Protein AF-0000000075076870 (afdb_homodimer)

Foldseek 3Di:
DPPQPQDQDFAEAEAQDFDDPVDDCVQVQVLLLVCLVVVQWAFDCVPRVRATDKKKKFAPDLVFLKIKMFAGRCSHPNGDDRQRIKIWHDDDLPRRYIYIYHNGHHTSQVSVVSLLCVLDSLWTMKIKTFAQLLQVCCVVLVFAEFDLCQAGSDSSSSVRSNVCSVVCRCVVQQKHYYNVYHRIIMGIGNDSVVRSVSVVVSNVVSVVVVVVVVVD/DPPQPQDQDFAEAEAQDFDDPVDDCVQVQVLLLVCLVVVQWAFDCVPRVRATDKKKKFAPDLVFLKIKMFAGRCSHPNGDDRQRIKIWHDDDLPRRYIYIYHNGHHTSQVSVVSLLCVLDSLWTMKIKTAAQLLQVCCVVLVFAEFDLCQAGSDSSSSVSSNVCSVVCRCVVQQKHYYN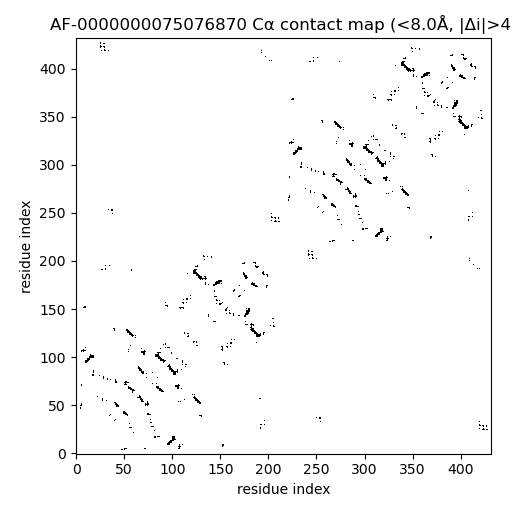VYHRIIMGIGNDSVVRSVSVVVSNVVSVVVVVVVVVD

pLDDT: mean 94.39, std 8.78, range [36.69, 98.94]

Nearest PDB structures (foldseek):
  2fua-assembly1_A  TM=7.159E-01  e=2.139E-08  Escherichia coli
  1dzz-assembly1_P  TM=7.349E-01  e=1.120E-07  Escherichia coli
  8iqa-assembly1_A  TM=6.540E-01  e=6.732E-08  Alcaligenes faecalis subsp. faecalis NBRC 13111
  8iqa-assembly1_B  TM=6.480E-01  e=2.733E-07  Alcaligenes faecalis subsp. faecalis NBRC 13111
  8il8-assembly1_C  TM=6.455E-01  e=5.167E-07  Alcaligenes faecalis subsp. faecalis NBRC 13111

Organism: Methylotuvimicrobium buryatense (NCBI:txid95641)

InterPro domains:
  IPR001303 Class II aldolase/adducin N-terminal [PF00596] (52-200)
  IPR036409 Class II aldolase/adducin N-terminal domain superfamily [G3DSA:3.40.225.10] (28-209)
  IPR036409 Class II aldolase/adducin N-terminal domain superfamily [SSF53639] (52-200)

Structure (mmCIF, N/CA/C/O backbone):
data_AF-0000000075076870-model_v1
#
loop_
_entity.id
_entity.type
_entity.pdbx_description
1 polymer 'Class II aldolase/adducin family protein'
#
loop_
_atom_site.group_PDB
_atom_site.id
_atom_site.type_symbol
_atom_site.label_atom_id
_atom_site.label_alt_id
_atom_site.label_comp_id
_atom_site.label_asym_id
_atom_site.label_entity_id
_atom_site.label_seq_id
_atom_site.pdbx_PDB_ins_code
_atom_site.Cartn_x
_atom_site.Cartn_y
_atom_site.Cartn_z
_atom_site.occupancy
_atom_site.B_iso_or_equiv
_atom_site.auth_seq_id
_atom_site.auth_comp_id
_atom_site.auth_asym_id
_atom_site.auth_atom_id
_atom_site.pdbx_PDB_model_num
ATOM 1 N N . MET A 1 1 ? 16.266 -15.812 -26.328 1 36.69 1 MET A N 1
ATOM 2 C CA . MET A 1 1 ? 14.883 -15.617 -26.766 1 36.69 1 MET A CA 1
ATOM 3 C C . MET A 1 1 ? 14.023 -15.062 -25.641 1 36.69 1 MET A C 1
ATOM 5 O O . MET A 1 1 ? 14.047 -15.57 -24.516 1 36.69 1 MET A O 1
ATOM 9 N N . GLN A 1 2 ? 13.531 -13.836 -25.734 1 47.47 2 GLN A N 1
ATOM 10 C CA . GLN A 1 2 ? 12.75 -13.172 -24.703 1 47.47 2 GLN A CA 1
ATOM 11 C C . GLN A 1 2 ? 11.57 -14.031 -24.266 1 47.47 2 GLN A C 1
ATOM 13 O O . GLN A 1 2 ? 10.789 -14.5 -25.094 1 47.47 2 GLN A O 1
ATOM 18 N N . GLU A 1 3 ? 11.688 -14.711 -23.172 1 57.94 3 GLU A N 1
ATOM 19 C CA . GLU A 1 3 ? 10.641 -15.609 -22.688 1 57.94 3 GLU A CA 1
ATOM 20 C C . GLU A 1 3 ? 9.258 -14.984 -22.844 1 57.94 3 GLU A C 1
ATOM 22 O O . GLU A 1 3 ? 9.078 -13.797 -22.594 1 57.94 3 GLU A O 1
ATOM 27 N N . GLN A 1 4 ? 8.375 -15.633 -23.656 1 66.75 4 GLN A N 1
ATOM 28 C CA . GLN A 1 4 ? 7 -15.172 -23.844 1 66.75 4 GLN A CA 1
ATOM 29 C C . GLN A 1 4 ? 6.234 -15.188 -22.516 1 66.75 4 GLN A C 1
ATOM 31 O O . GLN A 1 4 ? 6.121 -16.234 -21.875 1 66.75 4 GLN A O 1
ATOM 36 N N . GLU A 1 5 ? 5.836 -14.117 -22.078 1 75.06 5 GLU A N 1
ATOM 37 C CA . GLU A 1 5 ? 5.055 -13.977 -20.859 1 75.06 5 GLU A CA 1
ATOM 38 C C . GLU A 1 5 ? 3.684 -14.633 -21 1 75.06 5 GLU A C 1
ATOM 40 O O . GLU A 1 5 ? 3.1 -14.625 -22.094 1 75.06 5 GLU A O 1
ATOM 45 N N . GLY A 1 6 ? 3.205 -15.305 -19.922 1 78.88 6 GLY A N 1
ATOM 46 C CA . GLY A 1 6 ? 1.815 -15.734 -19.859 1 78.88 6 GLY A CA 1
ATOM 47 C C . GLY A 1 6 ? 1.597 -17.141 -20.391 1 78.88 6 GLY A C 1
ATOM 48 O O . GLY A 1 6 ? 0.456 -17.562 -20.578 1 78.88 6 GLY A O 1
ATOM 49 N N . VAL A 1 7 ? 2.658 -17.812 -20.703 1 85.19 7 VAL A N 1
ATOM 50 C CA . VAL A 1 7 ? 2.537 -19.172 -21.219 1 85.19 7 VAL A CA 1
ATOM 51 C C . VAL A 1 7 ? 2.584 -20.172 -20.062 1 85.19 7 VAL A C 1
ATOM 53 O O . VAL A 1 7 ? 3.49 -20.125 -19.234 1 85.19 7 VAL A O 1
ATOM 56 N N . ILE A 1 8 ? 1.557 -21 -20.047 1 90 8 ILE A N 1
ATOM 57 C CA . ILE A 1 8 ? 1.544 -22.062 -19.047 1 90 8 ILE A CA 1
ATOM 58 C C . ILE A 1 8 ? 2.537 -23.156 -19.438 1 90 8 ILE A C 1
ATOM 60 O O . ILE A 1 8 ? 2.469 -23.688 -20.547 1 90 8 ILE A O 1
ATOM 64 N N . LYS A 1 9 ? 3.428 -23.531 -18.531 1 91.06 9 LYS A N 1
ATOM 65 C CA . LYS A 1 9 ? 4.527 -24.438 -18.859 1 91.06 9 LYS A CA 1
ATOM 66 C C . LYS A 1 9 ? 4.41 -25.75 -18.094 1 91.06 9 LYS A C 1
ATOM 68 O O . LYS A 1 9 ? 5.234 -26.641 -18.266 1 91.06 9 LYS A O 1
ATOM 73 N N . PHE A 1 10 ? 3.434 -25.891 -17.281 1 92.81 10 PHE A N 1
ATOM 74 C CA . PHE A 1 10 ? 3.176 -27.125 -16.547 1 92.81 10 PHE A CA 1
ATOM 75 C C . PHE A 1 10 ? 1.988 -27.875 -17.141 1 92.81 10 PHE A C 1
ATOM 77 O O . PHE A 1 10 ? 1.208 -27.297 -17.906 1 92.81 10 PHE A O 1
ATOM 84 N N . ARG A 1 11 ? 1.902 -29.125 -16.797 1 94.5 11 ARG A N 1
ATOM 85 C CA . ARG A 1 11 ? 0.725 -29.891 -17.188 1 94.5 11 ARG A CA 1
ATOM 86 C C . ARG A 1 11 ? -0.417 -29.688 -16.188 1 94.5 11 ARG A C 1
ATOM 88 O O . ARG A 1 11 ? -0.188 -29.578 -14.984 1 94.5 11 ARG A O 1
ATOM 95 N N . PHE A 1 12 ? -1.655 -29.562 -16.812 1 94.25 12 PHE A N 1
ATOM 96 C CA . PHE A 1 12 ? -2.773 -29.406 -15.883 1 94.25 12 PHE A CA 1
ATOM 97 C C . PHE A 1 12 ? -4.031 -30.062 -16.438 1 94.25 12 PHE A C 1
ATOM 99 O O . PHE A 1 12 ? -4.16 -30.25 -17.656 1 94.25 12 PHE A O 1
ATOM 106 N N . ASP A 1 13 ? -4.797 -30.578 -15.562 1 97.56 13 ASP A N 1
ATOM 107 C CA . ASP A 1 13 ? -6.168 -31.016 -15.828 1 97.56 13 ASP A CA 1
ATOM 108 C C . ASP A 1 13 ? -7.176 -30 -15.289 1 97.56 13 ASP A C 1
ATOM 110 O O . ASP A 1 13 ? -7.328 -29.844 -14.078 1 97.56 13 ASP A O 1
ATOM 114 N N . HIS A 1 14 ? -7.875 -29.328 -16.203 1 98 14 HIS A N 1
ATOM 115 C CA . HIS A 1 14 ? -8.734 -28.219 -15.82 1 98 14 HIS A CA 1
ATOM 116 C C . HIS A 1 14 ? -10.211 -28.562 -16 1 98 14 HIS A C 1
ATOM 118 O O . HIS A 1 14 ? -10.602 -29.094 -17.047 1 98 14 HIS A O 1
ATOM 124 N N . GLN A 1 15 ? -10.914 -28.359 -14.984 1 98.19 15 GLN A N 1
ATOM 125 C CA . GLN A 1 15 ? -12.367 -28.484 -15.055 1 98.19 15 GLN A CA 1
ATOM 126 C C . GLN A 1 15 ? -13.023 -27.109 -15.156 1 98.19 15 GLN A C 1
ATOM 128 O O . GLN A 1 15 ? -12.93 -26.297 -14.227 1 98.19 15 GLN A O 1
ATOM 133 N N . ASN A 1 16 ? -13.797 -26.906 -16.234 1 97.81 16 ASN A N 1
ATOM 134 C CA . ASN A 1 16 ? -14.477 -25.641 -16.453 1 97.81 16 ASN A CA 1
ATOM 135 C C . ASN A 1 16 ? -15.812 -25.578 -15.719 1 97.81 16 ASN A C 1
ATOM 137 O O . ASN A 1 16 ? -16.859 -25.875 -16.297 1 97.81 16 ASN A O 1
ATOM 141 N N . ARG A 1 17 ? -15.781 -25.25 -14.484 1 97.19 17 ARG A N 1
ATOM 142 C CA . ARG A 1 17 ? -16.953 -25.078 -13.633 1 97.19 17 ARG A CA 1
ATOM 143 C C . ARG A 1 17 ? -16.672 -24.094 -12.508 1 97.19 17 ARG A C 1
ATOM 145 O O . ARG A 1 17 ? -15.516 -23.891 -12.117 1 97.19 17 ARG A O 1
ATOM 152 N N . PRO A 1 18 ? -17.688 -23.484 -11.969 1 96 18 PRO A N 1
ATOM 153 C CA . PRO A 1 18 ? -17.469 -22.469 -10.93 1 96 18 PRO A CA 1
ATOM 154 C C . PRO A 1 18 ? -16.781 -23.031 -9.688 1 96 18 PRO A C 1
ATOM 156 O O . PRO A 1 18 ? -17.031 -24.188 -9.312 1 96 18 PRO A O 1
ATOM 159 N N . ILE A 1 19 ? -15.922 -22.188 -9.125 1 96.38 19 ILE A N 1
ATOM 160 C CA . ILE A 1 19 ? -15.344 -22.578 -7.852 1 96.38 19 ILE A CA 1
ATOM 161 C C . ILE A 1 19 ? -16.406 -22.516 -6.754 1 96.38 19 ILE A C 1
ATOM 163 O O . ILE A 1 19 ? -17.469 -21.922 -6.949 1 96.38 19 ILE A O 1
ATOM 167 N N . ASP A 1 20 ? -16.109 -23.094 -5.625 1 92.94 20 ASP A N 1
ATOM 168 C CA . ASP A 1 20 ? -17.062 -23.188 -4.523 1 92.94 20 ASP A CA 1
ATOM 169 C C . ASP A 1 20 ? -17.531 -21.797 -4.098 1 92.94 20 ASP A C 1
ATOM 171 O O . ASP A 1 20 ? -16.719 -20.922 -3.781 1 92.94 20 ASP A O 1
ATOM 175 N N . GLN A 1 21 ? -18.812 -21.625 -3.934 1 91.88 21 GLN A N 1
ATOM 176 C CA . GLN A 1 21 ? -19.438 -20.359 -3.604 1 91.88 21 GLN A CA 1
ATOM 177 C C . GLN A 1 21 ? -19.188 -19.969 -2.148 1 91.88 21 GLN A C 1
ATOM 179 O O . GLN A 1 21 ? -19.312 -18.812 -1.771 1 91.88 21 GLN A O 1
ATOM 184 N N . ALA A 1 22 ? -18.875 -20.953 -1.392 1 91.69 22 ALA A N 1
ATOM 185 C CA . ALA A 1 22 ? -18.703 -20.719 0.038 1 91.69 22 ALA A CA 1
ATOM 186 C C . ALA A 1 22 ? -17.359 -20.031 0.312 1 91.69 22 ALA A C 1
ATOM 188 O O . ALA A 1 22 ? -17.156 -19.484 1.402 1 91.69 22 ALA A O 1
ATOM 189 N N . ILE A 1 23 ? -16.531 -20.031 -0.689 1 91.31 23 ILE A N 1
ATOM 190 C CA . ILE A 1 23 ? -15.219 -19.406 -0.518 1 91.31 23 ILE A CA 1
ATOM 191 C C . ILE A 1 23 ? -15.336 -17.891 -0.652 1 91.31 23 ILE A C 1
ATOM 193 O O . ILE A 1 23 ? -15.766 -17.391 -1.69 1 91.31 23 ILE A O 1
ATOM 197 N N . SER A 1 24 ? -14.961 -17.172 0.458 1 93.88 24 SER A N 1
ATOM 198 C CA . SER A 1 24 ? -14.961 -15.719 0.371 1 93.88 24 SER A CA 1
ATOM 199 C C . SER A 1 24 ? -13.742 -15.211 -0.391 1 93.88 24 SER A C 1
ATOM 201 O O . SER A 1 24 ? -12.609 -15.617 -0.108 1 93.88 24 SER A O 1
ATOM 203 N N . LEU A 1 25 ? -13.969 -14.32 -1.32 1 96.31 25 LEU A N 1
ATOM 204 C CA . LEU A 1 25 ? -12.898 -13.742 -2.127 1 96.31 25 LEU A CA 1
ATOM 205 C C . LEU A 1 25 ? -12.656 -12.281 -1.748 1 96.31 25 LEU A C 1
ATOM 207 O O . LEU A 1 25 ? -11.906 -11.578 -2.424 1 96.31 25 LEU A O 1
ATOM 211 N N . SER A 1 26 ? -13.281 -11.859 -0.62 1 96.38 26 SER A N 1
ATOM 212 C CA . SER A 1 26 ? -13.297 -10.445 -0.276 1 96.38 26 SER A CA 1
ATOM 213 C C . SER A 1 26 ? -11.883 -9.93 0.01 1 96.38 26 SER A C 1
ATOM 215 O O . SER A 1 26 ? -11.492 -8.867 -0.476 1 96.38 26 SER A O 1
ATOM 217 N N . SER A 1 27 ? -11.125 -10.695 0.756 1 96.69 27 SER A N 1
ATOM 218 C CA . SER A 1 27 ? -9.766 -10.273 1.079 1 96.69 27 SER A CA 1
ATOM 219 C C . SER A 1 27 ? -8.867 -10.312 -0.152 1 96.69 27 SER A C 1
ATOM 221 O O . SER A 1 27 ? -8.039 -9.414 -0.353 1 96.69 27 SER A O 1
ATOM 223 N N . LEU A 1 28 ? -9.016 -11.336 -0.983 1 97.44 28 LEU A N 1
ATOM 224 C CA . LEU A 1 28 ? -8.273 -11.445 -2.234 1 97.44 28 LEU A CA 1
ATOM 225 C C . LEU A 1 28 ? -8.531 -10.227 -3.123 1 97.44 28 LEU A C 1
ATOM 227 O O . LEU A 1 28 ? -7.586 -9.602 -3.605 1 97.44 28 LEU A O 1
ATOM 231 N N . ASN A 1 29 ? -9.773 -9.945 -3.227 1 97.88 29 ASN A N 1
ATOM 232 C CA . ASN A 1 29 ? -10.156 -8.844 -4.105 1 97.88 29 ASN A CA 1
ATOM 233 C C . ASN A 1 29 ? -9.672 -7.504 -3.562 1 97.88 29 ASN A C 1
ATOM 235 O O . ASN A 1 29 ? -9.219 -6.648 -4.324 1 97.88 29 ASN A O 1
ATOM 239 N N . ALA A 1 30 ? -9.781 -7.328 -2.289 1 98.19 30 ALA A N 1
ATOM 240 C CA . ALA A 1 30 ? -9.359 -6.07 -1.67 1 98.19 30 ALA A CA 1
ATOM 241 C C . ALA A 1 30 ? -7.879 -5.809 -1.916 1 98.19 30 ALA A C 1
ATOM 243 O O . ALA A 1 30 ? -7.508 -4.75 -2.424 1 98.19 30 ALA A O 1
ATOM 244 N N . TRP A 1 31 ? -7.055 -6.742 -1.636 1 98.62 31 TRP A N 1
ATOM 245 C CA . TRP A 1 31 ? -5.613 -6.531 -1.729 1 98.62 31 TRP A CA 1
ATOM 246 C C . TRP A 1 31 ? -5.148 -6.59 -3.18 1 98.62 31 TRP A C 1
ATOM 248 O O . TRP A 1 31 ? -4.203 -5.895 -3.562 1 98.62 31 TRP A O 1
ATOM 258 N N . ARG A 1 32 ? -5.812 -7.367 -3.994 1 98.62 32 ARG A N 1
ATOM 259 C CA . ARG A 1 32 ? -5.523 -7.324 -5.422 1 98.62 32 ARG A CA 1
ATOM 260 C C . ARG A 1 32 ? -5.789 -5.934 -5.996 1 98.62 32 ARG A C 1
ATOM 262 O O . ARG A 1 32 ? -5.012 -5.434 -6.809 1 98.62 32 ARG A O 1
ATOM 269 N N . SER A 1 33 ? -6.887 -5.336 -5.559 1 97.94 33 SER A N 1
ATOM 270 C CA . SER A 1 33 ? -7.227 -3.988 -6.004 1 97.94 33 SER A CA 1
ATOM 271 C C . SER A 1 33 ? -6.148 -2.986 -5.602 1 97.94 33 SER A C 1
ATOM 273 O O . SER A 1 33 ? -5.781 -2.109 -6.387 1 97.94 33 SER A O 1
ATOM 275 N N . ILE A 1 34 ? -5.637 -3.094 -4.449 1 98.75 34 ILE A N 1
ATOM 276 C CA . ILE A 1 34 ? -4.594 -2.205 -3.955 1 98.75 34 ILE A CA 1
ATOM 277 C C . ILE A 1 34 ? -3.318 -2.404 -4.773 1 98.75 34 ILE A C 1
ATOM 279 O O . ILE A 1 34 ? -2.705 -1.433 -5.223 1 98.75 34 ILE A O 1
ATOM 283 N N . LEU A 1 35 ? -2.963 -3.654 -5.016 1 98.88 35 LEU A N 1
ATOM 284 C CA . LEU A 1 35 ? -1.755 -3.949 -5.777 1 98.88 35 LEU A CA 1
ATOM 285 C C . LEU A 1 35 ? -1.913 -3.525 -7.234 1 98.88 35 LEU A C 1
ATOM 287 O O . LEU A 1 35 ? -0.944 -3.104 -7.871 1 98.88 35 LEU A O 1
ATOM 291 N N . PHE A 1 36 ? -3.145 -3.611 -7.742 1 98.81 36 PHE A N 1
ATOM 292 C CA . PHE A 1 36 ? -3.445 -3.145 -9.094 1 98.81 36 PHE A CA 1
ATOM 293 C C . PHE A 1 36 ? -3.273 -1.633 -9.195 1 98.81 36 PHE A C 1
ATOM 295 O O . PHE A 1 36 ? -2.635 -1.137 -10.125 1 98.81 36 PHE A O 1
ATOM 302 N N . LYS A 1 37 ? -3.771 -0.902 -8.242 1 98.25 37 LYS A N 1
ATOM 303 C CA . LYS A 1 37 ? -3.658 0.554 -8.219 1 98.25 37 LYS A CA 1
ATOM 304 C C . LYS A 1 37 ? -2.197 0.992 -8.164 1 98.25 37 LYS A C 1
ATOM 306 O O . LYS A 1 37 ? -1.832 2.023 -8.734 1 98.25 37 LYS A O 1
ATOM 311 N N . LEU A 1 38 ? -1.395 0.193 -7.516 1 98.69 38 LEU A N 1
ATOM 312 C CA . LEU A 1 38 ? 0.02 0.52 -7.379 1 98.69 38 LEU A CA 1
ATOM 313 C C . LEU A 1 38 ? 0.796 0.12 -8.625 1 98.69 38 LEU A C 1
ATOM 315 O O . LEU A 1 38 ? 2.002 0.361 -8.719 1 98.69 38 LEU A O 1
ATOM 319 N N . GLY A 1 39 ? 0.144 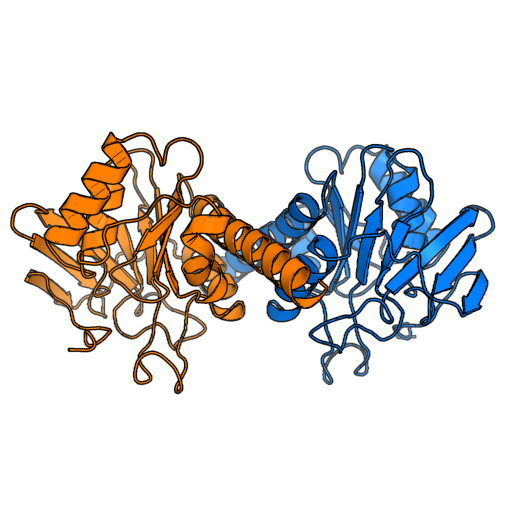-0.551 -9.539 1 98.06 39 GLY A N 1
ATOM 320 C CA . GLY A 1 39 ? 0.785 -0.978 -10.773 1 98.06 39 GLY A CA 1
ATOM 321 C C . GLY A 1 39 ? 1.661 -2.203 -10.602 1 98.06 39 GLY A C 1
ATOM 322 O O . GLY A 1 39 ? 2.508 -2.494 -11.445 1 98.06 39 GLY A O 1
ATOM 323 N N . LEU A 1 40 ? 1.484 -2.879 -9.492 1 98.75 40 LEU A N 1
ATOM 324 C CA . LEU A 1 40 ? 2.283 -4.062 -9.203 1 98.75 40 LEU A CA 1
ATOM 325 C C . LEU A 1 40 ? 1.673 -5.305 -9.844 1 98.75 40 LEU A C 1
ATOM 327 O O . LEU A 1 40 ? 2.367 -6.301 -10.07 1 98.75 40 LEU A O 1
ATOM 331 N N . ILE A 1 41 ? 0.369 -5.316 -10.016 1 98.62 41 ILE A N 1
ATOM 332 C CA . ILE A 1 41 ? -0.402 -6.23 -10.859 1 98.62 41 ILE A CA 1
ATOM 333 C C . ILE A 1 41 ? -1.138 -5.441 -11.938 1 98.62 41 ILE A C 1
ATOM 335 O O . ILE A 1 41 ? -1.661 -4.355 -11.672 1 98.62 41 ILE A O 1
ATOM 339 N N . GLY A 1 42 ? -1.08 -5.953 -13.125 1 97.88 42 GLY A N 1
ATOM 340 C CA . GLY A 1 42 ? -1.78 -5.188 -14.148 1 97.88 42 GLY A CA 1
ATOM 341 C C . GLY A 1 42 ? -1.379 -5.57 -15.562 1 97.88 42 GLY A C 1
ATOM 342 O O . GLY A 1 42 ? -1.072 -6.734 -15.828 1 97.88 42 GLY A O 1
ATOM 343 N N . LYS A 1 43 ? -1.525 -4.613 -16.375 1 96.56 43 LYS A N 1
ATOM 344 C CA . LYS A 1 43 ? -1.118 -4.676 -17.781 1 96.56 43 LYS A CA 1
ATOM 345 C C . LYS A 1 43 ? -0.581 -3.328 -18.25 1 96.56 43 LYS A C 1
ATOM 347 O O . LYS A 1 43 ? -1.15 -2.281 -17.938 1 96.56 43 LYS A O 1
ATOM 352 N N . ASP A 1 44 ? 0.446 -3.352 -18.859 1 93.12 44 ASP A N 1
ATOM 353 C CA . ASP A 1 44 ? 1.109 -2.191 -19.438 1 93.12 44 ASP A CA 1
ATOM 354 C C . ASP A 1 44 ? 1.498 -2.457 -20.891 1 93.12 44 ASP A C 1
ATOM 356 O O . ASP A 1 44 ? 2.318 -3.332 -21.172 1 93.12 44 ASP A O 1
ATOM 360 N N . PRO A 1 45 ? 0.904 -1.72 -21.844 1 92.62 45 PRO A N 1
ATOM 361 C CA . PRO A 1 45 ? 1.189 -1.966 -23.25 1 92.62 45 PRO A CA 1
ATOM 362 C C . PRO A 1 45 ? 2.674 -1.841 -23.594 1 92.62 45 PRO A C 1
ATOM 364 O O . PRO A 1 45 ? 3.146 -2.439 -24.562 1 92.62 45 PRO A O 1
ATOM 367 N N . ALA A 1 46 ? 3.381 -1.078 -22.812 1 92.94 46 ALA A N 1
ATOM 368 C CA . ALA A 1 46 ? 4.793 -0.821 -23.078 1 92.94 46 ALA A CA 1
ATOM 369 C C . ALA A 1 46 ? 5.676 -1.895 -22.453 1 92.94 46 ALA A C 1
ATOM 371 O O . ALA A 1 46 ? 6.883 -1.938 -22.703 1 92.94 46 ALA A O 1
ATOM 372 N N . ARG A 1 47 ? 4.996 -2.725 -21.656 1 91 47 ARG A N 1
ATOM 373 C CA . ARG A 1 47 ? 5.773 -3.709 -20.906 1 91 47 ARG A CA 1
ATOM 374 C C . ARG A 1 47 ? 5.289 -5.125 -21.203 1 91 47 ARG A C 1
ATOM 376 O O . ARG A 1 47 ? 4.086 -5.355 -21.344 1 91 47 ARG A O 1
ATOM 383 N N . TYR A 1 48 ? 6.18 -5.969 -21.297 1 92 48 TYR A N 1
ATOM 384 C CA . TYR A 1 48 ? 5.934 -7.406 -21.344 1 92 48 TYR A CA 1
ATOM 385 C C . TYR A 1 48 ? 5.086 -7.781 -22.547 1 92 48 TYR A C 1
ATOM 387 O O . TYR A 1 48 ? 4.164 -8.594 -22.438 1 92 48 TYR A O 1
ATOM 395 N N . GLY A 1 49 ? 5.273 -7.109 -23.703 1 89.88 49 GLY A N 1
ATOM 396 C CA . GLY A 1 49 ? 4.562 -7.402 -24.938 1 89.88 49 GLY A CA 1
ATOM 397 C C . GLY A 1 49 ? 3.08 -7.082 -24.859 1 89.88 49 GLY A C 1
ATOM 398 O O . GLY A 1 49 ? 2.277 -7.648 -25.609 1 89.88 49 GLY A O 1
ATOM 399 N N . GLY A 1 50 ? 2.721 -6.301 -23.781 1 90.38 50 GLY A N 1
ATOM 400 C CA . GLY A 1 50 ? 1.327 -5.922 -23.609 1 90.38 50 GLY A CA 1
ATOM 401 C C . GLY A 1 50 ? 0.51 -6.961 -22.875 1 90.38 50 GLY A C 1
ATOM 402 O O . GLY A 1 50 ? -0.714 -6.848 -22.781 1 90.38 50 GLY A O 1
ATOM 403 N N . LEU A 1 51 ? 1.173 -7.945 -22.297 1 91.19 51 LEU A N 1
ATOM 404 C CA . LEU A 1 51 ? 0.483 -8.992 -21.547 1 91.19 51 LEU A CA 1
ATOM 405 C C . LEU A 1 51 ? 0.284 -8.578 -20.094 1 91.19 51 LEU A C 1
ATOM 407 O O . LEU A 1 51 ? 1.037 -7.758 -19.562 1 91.19 51 LEU A O 1
ATOM 411 N N . GLY A 1 52 ? -0.76 -9.195 -19.516 1 94.81 52 GLY A N 1
ATOM 412 C CA . GLY A 1 52 ? -0.98 -8.969 -18.094 1 94.81 52 GLY A CA 1
ATOM 413 C C . GLY A 1 52 ? 0.072 -9.617 -17.219 1 94.81 52 GLY A C 1
ATOM 414 O O . GLY A 1 52 ? 0.72 -10.586 -17.625 1 94.81 52 GLY A O 1
ATOM 415 N N . TYR A 1 53 ? 0.26 -9.031 -16.047 1 96.94 53 TYR A N 1
ATOM 416 C CA . TYR A 1 53 ? 1.245 -9.562 -15.117 1 96.94 53 TYR A CA 1
ATOM 417 C C . TYR A 1 53 ? 0.705 -9.555 -13.688 1 96.94 53 TYR A C 1
ATOM 419 O O . TYR A 1 53 ? -0.198 -8.781 -13.359 1 96.94 53 TYR A O 1
ATOM 427 N N . GLY A 1 54 ? 1.315 -10.453 -12.922 1 97.94 54 GLY A N 1
ATOM 428 C CA . GLY A 1 54 ? 0.978 -10.555 -11.508 1 97.94 54 GLY A CA 1
ATOM 429 C C . GLY A 1 54 ? -0.157 -11.516 -11.234 1 97.94 54 GLY A C 1
ATOM 430 O O . GLY A 1 54 ? -1.041 -11.703 -12.07 1 97.94 54 GLY A O 1
ATOM 431 N N . ASN A 1 55 ? -0.074 -12.156 -10.133 1 98.56 55 ASN A N 1
ATOM 432 C CA . ASN A 1 55 ? -1.115 -13.055 -9.648 1 98.56 55 ASN A CA 1
ATOM 433 C C . ASN A 1 55 ? -1.11 -13.148 -8.125 1 98.56 55 ASN A C 1
ATOM 435 O O . ASN A 1 55 ? -0.126 -12.781 -7.48 1 98.56 55 ASN A O 1
ATOM 439 N N . ILE A 1 56 ? -2.219 -13.516 -7.598 1 98.88 56 ILE A N 1
ATOM 440 C CA . ILE A 1 56 ? -2.455 -13.531 -6.16 1 98.88 56 ILE A CA 1
ATOM 441 C C . ILE A 1 56 ? -3.262 -14.766 -5.777 1 98.88 56 ILE A C 1
ATOM 443 O O . ILE A 1 56 ? -4.18 -15.164 -6.496 1 98.88 56 ILE A O 1
ATOM 447 N N . SER A 1 57 ? -2.873 -15.383 -4.641 1 98.81 57 SER A N 1
ATOM 448 C CA . SER A 1 57 ? -3.576 -16.594 -4.246 1 98.81 57 SER A CA 1
ATOM 449 C C . SER A 1 57 ? -3.797 -16.641 -2.738 1 98.81 57 SER A C 1
ATOM 451 O O . SER A 1 57 ? -3.154 -15.906 -1.987 1 98.81 57 SER A O 1
ATOM 453 N N . LEU A 1 58 ? -4.73 -17.422 -2.352 1 98.31 58 LEU A N 1
ATOM 454 C CA . LEU A 1 58 ? -5.152 -17.609 -0.967 1 98.31 58 LEU A CA 1
ATOM 455 C C . LEU A 1 58 ? -5.465 -19.078 -0.691 1 98.31 58 LEU A C 1
ATOM 457 O O . LEU A 1 58 ? -6.109 -19.734 -1.507 1 98.31 58 LEU A O 1
ATOM 461 N N . LYS A 1 59 ? -4.887 -19.547 0.302 1 97.12 59 LYS A N 1
ATOM 462 C CA . LYS A 1 59 ? -5.234 -20.859 0.826 1 97.12 59 LYS A CA 1
ATOM 463 C C . LYS A 1 59 ? -6.297 -20.766 1.918 1 97.12 59 LYS A C 1
ATOM 465 O O . LYS A 1 59 ? -5.992 -20.391 3.055 1 97.12 59 LYS A O 1
ATOM 470 N N . PRO A 1 60 ? -7.555 -21.078 1.606 1 92.75 60 PRO A N 1
ATOM 471 C CA . PRO A 1 60 ? -8.648 -20.859 2.549 1 92.75 60 PRO A CA 1
ATOM 472 C C . PRO A 1 60 ? -8.594 -21.781 3.76 1 92.75 60 PRO A C 1
ATOM 474 O O . PRO A 1 60 ? -9.039 -21.406 4.848 1 92.75 60 PRO A O 1
ATOM 477 N N . ASP A 1 61 ? -8.109 -23 3.568 1 90.81 61 ASP A N 1
ATOM 478 C CA . ASP A 1 61 ? -8.07 -24 4.617 1 90.81 61 ASP A CA 1
ATOM 479 C C . ASP A 1 61 ? -6.652 -24.531 4.82 1 90.81 61 ASP A C 1
ATOM 481 O O . ASP A 1 61 ? -6.086 -25.172 3.928 1 90.81 61 ASP A O 1
ATOM 485 N N . LEU A 1 62 ? -6.164 -24.344 6.012 1 88.69 62 LEU A N 1
ATOM 486 C CA . LEU A 1 62 ? -4.789 -24.734 6.309 1 88.69 62 LEU A CA 1
ATOM 487 C C . LEU A 1 62 ? -4.605 -26.234 6.188 1 88.69 62 LEU A C 1
ATOM 489 O O . LEU A 1 62 ? -3.498 -26.719 5.93 1 88.69 62 LEU A O 1
ATOM 493 N N . ASN A 1 63 ? -5.648 -26.922 6.336 1 88.5 63 ASN A N 1
ATOM 494 C CA . ASN A 1 63 ? -5.566 -28.375 6.336 1 88.5 63 ASN A CA 1
ATOM 495 C C . ASN A 1 63 ? -5.738 -28.938 4.93 1 88.5 63 ASN A C 1
ATOM 497 O O . ASN A 1 63 ? -5.75 -30.156 4.746 1 88.5 63 ASN A O 1
ATOM 501 N N . SER A 1 64 ? -5.855 -28.047 3.996 1 88.19 64 SER A N 1
ATOM 502 C CA . SER A 1 64 ? -6.039 -28.453 2.607 1 88.19 64 SER A CA 1
ATOM 503 C C . SER A 1 64 ? -4.84 -28.062 1.751 1 88.19 64 SER A C 1
ATOM 505 O O . SER A 1 64 ? -4.07 -27.172 2.119 1 88.19 64 SER A O 1
ATOM 507 N N . ASN A 1 65 ? -4.629 -28.875 0.738 1 89.19 65 ASN A N 1
ATOM 508 C CA . ASN A 1 65 ? -3.582 -28.516 -0.215 1 89.19 65 ASN A CA 1
ATOM 509 C C . ASN A 1 65 ? -4.137 -27.672 -1.367 1 89.19 65 ASN A C 1
ATOM 511 O O . ASN A 1 65 ? -3.422 -27.391 -2.328 1 89.19 65 ASN A O 1
ATOM 515 N N . LYS A 1 66 ? -5.367 -27.281 -1.213 1 95.81 66 LYS A N 1
ATOM 516 C CA . LYS A 1 66 ? -6.016 -26.484 -2.254 1 95.81 66 LYS A CA 1
ATOM 517 C C . LYS A 1 66 ? -5.82 -24.984 -2.008 1 95.81 66 LYS A C 1
ATOM 519 O O . LYS A 1 66 ? -5.781 -24.547 -0.858 1 95.81 66 LYS A O 1
ATOM 524 N N . PHE A 1 67 ? -5.664 -24.281 -3.074 1 98.25 67 PHE A N 1
ATOM 525 C CA . PHE A 1 67 ? -5.656 -22.828 -2.947 1 98.25 67 PHE A CA 1
ATOM 526 C C . PHE A 1 67 ? -6.375 -22.172 -4.125 1 98.25 67 PHE A C 1
ATOM 528 O O . PHE A 1 67 ? -6.574 -22.812 -5.164 1 98.25 67 PHE A O 1
ATOM 535 N N . ILE A 1 68 ? -6.855 -20.984 -3.883 1 98.56 68 ILE A N 1
ATOM 536 C CA . ILE A 1 68 ? -7.492 -20.141 -4.895 1 98.56 68 ILE A CA 1
ATOM 537 C C . ILE A 1 68 ? -6.473 -19.172 -5.473 1 98.56 68 ILE A C 1
ATOM 539 O O . ILE A 1 68 ? -5.703 -18.547 -4.734 1 98.56 68 ILE A O 1
ATOM 543 N N . ILE A 1 69 ? -6.434 -19.062 -6.832 1 98.75 69 ILE A N 1
ATOM 544 C CA . ILE A 1 69 ? -5.477 -18.172 -7.473 1 98.75 69 ILE A CA 1
ATOM 545 C C . ILE A 1 69 ? -6.164 -17.391 -8.602 1 98.75 69 ILE A C 1
ATOM 547 O O . ILE A 1 69 ? -7.082 -17.906 -9.242 1 98.75 69 ILE A O 1
ATOM 551 N N . SER A 1 70 ? -5.77 -16.125 -8.742 1 98.69 70 SER A N 1
ATOM 552 C CA . SER A 1 70 ? -6.254 -15.383 -9.898 1 98.69 70 SER A CA 1
ATOM 553 C C . SER A 1 70 ? -5.926 -16.109 -11.195 1 98.69 70 SER A C 1
ATOM 555 O O . SER A 1 70 ? -4.848 -16.703 -11.336 1 98.69 70 SER A O 1
ATOM 557 N N . GLY A 1 71 ? -6.824 -16.125 -12.109 1 97.75 71 GLY A N 1
ATOM 558 C CA . GLY A 1 71 ? -6.703 -16.891 -13.344 1 97.75 71 GLY A CA 1
ATOM 559 C C . GLY A 1 71 ? -5.766 -16.25 -14.352 1 97.75 71 GLY A C 1
ATOM 560 O O . GLY A 1 71 ? -5.273 -15.141 -14.141 1 97.75 71 GLY A O 1
ATOM 561 N N . THR A 1 72 ? -5.492 -17 -15.383 1 95.56 72 THR A N 1
ATOM 562 C CA . THR A 1 72 ? -4.688 -16.516 -16.484 1 95.56 72 THR A CA 1
ATOM 563 C C . THR A 1 72 ? -5.363 -15.32 -17.172 1 95.56 72 THR A C 1
ATOM 565 O O . THR A 1 72 ? -6.594 -15.211 -17.156 1 95.56 72 THR A O 1
ATOM 568 N N . GLN A 1 73 ? -4.613 -14.367 -17.578 1 93.56 73 GLN A N 1
ATOM 569 C CA . GLN A 1 73 ? -5.066 -13.234 -18.375 1 93.56 73 GLN A CA 1
ATOM 570 C C . GLN A 1 73 ? -6.086 -12.391 -17.609 1 93.56 73 GLN A C 1
ATOM 572 O O . GLN A 1 73 ? -7.105 -11.984 -18.172 1 93.56 73 GLN A O 1
ATOM 577 N N . THR A 1 74 ? -5.879 -12.273 -16.344 1 97.12 74 THR A N 1
ATOM 578 C CA . THR A 1 74 ? -6.777 -11.43 -15.562 1 97.12 74 THR A CA 1
ATOM 579 C C . THR A 1 74 ? -6.059 -10.18 -15.086 1 97.12 74 THR A C 1
ATOM 581 O O . THR A 1 74 ? -6.656 -9.328 -14.422 1 97.12 74 THR A O 1
ATOM 584 N N . GLY A 1 75 ? -4.785 -10.055 -15.414 1 97.06 75 GLY A N 1
ATOM 585 C CA . GLY A 1 75 ? -3.977 -8.945 -14.938 1 97.06 75 GLY A CA 1
ATOM 586 C C . GLY A 1 75 ? -4.535 -7.586 -15.32 1 97.06 75 GLY A C 1
ATOM 587 O O . GLY A 1 75 ? -4.367 -6.609 -14.586 1 97.06 75 GLY A O 1
ATOM 588 N N . HIS A 1 76 ? -5.219 -7.543 -16.422 1 96.62 76 HIS A N 1
ATOM 589 C CA . HIS A 1 76 ? -5.688 -6.27 -16.969 1 96.62 76 HIS A CA 1
ATOM 590 C C . HIS A 1 76 ? -7.016 -5.863 -16.344 1 96.62 76 HIS A C 1
ATOM 592 O O . HIS A 1 76 ? -7.465 -4.727 -16.5 1 96.62 76 HIS A O 1
ATOM 598 N N . ILE A 1 77 ? -7.684 -6.816 -15.68 1 97.56 77 ILE A N 1
ATOM 599 C CA . ILE A 1 77 ? -9 -6.551 -15.109 1 97.56 77 ILE A CA 1
ATOM 600 C C . ILE A 1 77 ? -8.852 -5.871 -13.75 1 97.56 77 ILE A C 1
ATOM 602 O O . ILE A 1 77 ? -8.266 -6.445 -12.82 1 97.56 77 ILE A O 1
ATOM 606 N N . GLU A 1 78 ? -9.344 -4.715 -13.594 1 96.25 78 GLU A N 1
ATOM 607 C CA . GLU A 1 78 ? -9.172 -3.926 -12.375 1 96.25 78 GLU A CA 1
ATOM 608 C C . GLU A 1 78 ? -9.836 -4.598 -11.18 1 96.25 78 GLU A C 1
ATOM 610 O O . GLU A 1 78 ? -9.211 -4.785 -10.133 1 96.25 78 GLU A O 1
ATOM 615 N N . GLU A 1 79 ? -11.062 -4.969 -11.391 1 95.56 79 GLU A N 1
ATOM 616 C CA . GLU A 1 79 ? -11.82 -5.645 -10.344 1 95.56 79 GLU A CA 1
ATOM 617 C C . GLU A 1 79 ? -12.172 -7.074 -10.75 1 95.56 79 GLU A C 1
ATOM 619 O O . GLU A 1 79 ? -12.914 -7.285 -11.711 1 95.56 79 GLU A O 1
ATOM 624 N N . LEU A 1 80 ? -11.719 -7.988 -10.008 1 97.12 80 LEU A N 1
ATOM 625 C CA . LEU A 1 80 ? -11.992 -9.383 -10.336 1 97.12 80 LEU A CA 1
ATOM 626 C C . LEU A 1 80 ? -13.297 -9.844 -9.695 1 97.12 80 LEU A C 1
ATOM 628 O O . LEU A 1 80 ? -13.703 -9.328 -8.648 1 97.12 80 LEU A O 1
ATOM 632 N N . SER A 1 81 ? -13.945 -10.75 -10.328 1 95.88 81 SER A N 1
ATOM 633 C CA . SER A 1 81 ? -15.07 -11.508 -9.789 1 95.88 81 SER A CA 1
ATOM 634 C C . SER A 1 81 ? -14.719 -12.977 -9.625 1 95.88 81 SER A C 1
ATOM 636 O O . SER A 1 81 ? -13.602 -13.398 -9.953 1 95.88 81 SER A O 1
ATOM 638 N N . ARG A 1 82 ? -15.633 -13.703 -9.094 1 96.62 82 ARG A N 1
ATOM 639 C CA . ARG A 1 82 ? -15.43 -15.125 -8.812 1 96.62 82 ARG A CA 1
ATOM 640 C C . ARG A 1 82 ? -15.016 -15.883 -10.07 1 96.62 82 ARG A C 1
ATOM 642 O O . ARG A 1 82 ? -14.234 -16.828 -10 1 96.62 82 ARG A O 1
ATOM 649 N N . GLU A 1 83 ? -15.484 -15.43 -11.219 1 97.56 83 GLU A N 1
ATOM 650 C CA . GLU A 1 83 ? -15.211 -16.125 -12.477 1 97.56 83 GLU A CA 1
ATOM 651 C C . GLU A 1 83 ? -13.758 -15.938 -12.898 1 97.56 83 GLU A C 1
ATOM 653 O O . GLU A 1 83 ? -13.273 -16.625 -13.797 1 97.56 83 GLU A O 1
ATOM 658 N N . HIS A 1 84 ? -13.086 -15.016 -12.25 1 98.31 84 HIS A N 1
ATOM 659 C CA . HIS A 1 84 ? -11.703 -14.703 -12.609 1 98.31 84 HIS A CA 1
ATOM 660 C C . HIS A 1 84 ? -10.719 -15.43 -11.703 1 98.31 84 HIS A C 1
ATOM 662 O O . HIS A 1 84 ? -9.523 -15.133 -11.719 1 98.31 84 HIS A O 1
ATOM 668 N N . TYR A 1 85 ? -11.234 -16.312 -10.875 1 98.38 85 TYR A N 1
ATOM 669 C CA . TYR A 1 85 ? -10.391 -17.109 -10 1 98.38 85 TYR A CA 1
ATOM 670 C C . TYR A 1 85 ? -10.516 -18.594 -10.328 1 98.38 85 TYR A C 1
ATOM 672 O O . TYR A 1 85 ? -11.516 -19.031 -10.906 1 98.38 85 TYR A O 1
ATOM 680 N N . CYS A 1 86 ? -9.469 -19.297 -9.953 1 97.56 86 CYS A N 1
ATOM 681 C CA . CYS A 1 86 ? -9.336 -20.734 -10.164 1 97.56 86 CYS A CA 1
ATOM 682 C C . CYS A 1 86 ? -8.898 -21.438 -8.883 1 97.56 86 CYS A C 1
ATOM 684 O O . CYS A 1 86 ? -8.07 -20.906 -8.133 1 97.56 86 CYS A O 1
ATOM 686 N N . GLU A 1 87 ? -9.508 -22.562 -8.656 1 98.25 87 GLU A N 1
ATOM 687 C CA . GLU A 1 87 ? -9.07 -23.406 -7.547 1 98.25 87 GLU A CA 1
ATOM 688 C C . GLU A 1 87 ? -8.055 -24.453 -8.023 1 98.25 87 GLU A C 1
ATOM 690 O O . GLU A 1 87 ? -8.305 -25.156 -8.992 1 98.25 87 GLU A O 1
ATOM 695 N N . VAL A 1 88 ? -6.965 -24.531 -7.395 1 98.31 88 VAL A N 1
ATOM 696 C CA . VAL A 1 88 ? -5.922 -25.5 -7.727 1 98.31 88 VAL A CA 1
ATOM 697 C C . VAL A 1 88 ? -5.898 -26.609 -6.68 1 98.31 88 VAL A C 1
ATOM 699 O O . VAL A 1 88 ? -5.984 -26.344 -5.477 1 98.31 88 VAL A O 1
ATOM 702 N N . SER A 1 89 ? -5.824 -27.781 -7.203 1 96.19 89 SER A N 1
ATOM 703 C CA . SER A 1 89 ? -5.809 -28.969 -6.344 1 96.19 89 SER A CA 1
ATOM 704 C C . SER A 1 89 ? -4.945 -30.078 -6.938 1 96.19 89 SER A C 1
ATOM 706 O O . SER A 1 89 ? -4.422 -29.938 -8.047 1 96.19 89 SER A O 1
ATOM 708 N N . ASN A 1 90 ? -4.758 -31.172 -6.164 1 93.31 90 ASN A N 1
ATOM 709 C CA . ASN A 1 90 ? -4.031 -32.344 -6.598 1 93.31 90 ASN A CA 1
ATOM 710 C C . ASN A 1 90 ? -2.699 -31.984 -7.25 1 93.31 90 ASN A C 1
ATOM 712 O O . ASN A 1 90 ? -2.414 -32.406 -8.367 1 93.31 90 ASN A O 1
ATOM 716 N N . ILE A 1 91 ? -1.854 -31.359 -6.578 1 93.69 91 ILE A N 1
ATOM 717 C CA . ILE A 1 91 ? -0.589 -30.812 -7.051 1 93.69 91 ILE A CA 1
ATOM 718 C C . ILE A 1 91 ? 0.504 -31.875 -6.957 1 93.69 91 ILE A C 1
ATOM 720 O O . ILE A 1 91 ? 0.656 -32.531 -5.922 1 93.69 91 ILE A O 1
ATOM 724 N N . ASP A 1 92 ? 1.145 -32.094 -8 1 94.56 92 ASP A N 1
ATOM 725 C CA . ASP A 1 92 ? 2.344 -32.938 -8.062 1 94.56 92 ASP A CA 1
ATOM 726 C C . ASP A 1 92 ? 3.535 -32.156 -8.586 1 94.56 92 ASP A C 1
ATOM 728 O O . ASP A 1 92 ? 3.736 -32.031 -9.797 1 94.56 92 ASP A O 1
ATOM 732 N N . ILE A 1 93 ? 4.336 -31.641 -7.719 1 91.06 93 ILE A N 1
ATOM 733 C CA . ILE A 1 93 ? 5.438 -30.766 -8.078 1 91.06 93 ILE A CA 1
ATOM 734 C C . ILE A 1 93 ? 6.492 -31.547 -8.859 1 91.06 93 ILE A C 1
ATOM 736 O O . ILE A 1 93 ? 7.078 -31.016 -9.812 1 91.06 93 ILE A O 1
ATOM 740 N N . GLU A 1 94 ? 6.699 -32.781 -8.508 1 90 94 GLU A N 1
ATOM 741 C CA . GLU A 1 94 ? 7.691 -33.625 -9.172 1 90 94 GLU A CA 1
ATOM 742 C C . GLU A 1 94 ? 7.316 -33.875 -10.625 1 90 94 GLU A C 1
ATOM 744 O O . GLU A 1 94 ? 8.188 -33.875 -11.5 1 90 94 GLU A O 1
ATOM 749 N N . ARG A 1 95 ? 6.059 -34.062 -10.852 1 92.44 95 ARG A N 1
ATOM 750 C CA . ARG A 1 95 ? 5.594 -34.344 -12.211 1 92.44 95 ARG A CA 1
ATOM 751 C C . ARG A 1 95 ? 5.203 -33.062 -12.922 1 92.44 95 ARG A C 1
ATOM 753 O O . ARG A 1 95 ? 4.773 -33.094 -14.078 1 92.44 95 ARG A O 1
ATOM 760 N N . TYR A 1 96 ? 5.352 -31.969 -12.141 1 93.12 96 TYR A N 1
ATOM 761 C CA . TYR A 1 96 ? 5.023 -30.672 -12.703 1 93.12 96 TYR A CA 1
ATOM 762 C C . TYR A 1 96 ? 3.6 -30.656 -13.25 1 93.12 96 TYR A C 1
ATOM 764 O O . TYR A 1 96 ? 3.379 -30.312 -14.414 1 93.12 96 TYR A O 1
ATOM 772 N N . PHE A 1 97 ? 2.66 -31.047 -12.328 1 95.06 97 PHE A N 1
ATOM 773 C CA . PHE A 1 97 ? 1.263 -31.266 -12.688 1 95.06 97 PHE A CA 1
ATOM 774 C C . PHE A 1 97 ? 0.338 -30.734 -11.594 1 95.06 97 PHE A C 1
ATOM 776 O O . PHE A 1 97 ? 0.672 -30.797 -10.406 1 95.06 97 PHE A O 1
ATOM 783 N N . LEU A 1 98 ? -0.787 -30.141 -12.008 1 96.94 98 LEU A N 1
ATOM 784 C CA . LEU A 1 98 ? -1.827 -29.797 -11.047 1 96.94 98 LEU A CA 1
ATOM 785 C C . LEU A 1 98 ? -3.211 -29.922 -11.672 1 96.94 98 LEU A C 1
ATOM 787 O O . LEU A 1 98 ? -3.344 -29.953 -12.898 1 96.94 98 LEU A O 1
ATOM 791 N N . GLN A 1 99 ? -4.18 -30.156 -10.859 1 98.06 99 GLN A N 1
ATOM 792 C CA . GLN A 1 99 ? -5.574 -30.031 -11.273 1 98.06 99 GLN A CA 1
ATOM 793 C C . GLN A 1 99 ? -6.148 -28.672 -10.883 1 98.06 99 GLN A C 1
ATOM 795 O O . GLN A 1 99 ? -5.703 -28.062 -9.906 1 98.06 99 GLN A O 1
ATOM 800 N N . SER A 1 100 ? -7.055 -28.219 -11.633 1 98.06 100 SER A N 1
ATOM 801 C CA . SER A 1 100 ? -7.68 -26.938 -11.336 1 98.06 100 SER A CA 1
ATOM 802 C C . SER A 1 100 ? -9.148 -26.938 -11.734 1 98.06 100 SER A C 1
ATOM 804 O O . SER A 1 100 ? -9.586 -27.766 -12.523 1 98.06 100 SER A O 1
ATOM 806 N N . LYS A 1 101 ? -9.875 -26.094 -11.07 1 98.12 101 LYS A N 1
ATOM 807 C CA . LYS A 1 101 ? -11.281 -25.875 -11.375 1 98.12 101 LYS A CA 1
ATOM 808 C C . LYS A 1 101 ? -11.617 -24.375 -11.344 1 98.12 101 LYS A C 1
ATOM 810 O O . LYS A 1 101 ? -11.133 -23.656 -10.477 1 98.12 101 LYS A O 1
ATOM 815 N N . GLY A 1 102 ? -12.367 -23.922 -12.273 1 98 102 GLY A N 1
ATOM 816 C CA . GLY A 1 102 ? -12.797 -22.531 -12.406 1 98 102 GLY A CA 1
ATOM 817 C C . GLY A 1 102 ? -13.273 -22.188 -13.805 1 98 102 GLY A C 1
ATOM 818 O O . GLY A 1 102 ? -13.102 -22.969 -14.734 1 98 102 GLY A O 1
ATOM 819 N N . LEU A 1 103 ? -13.867 -21.062 -14 1 98.12 103 LEU A N 1
ATOM 820 C CA . LEU A 1 103 ? -14.32 -20.594 -15.305 1 98.12 103 LEU A CA 1
ATOM 821 C C . LEU A 1 103 ? -13.172 -19.938 -16.078 1 98.12 103 LEU A C 1
ATOM 823 O O . LEU A 1 103 ? -13.359 -19.453 -17.188 1 98.12 103 LEU A O 1
ATOM 827 N N . THR A 1 104 ? -12.031 -19.906 -15.453 1 97.56 104 THR A N 1
ATOM 828 C CA . THR A 1 104 ? -10.773 -19.5 -16.078 1 97.56 104 THR A CA 1
ATOM 829 C C . THR A 1 104 ? -9.656 -20.484 -15.711 1 97.56 104 THR A C 1
ATOM 831 O O . THR A 1 104 ? -9.711 -21.141 -14.664 1 97.56 104 THR A O 1
ATOM 834 N N . LYS A 1 105 ? -8.719 -20.625 -16.578 1 97.38 105 LYS A N 1
ATOM 835 C CA . LYS A 1 105 ? -7.555 -21.469 -16.297 1 97.38 105 LYS A CA 1
ATOM 836 C C . LYS A 1 105 ? -6.656 -20.812 -15.25 1 97.38 105 LYS A C 1
ATOM 838 O O . LYS A 1 105 ? -6.715 -19.609 -15.031 1 97.38 105 LYS A O 1
ATOM 843 N N . PRO A 1 106 ? -5.891 -21.609 -14.578 1 97.25 106 PRO A N 1
ATOM 844 C CA . PRO A 1 106 ? -5.004 -21.031 -13.562 1 97.25 106 PRO A CA 1
ATOM 845 C C . PRO A 1 106 ? -3.91 -20.156 -14.164 1 97.25 106 PRO A C 1
ATOM 847 O O . PRO A 1 106 ? -3.605 -20.266 -15.352 1 97.25 106 PRO A O 1
ATOM 850 N N . SER A 1 107 ? -3.395 -19.281 -13.375 1 96.69 107 SER A N 1
ATOM 851 C CA . SER A 1 107 ? -2.217 -18.5 -13.742 1 96.69 107 SER A CA 1
ATOM 852 C C . SER A 1 107 ? -1.07 -19.406 -14.18 1 96.69 107 SER A C 1
ATOM 854 O O . SER A 1 107 ? -0.914 -20.516 -13.656 1 96.69 107 SER A O 1
ATOM 856 N N . SER A 1 108 ? -0.225 -18.906 -15.086 1 94.94 108 SER A N 1
ATOM 857 C CA . SER A 1 108 ? 0.981 -19.609 -15.508 1 94.94 108 SER A CA 1
ATOM 858 C C . SER A 1 108 ? 1.949 -19.797 -14.352 1 94.94 108 SER A C 1
ATOM 860 O O . SER A 1 108 ? 2.887 -20.594 -14.438 1 94.94 108 SER A O 1
ATOM 862 N N . GLU A 1 109 ? 1.712 -19.094 -13.242 1 95.94 109 GLU A N 1
ATOM 863 C CA . GLU A 1 109 ? 2.578 -19.188 -12.07 1 95.94 109 GLU A CA 1
ATOM 864 C C . GLU A 1 109 ? 1.94 -20.031 -10.969 1 95.94 109 GLU A C 1
ATOM 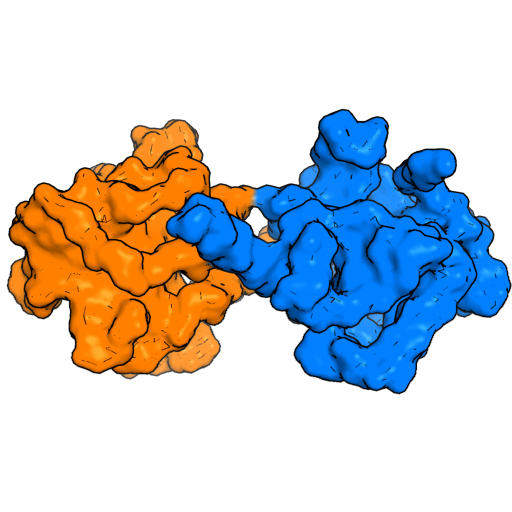866 O O . GLU A 1 109 ? 2.402 -20.031 -9.828 1 95.94 109 GLU A O 1
ATOM 871 N N . ALA A 1 110 ? 0.911 -20.75 -11.281 1 97.56 110 ALA A N 1
ATOM 872 C CA . ALA A 1 110 ? 0.209 -21.547 -10.281 1 97.56 110 ALA A CA 1
ATOM 873 C C . ALA A 1 110 ? 1.147 -22.562 -9.641 1 97.56 110 ALA A C 1
ATOM 875 O O . ALA A 1 110 ? 1.085 -22.797 -8.43 1 97.56 110 ALA A O 1
ATOM 876 N N . ILE A 1 111 ? 2.006 -23.109 -10.414 1 96.12 111 ILE A N 1
ATOM 877 C CA . ILE A 1 111 ? 2.896 -24.125 -9.875 1 96.12 111 ILE A CA 1
ATOM 878 C C . ILE A 1 111 ? 3.916 -23.484 -8.938 1 96.12 111 ILE A C 1
ATOM 880 O O . ILE A 1 111 ? 4.324 -24.078 -7.941 1 96.12 111 ILE A O 1
ATOM 884 N N . THR A 1 112 ? 4.387 -22.281 -9.234 1 96.75 112 THR A N 1
ATOM 885 C CA . THR A 1 112 ? 5.266 -21.547 -8.32 1 96.75 112 THR A CA 1
ATOM 886 C C . THR A 1 112 ? 4.578 -21.328 -6.98 1 96.75 112 THR A C 1
ATOM 888 O O . THR A 1 112 ? 5.176 -21.547 -5.926 1 96.75 112 THR A O 1
ATOM 891 N N . HIS A 1 113 ? 3.307 -20.875 -6.992 1 98.31 113 HIS A N 1
ATOM 892 C CA . HIS A 1 113 ? 2.549 -20.719 -5.754 1 98.31 113 HIS A CA 1
ATOM 893 C C . HIS A 1 113 ? 2.475 -22.031 -4.988 1 98.31 113 HIS A C 1
ATOM 895 O O . HIS A 1 113 ? 2.693 -22.062 -3.775 1 98.31 113 HIS A O 1
ATOM 901 N N . ALA A 1 114 ? 2.189 -23.109 -5.734 1 97.31 114 ALA A N 1
ATOM 902 C CA . ALA A 1 114 ? 2.094 -24.438 -5.121 1 97.31 114 ALA A CA 1
ATOM 903 C C . ALA A 1 114 ? 3.396 -24.797 -4.418 1 97.31 114 ALA A C 1
ATOM 905 O O . ALA A 1 114 ? 3.379 -25.344 -3.309 1 97.31 114 ALA A O 1
ATOM 906 N N . CYS A 1 115 ? 4.465 -24.531 -5.078 1 96.62 115 CYS A N 1
ATOM 907 C CA . CYS A 1 115 ? 5.777 -24.844 -4.512 1 96.62 115 CYS A CA 1
ATOM 908 C C . CYS A 1 115 ? 5.996 -24.078 -3.209 1 96.62 115 CYS A C 1
ATOM 910 O O . CYS A 1 115 ? 6.465 -24.641 -2.223 1 96.62 115 CYS A O 1
ATOM 912 N N . VAL A 1 116 ? 5.637 -22.797 -3.156 1 97.88 116 VAL A N 1
ATOM 913 C CA . VAL A 1 116 ? 5.785 -21.984 -1.954 1 97.88 116 VAL A CA 1
ATOM 914 C C . VAL A 1 116 ? 4.902 -22.531 -0.841 1 97.88 116 VAL A C 1
ATOM 916 O O . VAL A 1 116 ? 5.367 -22.75 0.28 1 97.88 116 VAL A O 1
ATOM 919 N N . TYR A 1 117 ? 3.658 -22.844 -1.163 1 97.44 117 TYR A N 1
ATOM 920 C CA . TYR A 1 117 ? 2.723 -23.375 -0.18 1 97.44 117 TYR A CA 1
ATOM 921 C C . TYR A 1 117 ? 3.246 -24.688 0.415 1 97.44 117 TYR A C 1
ATOM 923 O O . TYR A 1 117 ? 3.021 -24.969 1.594 1 97.44 117 TYR A O 1
ATOM 931 N N . SER A 1 118 ? 3.928 -25.453 -0.372 1 95.62 118 SER A N 1
ATOM 932 C CA . SER A 1 118 ? 4.371 -26.781 0.055 1 95.62 118 SER A CA 1
ATOM 933 C C . SER A 1 118 ? 5.52 -26.688 1.05 1 95.62 118 SER A C 1
ATOM 935 O O . SER A 1 118 ? 5.852 -27.672 1.722 1 95.62 118 SER A O 1
ATOM 937 N N . GLN A 1 119 ? 6.16 -25.531 1.188 1 95.94 119 GLN A N 1
ATOM 938 C CA . GLN A 1 119 ? 7.359 -25.391 2.008 1 95.94 119 GLN A CA 1
ATOM 939 C C . GLN A 1 119 ? 7.004 -25.188 3.477 1 95.94 119 GLN A C 1
ATOM 941 O O . GLN A 1 119 ? 7.801 -25.484 4.367 1 95.94 119 GLN A O 1
ATOM 946 N N . ASP A 1 120 ? 5.867 -24.625 3.75 1 95.31 120 ASP A N 1
ATOM 947 C CA . ASP A 1 120 ? 5.465 -24.297 5.113 1 95.31 120 ASP A CA 1
ATOM 948 C C . ASP A 1 120 ? 3.943 -24.234 5.234 1 95.31 120 ASP A C 1
ATOM 950 O O . ASP A 1 120 ? 3.291 -23.438 4.57 1 95.31 120 ASP A O 1
ATOM 954 N N . VAL A 1 121 ? 3.355 -24.984 6.141 1 95.31 121 VAL A N 1
ATOM 955 C CA . VAL A 1 121 ? 1.914 -25.172 6.273 1 95.31 121 VAL A CA 1
ATOM 956 C C . VAL A 1 121 ? 1.27 -23.875 6.762 1 95.31 121 VAL A C 1
ATOM 958 O O . VAL A 1 121 ? 0.072 -23.656 6.566 1 95.31 121 VAL A O 1
ATOM 961 N N . SER A 1 122 ? 2.062 -23 7.359 1 96 122 SER A N 1
ATOM 962 C CA . SER A 1 122 ? 1.51 -21.781 7.93 1 96 122 SER A CA 1
ATOM 963 C C . SER A 1 122 ? 1.255 -20.734 6.848 1 96 122 SER A C 1
ATOM 965 O O . SER A 1 122 ? 0.58 -19.734 7.09 1 96 122 SER A O 1
ATOM 967 N N . ILE A 1 123 ? 1.794 -20.969 5.625 1 97.69 123 ILE A N 1
ATOM 968 C CA . ILE A 1 123 ? 1.61 -20.016 4.539 1 97.69 123 ILE A CA 1
ATOM 969 C C . ILE A 1 123 ? 0.178 -20.094 4.016 1 97.69 123 ILE A C 1
ATOM 971 O O . ILE A 1 123 ? -0.288 -21.172 3.635 1 97.69 123 ILE A O 1
ATOM 975 N N . ARG A 1 124 ? -0.482 -18.922 3.951 1 98 124 ARG A N 1
ATOM 976 C CA . ARG A 1 124 ? -1.879 -18.891 3.529 1 98 124 ARG A CA 1
ATOM 977 C C . ARG A 1 124 ? -2.068 -18 2.311 1 98 124 ARG A C 1
ATOM 979 O O . ARG A 1 124 ? -3.154 -17.953 1.729 1 98 124 ARG A O 1
ATOM 986 N N . SER A 1 125 ? -1.069 -17.281 2.025 1 98.69 125 SER A N 1
ATOM 987 C CA . SER A 1 125 ? -1.151 -16.438 0.833 1 98.69 125 SER A CA 1
ATOM 988 C C . SER A 1 125 ? 0.206 -16.312 0.147 1 98.69 125 SER A C 1
ATOM 990 O O . SER A 1 125 ? 1.238 -16.219 0.813 1 98.69 125 SER A O 1
ATOM 992 N N . VAL A 1 126 ? 0.203 -16.359 -1.147 1 98.88 126 VAL A N 1
ATOM 993 C CA . VAL A 1 126 ? 1.338 -16.109 -2.029 1 98.88 126 VAL A CA 1
ATOM 994 C C . VAL A 1 126 ? 0.947 -15.086 -3.094 1 98.88 126 VAL A C 1
ATOM 996 O O . VAL A 1 126 ? -0.11 -15.203 -3.717 1 98.88 126 VAL A O 1
ATOM 999 N N . ILE A 1 127 ? 1.76 -14.055 -3.25 1 98.94 127 ILE A N 1
ATOM 1000 C CA . ILE A 1 127 ? 1.516 -13.016 -4.242 1 98.94 127 ILE A CA 1
ATOM 1001 C C . ILE A 1 127 ? 2.746 -12.844 -5.133 1 98.94 127 ILE A C 1
ATOM 1003 O O . ILE A 1 127 ? 3.871 -12.758 -4.633 1 98.94 127 ILE A O 1
ATOM 1007 N N . HIS A 1 128 ? 2.527 -12.898 -6.379 1 98.81 128 HIS A N 1
ATOM 1008 C CA . HIS A 1 128 ? 3.533 -12.586 -7.391 1 98.81 128 HIS A CA 1
ATOM 1009 C C . HIS A 1 128 ? 3.211 -11.281 -8.109 1 98.81 128 HIS A C 1
ATOM 1011 O O . HIS A 1 128 ? 2.121 -11.125 -8.664 1 98.81 128 HIS A O 1
ATOM 1017 N N . ILE A 1 129 ? 4.152 -10.344 -8.062 1 98.81 129 ILE A N 1
ATOM 1018 C CA . ILE A 1 129 ? 3.967 -9.055 -8.727 1 98.81 129 ILE A CA 1
ATOM 1019 C C . ILE A 1 129 ? 5.113 -8.805 -9.703 1 98.81 129 ILE A C 1
ATOM 1021 O O . ILE A 1 129 ? 6.066 -9.586 -9.758 1 98.81 129 ILE A O 1
ATOM 1025 N N . HIS A 1 130 ? 4.93 -7.824 -10.539 1 98.56 130 HIS A N 1
ATOM 1026 C CA . HIS A 1 130 ? 6.02 -7.25 -11.32 1 98.56 130 HIS A CA 1
ATOM 1027 C C . HIS A 1 130 ? 6.348 -5.836 -10.844 1 98.56 130 HIS A C 1
ATOM 1029 O O . HIS A 1 130 ? 5.473 -4.969 -10.805 1 98.56 130 HIS A O 1
ATOM 1035 N N . SER A 1 131 ? 7.531 -5.594 -10.5 1 98.56 131 SER A N 1
ATOM 1036 C CA . SER A 1 131 ? 7.996 -4.273 -10.086 1 98.56 131 SER A CA 1
ATOM 1037 C C . SER A 1 131 ? 9.438 -4.039 -10.516 1 98.56 131 SER A C 1
ATOM 1039 O O . SER A 1 131 ? 10.375 -4.52 -9.867 1 98.56 131 SER A O 1
ATOM 1041 N N . PRO A 1 132 ? 9.625 -3.279 -11.602 1 98.06 132 PRO A N 1
ATOM 1042 C CA . PRO A 1 132 ? 11 -2.936 -11.961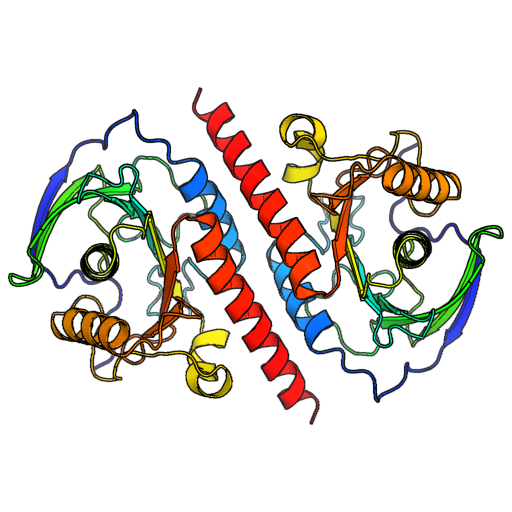 1 98.06 132 PRO A CA 1
ATOM 1043 C C . PRO A 1 132 ? 11.758 -2.248 -10.828 1 98.06 132 PRO A C 1
ATOM 1045 O O . PRO A 1 132 ? 12.953 -2.486 -10.641 1 98.06 132 PRO A O 1
ATOM 1048 N N . GLU A 1 133 ? 11.07 -1.393 -10.031 1 98.06 133 GLU A N 1
ATOM 1049 C CA . GLU A 1 133 ? 11.688 -0.652 -8.938 1 98.06 133 GLU A CA 1
ATOM 1050 C C . GLU A 1 133 ? 12.336 -1.597 -7.93 1 98.06 133 GLU A C 1
ATOM 1052 O O . GLU A 1 133 ? 13.477 -1.376 -7.508 1 98.06 133 GLU A O 1
ATOM 1057 N N . ILE A 1 134 ? 11.625 -2.625 -7.535 1 98.75 134 ILE A N 1
ATOM 1058 C CA . ILE A 1 134 ? 12.125 -3.566 -6.543 1 98.75 134 ILE A CA 1
ATOM 1059 C C . ILE A 1 134 ? 13.172 -4.48 -7.18 1 98.75 134 ILE A C 1
ATOM 1061 O O . ILE A 1 134 ? 14.273 -4.645 -6.648 1 98.75 134 ILE A O 1
ATOM 1065 N N . TRP A 1 135 ? 12.82 -5.023 -8.328 1 98.69 135 TRP A N 1
ATOM 1066 C CA . TRP A 1 135 ? 13.625 -6.047 -9 1 98.69 135 TRP A CA 1
ATOM 1067 C C . TRP A 1 135 ? 15.016 -5.516 -9.328 1 98.69 135 TRP A C 1
ATOM 1069 O O . TRP A 1 135 ? 16.016 -6.188 -9.078 1 98.69 135 TRP A O 1
ATOM 1079 N N . GLN A 1 136 ? 15.078 -4.285 -9.82 1 98.12 136 GLN A N 1
ATOM 1080 C CA . GLN A 1 136 ? 16.359 -3.684 -10.195 1 98.12 136 GLN A CA 1
ATOM 1081 C C . GLN A 1 136 ? 17.219 -3.398 -8.969 1 98.12 136 GLN A C 1
ATOM 1083 O O . GLN A 1 136 ? 18.422 -3.199 -9.086 1 98.12 136 GLN A O 1
ATOM 1088 N N . LYS A 1 137 ? 16.625 -3.355 -7.816 1 98.19 137 LYS A N 1
ATOM 1089 C CA . LYS A 1 137 ? 17.344 -3.051 -6.582 1 98.19 137 LYS A CA 1
ATOM 1090 C C . LYS A 1 137 ? 17.453 -4.285 -5.695 1 98.19 137 LYS A C 1
ATOM 1092 O O . LYS A 1 137 ? 17.578 -4.172 -4.473 1 98.19 137 LYS A O 1
ATOM 1097 N N . THR A 1 138 ? 17.344 -5.465 -6.266 1 98.44 138 THR A N 1
ATOM 1098 C CA . THR A 1 138 ? 17.438 -6.73 -5.543 1 98.44 138 THR A CA 1
ATOM 1099 C C . THR A 1 138 ? 18.672 -6.766 -4.66 1 98.44 138 THR A C 1
ATOM 1101 O O . THR A 1 138 ? 18.594 -7.105 -3.479 1 98.44 138 THR A O 1
ATOM 1104 N N . ALA A 1 139 ? 19.797 -6.379 -5.16 1 97.75 139 ALA A N 1
ATOM 1105 C CA . ALA A 1 139 ? 21.062 -6.41 -4.422 1 97.75 139 ALA A CA 1
ATOM 1106 C C . ALA A 1 139 ? 21.062 -5.363 -3.311 1 97.75 139 ALA A C 1
ATOM 1108 O O . ALA A 1 139 ? 21.422 -5.664 -2.168 1 97.75 139 ALA A O 1
ATOM 1109 N N . GLU A 1 140 ? 20.688 -4.102 -3.635 1 97.38 140 GLU A N 1
ATOM 1110 C CA . GLU A 1 140 ? 20.672 -3.012 -2.664 1 97.38 140 GLU A CA 1
ATOM 1111 C C . GLU A 1 140 ? 19.719 -3.307 -1.508 1 97.38 140 GLU A C 1
ATOM 1113 O O . GLU A 1 140 ? 19.984 -2.904 -0.37 1 97.38 140 GLU A O 1
ATOM 1118 N N . LEU A 1 141 ? 18.688 -4.07 -1.802 1 97.56 141 LEU A N 1
ATOM 1119 C CA . LEU A 1 141 ? 17.688 -4.406 -0.793 1 97.56 141 LEU A CA 1
ATOM 1120 C C . LEU A 1 141 ? 18.047 -5.711 -0.089 1 97.56 141 LEU A C 1
ATOM 1122 O O . LEU A 1 141 ? 17.328 -6.148 0.816 1 97.56 141 LEU A O 1
ATOM 1126 N N . ALA A 1 142 ? 19.062 -6.344 -0.571 1 97.31 142 ALA A N 1
ATOM 1127 C CA . ALA A 1 142 ? 19.5 -7.633 -0.039 1 97.31 142 ALA A CA 1
ATOM 1128 C C . ALA A 1 142 ? 18.359 -8.648 -0.079 1 97.31 142 ALA A C 1
ATOM 1130 O O . ALA A 1 142 ? 18.156 -9.406 0.877 1 97.31 142 ALA A O 1
ATOM 1131 N N . LEU A 1 143 ? 17.625 -8.641 -1.165 1 98.25 143 LEU A N 1
ATOM 1132 C CA . LEU A 1 143 ? 16.531 -9.594 -1.31 1 98.25 143 LEU A CA 1
ATOM 1133 C C . LEU A 1 143 ? 17.062 -10.969 -1.71 1 98.25 143 LEU A C 1
ATOM 1135 O O . LEU A 1 143 ? 17.875 -11.086 -2.631 1 98.25 143 LEU A O 1
ATOM 1139 N N . PRO A 1 144 ? 16.578 -12.039 -0.952 1 98.5 144 PRO A N 1
ATOM 1140 C CA . PRO A 1 144 ? 16.797 -13.359 -1.545 1 98.5 144 PRO A CA 1
ATOM 1141 C C . PRO A 1 144 ? 16.281 -13.453 -2.977 1 98.5 144 PRO A C 1
ATOM 1143 O O . PRO A 1 144 ? 15.359 -12.719 -3.355 1 98.5 144 PRO A O 1
ATOM 1146 N N . HIS A 1 145 ? 16.906 -14.297 -3.783 1 98.38 145 HIS A N 1
ATOM 1147 C CA . HIS A 1 145 ? 16.5 -14.352 -5.184 1 98.38 145 HIS A CA 1
ATOM 1148 C C . HIS A 1 145 ? 16.766 -15.734 -5.781 1 98.38 145 HIS A C 1
ATOM 1150 O O . HIS A 1 145 ? 17.656 -16.453 -5.312 1 98.38 145 HIS A O 1
ATOM 1156 N N . THR A 1 146 ? 15.984 -16.125 -6.711 1 98.19 146 THR A N 1
ATOM 1157 C CA . THR A 1 146 ? 16.234 -17.312 -7.516 1 98.19 146 THR A CA 1
ATOM 1158 C C . THR A 1 146 ? 17.281 -17.016 -8.586 1 98.19 146 THR A C 1
ATOM 1160 O O . THR A 1 146 ? 17.531 -15.859 -8.922 1 98.19 146 THR A O 1
ATOM 1163 N N . PRO A 1 147 ? 17.891 -18.047 -9.102 1 97.69 147 PRO A N 1
ATOM 1164 C CA . PRO A 1 147 ? 18.906 -17.844 -10.125 1 97.69 147 PRO A CA 1
ATOM 1165 C C . PRO A 1 147 ? 18.344 -17.25 -11.414 1 97.69 147 PRO A C 1
ATOM 1167 O O . PRO A 1 147 ? 17.172 -17.453 -11.727 1 97.69 147 PRO A O 1
ATOM 1170 N N . ALA A 1 148 ? 19.203 -16.625 -12.148 1 97.12 148 ALA A N 1
ATOM 1171 C CA . ALA A 1 148 ? 18.812 -15.93 -13.367 1 97.12 148 ALA A CA 1
ATOM 1172 C C . ALA A 1 148 ? 18.391 -16.906 -14.453 1 97.12 148 ALA A C 1
ATOM 1174 O O . ALA A 1 148 ? 17.672 -16.547 -15.391 1 97.12 148 ALA A O 1
ATOM 1175 N N . ASP A 1 149 ? 18.781 -18.078 -14.305 1 95.56 149 ASP A N 1
ATOM 1176 C CA . ASP A 1 149 ? 18.469 -19.062 -15.344 1 95.56 149 ASP A CA 1
ATOM 1177 C C . ASP A 1 149 ? 17.219 -19.859 -14.992 1 95.56 149 ASP A C 1
ATOM 1179 O O . ASP A 1 149 ? 16.781 -20.734 -15.75 1 95.56 149 ASP A O 1
ATOM 1183 N N . ALA A 1 150 ? 16.656 -19.609 -13.844 1 95.62 150 ALA A N 1
ATOM 1184 C CA . ALA A 1 150 ? 15.398 -20.266 -13.461 1 95.62 150 ALA A CA 1
ATOM 1185 C C . ALA A 1 150 ? 14.195 -19.5 -14 1 95.62 150 ALA A C 1
ATOM 1187 O O . ALA A 1 150 ? 13.75 -18.516 -13.406 1 95.62 150 ALA A O 1
ATOM 1188 N N . ALA A 1 151 ? 13.648 -20.016 -15.039 1 93 151 ALA A N 1
ATOM 1189 C CA . ALA A 1 151 ? 12.5 -19.375 -15.664 1 93 151 ALA A CA 1
ATOM 1190 C C . ALA A 1 151 ? 11.219 -19.656 -14.883 1 93 151 ALA A C 1
ATOM 1192 O O . ALA A 1 151 ? 11.102 -20.703 -14.242 1 93 151 ALA A O 1
ATOM 1193 N N . TYR A 1 152 ? 10.281 -18.734 -14.969 1 91.5 152 TYR A N 1
ATOM 1194 C CA . TYR A 1 152 ? 9.031 -18.906 -14.234 1 91.5 152 TYR A CA 1
ATOM 1195 C C . TYR A 1 152 ? 8.297 -20.156 -14.695 1 91.5 152 TYR A C 1
ATOM 1197 O O . TYR A 1 152 ? 8.438 -20.578 -15.844 1 91.5 152 TYR A O 1
ATOM 1205 N N . GLY A 1 153 ? 7.547 -20.719 -13.797 1 90.06 153 GLY A N 1
ATOM 1206 C CA . GLY A 1 153 ? 6.668 -21.828 -14.133 1 90.06 153 GLY A CA 1
ATOM 1207 C C . GLY A 1 153 ? 7.414 -23.078 -14.555 1 90.06 153 GLY A C 1
ATOM 1208 O O . GLY A 1 153 ? 6.867 -23.922 -15.266 1 90.06 153 GLY A O 1
ATOM 1209 N N . THR A 1 154 ? 8.695 -23.25 -14.203 1 91.81 154 THR A N 1
ATOM 1210 C CA . THR A 1 154 ? 9.508 -24.391 -14.609 1 91.81 154 THR A CA 1
ATOM 1211 C C . THR A 1 154 ? 9.922 -25.219 -13.398 1 91.81 154 THR A C 1
ATOM 1213 O O . THR A 1 154 ? 9.844 -24.75 -12.258 1 91.81 154 THR A O 1
ATOM 1216 N N . PRO A 1 155 ? 10.367 -26.422 -13.711 1 93.75 155 PRO A N 1
ATOM 1217 C CA . PRO A 1 155 ? 10.938 -27.234 -12.617 1 93.75 155 PRO A CA 1
ATOM 1218 C C . PRO A 1 155 ? 12.141 -26.562 -11.961 1 93.75 155 PRO A C 1
ATOM 1220 O O . PRO A 1 155 ? 12.344 -26.703 -10.75 1 93.75 155 PRO A O 1
ATOM 1223 N N . GLN A 1 156 ? 12.875 -25.906 -12.797 1 95 156 GLN A N 1
ATOM 1224 C CA . GLN A 1 156 ? 14.039 -25.203 -12.266 1 95 156 GLN A CA 1
ATOM 1225 C C . GLN A 1 156 ? 13.617 -24.141 -11.242 1 95 156 GLN A C 1
ATOM 1227 O O . GLN A 1 156 ? 14.266 -23.969 -10.211 1 95 156 GLN A O 1
ATOM 1232 N N . MET A 1 157 ? 12.594 -23.422 -11.5 1 94.44 157 MET A N 1
ATOM 1233 C CA . MET A 1 157 ? 12.062 -22.438 -10.562 1 94.44 157 MET A CA 1
ATOM 1234 C C . MET A 1 157 ? 11.594 -23.109 -9.273 1 94.44 157 MET A C 1
ATOM 1236 O O . MET A 1 157 ? 11.875 -22.625 -8.18 1 94.44 157 MET A O 1
ATOM 1240 N N . ALA A 1 158 ? 10.914 -24.219 -9.469 1 94.44 158 ALA A N 1
ATOM 1241 C CA . ALA A 1 158 ? 10.445 -24.969 -8.305 1 94.44 158 ALA A CA 1
ATOM 1242 C C . ALA A 1 158 ? 11.602 -25.359 -7.398 1 94.44 158 ALA A C 1
ATOM 1244 O O . ALA A 1 158 ? 11.539 -25.188 -6.18 1 94.44 158 ALA A O 1
ATOM 1245 N N . ARG A 1 159 ? 12.641 -25.859 -7.984 1 95.88 159 ARG A N 1
ATOM 1246 C CA . ARG A 1 159 ? 13.828 -26.25 -7.234 1 95.88 159 ARG A CA 1
ATOM 1247 C C . ARG A 1 159 ? 14.477 -25.031 -6.578 1 95.88 159 ARG A C 1
ATOM 1249 O O . ARG A 1 159 ? 14.898 -25.094 -5.422 1 95.88 159 ARG A O 1
ATOM 1256 N N . ALA A 1 160 ? 14.57 -23.953 -7.301 1 97.19 160 ALA A N 1
ATOM 1257 C CA . ALA A 1 160 ? 15.18 -22.734 -6.789 1 97.19 160 ALA A CA 1
ATOM 1258 C C . ALA A 1 160 ? 14.422 -22.219 -5.574 1 97.19 160 ALA A C 1
ATOM 1260 O O . ALA A 1 160 ? 15.031 -21.766 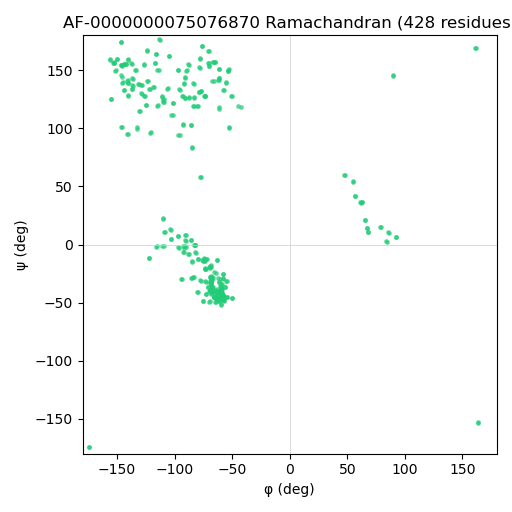-4.598 1 97.19 160 ALA A O 1
ATOM 1261 N N . VAL A 1 161 ? 13.109 -22.25 -5.605 1 96.75 161 VAL A N 1
ATOM 1262 C CA . VAL A 1 161 ? 12.281 -21.812 -4.492 1 96.75 161 VAL A CA 1
ATOM 1263 C C . VAL A 1 161 ? 12.547 -22.703 -3.271 1 96.75 161 VAL A C 1
ATOM 1265 O O . VAL A 1 161 ? 12.766 -22.188 -2.17 1 96.75 161 VAL A O 1
ATOM 1268 N N . ALA A 1 162 ? 12.562 -23.984 -3.512 1 96.94 162 ALA A N 1
ATOM 1269 C CA . ALA A 1 162 ? 12.844 -24.906 -2.42 1 96.94 162 ALA A CA 1
ATOM 1270 C C . ALA A 1 162 ? 14.195 -24.625 -1.787 1 96.94 162 ALA A C 1
ATOM 1272 O O . ALA A 1 162 ? 14.328 -24.609 -0.561 1 96.94 162 ALA A O 1
ATOM 1273 N N . GLU A 1 163 ? 15.164 -24.391 -2.613 1 97.69 163 GLU A N 1
ATOM 1274 C CA . GLU A 1 163 ? 16.516 -24.094 -2.131 1 97.69 163 GLU A CA 1
ATOM 1275 C C . GLU A 1 163 ? 16.531 -22.812 -1.306 1 97.69 163 GLU A C 1
ATOM 1277 O O . GLU A 1 163 ? 17.25 -22.719 -0.301 1 97.69 163 GLU A O 1
ATOM 1282 N N . LEU A 1 164 ? 15.789 -21.75 -1.686 1 97.5 164 LEU A N 1
ATOM 1283 C CA . LEU A 1 164 ? 15.703 -20.5 -0.925 1 97.5 164 LEU A CA 1
ATOM 1284 C C . LEU A 1 164 ? 15.133 -20.766 0.469 1 97.5 164 LEU A C 1
ATOM 1286 O O . LEU A 1 164 ? 15.648 -20.219 1.456 1 97.5 164 LEU A O 1
ATOM 1290 N N . PHE A 1 165 ? 14.133 -21.562 0.534 1 97.5 165 PHE A N 1
ATOM 1291 C CA . PHE A 1 165 ? 13.547 -21.891 1.828 1 97.5 165 PHE A CA 1
ATOM 1292 C C . PHE A 1 165 ? 14.547 -22.625 2.711 1 97.5 165 PHE A C 1
ATOM 1294 O O . PHE A 1 165 ? 14.68 -22.312 3.896 1 97.5 165 PHE A O 1
ATOM 1301 N N . GLN A 1 166 ? 15.281 -23.562 2.105 1 97.19 166 GLN A N 1
ATOM 1302 C CA . GLN A 1 166 ? 16.234 -24.391 2.842 1 97.19 166 GLN A CA 1
ATOM 1303 C C . GLN A 1 166 ? 17.406 -23.547 3.34 1 97.19 166 GLN A C 1
ATOM 1305 O O . GLN A 1 166 ? 18 -23.859 4.379 1 97.19 166 GLN A O 1
ATOM 1310 N N . SER A 1 167 ? 17.719 -22.516 2.674 1 96.88 167 SER A N 1
ATOM 1311 C CA . SER A 1 167 ? 18.875 -21.672 3.002 1 96.88 167 SER A CA 1
ATOM 1312 C C . SER A 1 167 ? 18.609 -20.844 4.25 1 96.88 167 SER A C 1
ATOM 1314 O O . SER A 1 167 ? 19.547 -20.297 4.844 1 96.88 167 SER A O 1
ATOM 1316 N N . GLY A 1 168 ? 17.344 -20.641 4.609 1 96.06 168 GLY A N 1
ATOM 1317 C CA . GLY A 1 168 ? 17 -19.797 5.754 1 96.06 168 GLY A CA 1
ATOM 1318 C C . GLY A 1 168 ? 16.922 -18.328 5.414 1 96.06 168 GLY A C 1
ATOM 1319 O O . GLY A 1 168 ? 16.562 -17.5 6.266 1 96.06 168 GLY A O 1
ATOM 1320 N N . ARG A 1 169 ? 17.109 -17.984 4.184 1 95.38 169 ARG A N 1
ATOM 1321 C CA . ARG A 1 169 ? 17.188 -16.578 3.766 1 95.38 169 ARG A CA 1
ATOM 1322 C C . ARG A 1 169 ? 15.805 -15.93 3.777 1 95.38 169 ARG A C 1
ATOM 1324 O O . ARG A 1 169 ? 15.688 -14.703 3.729 1 95.38 169 ARG A O 1
ATOM 1331 N N . LEU A 1 170 ? 14.797 -16.75 3.904 1 97.38 170 LEU A N 1
ATOM 1332 C CA . LEU A 1 170 ? 13.438 -16.234 3.855 1 97.38 170 LEU A CA 1
ATOM 1333 C C . LEU A 1 170 ? 12.836 -16.156 5.254 1 97.38 170 LEU A C 1
ATOM 1335 O O . LEU A 1 170 ? 11.68 -15.742 5.418 1 97.38 170 LE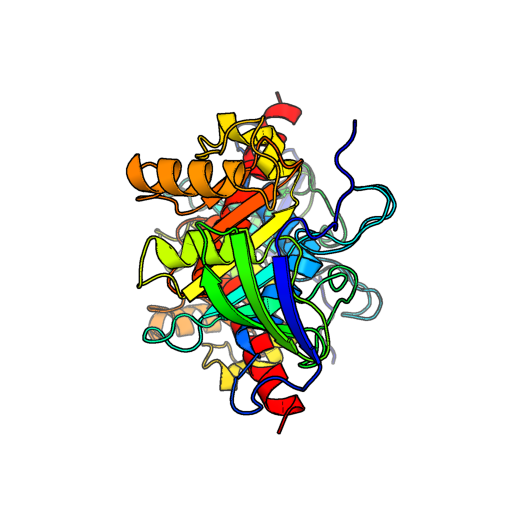U A O 1
ATOM 1339 N N . ASP A 1 171 ? 13.617 -16.453 6.246 1 93.62 171 ASP A N 1
ATOM 1340 C CA . ASP A 1 171 ? 13.094 -16.578 7.605 1 93.62 171 ASP A CA 1
ATOM 1341 C C . ASP A 1 171 ? 12.656 -15.211 8.148 1 93.62 171 ASP A C 1
ATOM 1343 O O . ASP A 1 171 ? 11.625 -15.109 8.812 1 93.62 171 ASP A O 1
ATOM 1347 N N . ASP A 1 172 ? 13.438 -14.188 7.824 1 90.06 172 ASP A N 1
ATOM 1348 C CA . ASP A 1 172 ? 13.148 -12.867 8.383 1 90.06 172 ASP A CA 1
ATOM 1349 C C . ASP A 1 172 ? 12.289 -12.047 7.426 1 90.06 172 ASP A C 1
ATOM 1351 O O . ASP A 1 172 ? 11.523 -11.172 7.859 1 90.06 172 ASP A O 1
ATOM 1355 N N . ARG A 1 173 ? 12.414 -12.281 6.188 1 92.62 173 ARG A N 1
ATOM 1356 C CA . ARG A 1 173 ? 11.719 -11.516 5.156 1 92.62 173 ARG A CA 1
ATOM 1357 C C . ARG A 1 173 ? 11.234 -12.422 4.031 1 92.62 173 ARG A C 1
ATOM 1359 O O . ARG A 1 173 ? 11.992 -12.742 3.115 1 92.62 173 ARG A O 1
ATOM 1366 N N . PRO A 1 174 ? 9.992 -12.844 4.113 1 97.88 174 PRO A N 1
ATOM 1367 C CA . PRO A 1 174 ? 9.43 -13.781 3.137 1 97.88 174 PRO A CA 1
ATOM 1368 C C . PRO A 1 174 ? 9.055 -13.109 1.819 1 97.88 174 PRO A C 1
ATOM 1370 O O . PRO A 1 174 ? 7.887 -13.109 1.432 1 97.88 174 PRO A O 1
ATOM 1373 N N . VAL A 1 175 ? 10 -12.484 1.174 1 98.75 175 VAL A N 1
ATOM 1374 C CA . VAL A 1 175 ? 9.945 -11.828 -0.13 1 98.75 175 VAL A CA 1
ATOM 1375 C C . VAL A 1 175 ? 11.203 -12.18 -0.933 1 98.75 175 VAL A C 1
ATOM 1377 O O . VAL A 1 175 ? 12.312 -12.172 -0.397 1 98.75 175 VAL A O 1
ATOM 1380 N N . PHE A 1 176 ? 11.055 -12.547 -2.213 1 98.88 176 PHE A N 1
ATOM 1381 C CA . PHE A 1 176 ? 12.242 -12.828 -3.01 1 98.88 176 PHE A CA 1
ATOM 1382 C C . PHE A 1 176 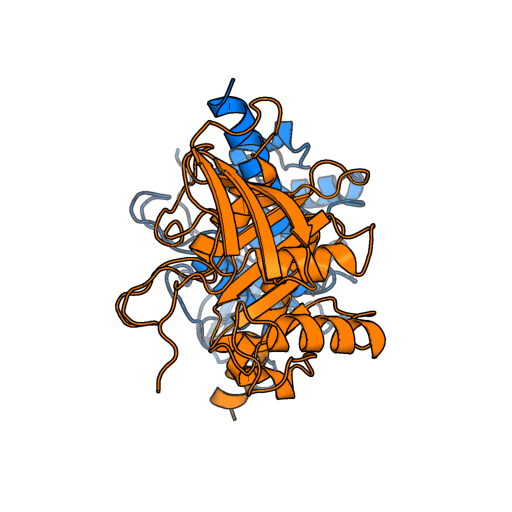? 12.047 -12.375 -4.449 1 98.88 176 PHE A C 1
ATOM 1384 O O . PHE A 1 176 ? 10.914 -12.234 -4.914 1 98.88 176 PHE A O 1
ATOM 1391 N N . SER A 1 177 ? 13.164 -12.109 -5.105 1 98.75 177 SER A N 1
ATOM 1392 C CA . SER A 1 177 ? 13.188 -11.734 -6.516 1 98.75 177 SER A CA 1
ATOM 1393 C C . SER A 1 177 ? 13.359 -12.953 -7.41 1 98.75 177 SER A C 1
ATOM 1395 O O . SER A 1 177 ? 14.125 -13.859 -7.086 1 98.75 177 SER A O 1
ATOM 1397 N N . MET A 1 178 ? 12.625 -12.922 -8.477 1 98.5 178 MET A N 1
ATOM 1398 C CA . MET A 1 178 ? 12.812 -13.938 -9.516 1 98.5 178 MET A CA 1
ATOM 1399 C C . MET A 1 178 ? 13.719 -13.414 -10.625 1 98.5 178 MET A C 1
ATOM 1401 O O . MET A 1 178 ? 13.242 -12.852 -11.609 1 98.5 178 MET A O 1
ATOM 1405 N N . LEU A 1 179 ? 15.031 -13.703 -10.523 1 98 179 LEU A N 1
ATOM 1406 C CA . LEU A 1 179 ? 15.992 -13.078 -11.43 1 98 179 LEU A CA 1
ATOM 1407 C C . LEU A 1 179 ? 15.812 -13.602 -12.852 1 98 179 LEU A C 1
ATOM 1409 O O . LEU A 1 179 ? 16.125 -12.898 -13.82 1 98 179 LEU A O 1
ATOM 1413 N N . GLY A 1 180 ? 15.32 -14.82 -12.969 1 96.38 180 GLY A N 1
ATOM 1414 C CA . GLY A 1 180 ? 15.078 -15.375 -14.289 1 96.38 180 GLY A CA 1
ATOM 1415 C C . GLY A 1 180 ? 13.727 -14.992 -14.859 1 96.38 180 GLY A C 1
ATOM 1416 O O . GLY A 1 180 ? 13.312 -15.516 -15.898 1 96.38 180 GLY A O 1
ATOM 1417 N N . HIS A 1 181 ? 12.984 -14.148 -14.148 1 96.19 181 HIS A N 1
ATOM 1418 C CA . HIS A 1 181 ? 11.68 -13.617 -14.531 1 96.19 181 HIS A CA 1
ATOM 1419 C C . HIS A 1 181 ? 11.609 -12.109 -14.32 1 96.19 181 HIS A C 1
ATOM 1421 O O . HIS A 1 181 ? 11.289 -11.648 -13.219 1 96.19 181 HIS A O 1
ATOM 1427 N N . GLN A 1 182 ? 11.789 -11.375 -15.406 1 95.88 182 GLN A N 1
ATOM 1428 C CA . GLN A 1 182 ? 11.992 -9.93 -15.352 1 95.88 182 GLN A CA 1
ATOM 1429 C C . GLN A 1 182 ? 10.922 -9.258 -14.508 1 95.88 182 GLN A C 1
ATOM 1431 O O . GLN A 1 182 ? 9.727 -9.492 -14.703 1 95.88 182 GLN A O 1
ATOM 1436 N N . ASP A 1 183 ? 11.391 -8.461 -13.547 1 98.12 183 ASP A N 1
ATOM 1437 C CA . ASP A 1 183 ? 10.578 -7.605 -12.672 1 98.12 183 ASP A CA 1
ATOM 1438 C C . ASP A 1 183 ? 9.734 -8.445 -11.719 1 98.12 183 ASP A C 1
ATOM 1440 O O . ASP A 1 183 ? 8.828 -7.922 -11.062 1 98.12 183 ASP A O 1
ATOM 1444 N N . GLY A 1 184 ? 9.984 -9.758 -11.641 1 98.38 184 GLY A N 1
ATOM 1445 C CA . GLY A 1 184 ? 9.172 -10.641 -10.812 1 98.38 184 GLY A CA 1
ATOM 1446 C C . GLY A 1 184 ? 9.594 -10.648 -9.352 1 98.38 184 GLY A C 1
ATOM 1447 O O . GLY A 1 184 ? 10.766 -10.836 -9.039 1 98.38 184 GLY A O 1
ATOM 1448 N N . ILE A 1 185 ? 8.617 -10.398 -8.531 1 98.88 185 ILE A N 1
ATOM 1449 C CA . ILE A 1 185 ? 8.789 -10.438 -7.082 1 98.88 185 ILE A CA 1
ATOM 1450 C C . ILE A 1 185 ? 7.711 -11.312 -6.457 1 98.88 185 ILE A C 1
ATOM 1452 O O . ILE A 1 185 ? 6.539 -11.242 -6.844 1 98.88 185 ILE A O 1
ATOM 1456 N N . VAL A 1 186 ? 8.07 -12.156 -5.48 1 98.94 186 VAL A N 1
ATOM 1457 C CA . VAL A 1 186 ? 7.109 -13 -4.781 1 98.94 186 VAL A CA 1
ATOM 1458 C C . VAL A 1 186 ? 7.164 -12.719 -3.283 1 98.94 186 VAL A C 1
ATOM 1460 O O . VAL A 1 186 ? 8.25 -12.57 -2.713 1 98.94 186 VAL A O 1
ATOM 1463 N N . ALA A 1 187 ? 6.062 -12.57 -2.674 1 98.94 187 ALA A N 1
ATOM 1464 C CA . ALA A 1 187 ? 5.93 -12.539 -1.219 1 98.94 187 ALA A CA 1
ATOM 1465 C C . ALA A 1 187 ? 4.895 -13.547 -0.738 1 98.94 187 ALA A C 1
ATOM 1467 O O . ALA A 1 187 ? 4.012 -13.953 -1.498 1 98.94 187 ALA A O 1
ATOM 1468 N N . PHE A 1 188 ? 5.043 -13.961 0.478 1 98.81 188 PHE A N 1
ATOM 1469 C CA . PHE A 1 188 ? 4.109 -14.922 1.061 1 98.81 188 PHE A CA 1
ATOM 1470 C C . PHE A 1 188 ? 4.004 -14.719 2.568 1 98.81 188 PHE A C 1
ATOM 1472 O O . PHE A 1 188 ? 4.848 -14.055 3.174 1 98.81 188 PHE A O 1
ATOM 1479 N N . GLY A 1 189 ? 2.924 -15.211 3.154 1 98.12 189 GLY A N 1
ATOM 1480 C CA . GLY A 1 189 ? 2.721 -15.07 4.586 1 98.12 189 GLY A CA 1
ATOM 1481 C C . GLY A 1 189 ? 1.494 -15.812 5.09 1 98.12 189 GLY A C 1
ATOM 1482 O O . GLY A 1 189 ? 0.855 -16.547 4.336 1 98.12 189 GLY A O 1
ATOM 1483 N N . ASP A 1 190 ? 1.196 -15.633 6.352 1 97.44 190 ASP A N 1
ATOM 1484 C CA . ASP A 1 190 ? 0.097 -16.328 7.012 1 97.44 190 ASP A CA 1
ATOM 1485 C C . ASP A 1 190 ? -1.236 -15.641 6.738 1 97.44 190 ASP A C 1
ATOM 1487 O O . ASP A 1 190 ? -2.285 -16.109 7.191 1 97.44 190 ASP A O 1
ATOM 1491 N N . SER A 1 191 ? -1.185 -14.578 5.988 1 97.69 191 SER A N 1
ATOM 1492 C CA . SER A 1 191 ? -2.373 -13.867 5.527 1 97.69 191 SER A CA 1
ATOM 1493 C C . SER A 1 191 ? -2.084 -13.07 4.262 1 97.69 191 SER A C 1
ATOM 1495 O O . SER A 1 191 ? -0.927 -12.766 3.961 1 97.69 191 SER A O 1
ATOM 1497 N N . ILE A 1 192 ? -3.131 -12.758 3.574 1 98.12 192 ILE A N 1
ATOM 1498 C CA . ILE A 1 192 ? -2.98 -11.984 2.346 1 98.12 192 ILE A CA 1
ATOM 1499 C C . ILE A 1 192 ? -2.533 -10.562 2.684 1 98.12 192 ILE A C 1
ATOM 1501 O O . ILE A 1 192 ? -1.736 -9.969 1.954 1 98.12 192 ILE A O 1
ATOM 1505 N N . GLU A 1 193 ? -3.006 -10.07 3.832 1 97.75 193 GLU A N 1
ATOM 1506 C CA . GLU A 1 193 ? -2.605 -8.758 4.336 1 97.75 193 GLU A CA 1
ATOM 1507 C C . GLU A 1 193 ? -1.101 -8.695 4.578 1 97.75 193 GLU A C 1
ATOM 1509 O O . GLU A 1 193 ? -0.437 -7.746 4.16 1 97.75 193 GLU A O 1
ATOM 1514 N N . HIS A 1 194 ? -0.63 -9.688 5.203 1 97.56 194 HIS A N 1
ATOM 1515 C CA . HIS A 1 194 ? 0.791 -9.734 5.527 1 97.56 194 HIS A CA 1
ATOM 1516 C C . HIS A 1 194 ? 1.64 -9.828 4.262 1 97.56 194 HIS A C 1
ATOM 1518 O O . HIS A 1 194 ? 2.617 -9.086 4.113 1 97.56 194 HIS A O 1
ATOM 1524 N N . ALA A 1 195 ? 1.282 -10.656 3.352 1 98.69 195 ALA A N 1
ATOM 1525 C CA . ALA A 1 195 ? 2.027 -10.812 2.105 1 98.69 195 ALA A CA 1
ATOM 1526 C C . ALA A 1 195 ? 2.029 -9.523 1.299 1 98.69 195 ALA A C 1
ATOM 1528 O O . ALA A 1 195 ? 3.068 -9.109 0.774 1 98.69 195 ALA A O 1
ATOM 1529 N N . ALA A 1 196 ? 0.878 -8.891 1.229 1 98.75 196 ALA A N 1
ATOM 1530 C CA . ALA A 1 196 ? 0.766 -7.637 0.49 1 98.75 196 ALA A CA 1
ATOM 1531 C C . ALA A 1 196 ? 1.631 -6.551 1.12 1 98.75 196 ALA A C 1
ATOM 1533 O O . ALA A 1 196 ? 2.305 -5.797 0.414 1 98.75 196 ALA A O 1
ATOM 1534 N N . TRP A 1 197 ? 1.613 -6.543 2.422 1 97.94 197 TRP A N 1
ATOM 1535 C CA . TRP A 1 197 ? 2.412 -5.555 3.135 1 97.94 197 TRP A CA 1
ATOM 1536 C C . TRP A 1 197 ? 3.895 -5.715 2.814 1 97.94 197 TRP A C 1
ATOM 1538 O O . TRP A 1 197 ? 4.605 -4.723 2.637 1 97.94 197 TRP A O 1
ATOM 1548 N N . LEU A 1 198 ? 4.348 -6.891 2.775 1 98.44 198 LEU A N 1
ATOM 1549 C CA . LEU A 1 198 ? 5.754 -7.152 2.496 1 98.44 198 LEU A CA 1
ATOM 1550 C C . LEU A 1 198 ? 6.152 -6.586 1.137 1 98.44 198 LEU A C 1
ATOM 1552 O O . LEU A 1 198 ? 7.238 -6.027 0.987 1 98.44 198 LEU A O 1
ATOM 1556 N N . LEU A 1 199 ? 5.285 -6.688 0.185 1 98.88 199 LEU A N 1
ATOM 1557 C CA . LEU A 1 199 ? 5.559 -6.195 -1.16 1 98.88 199 LEU A CA 1
ATOM 1558 C C . LEU A 1 199 ? 5.531 -4.672 -1.195 1 98.88 199 LEU A C 1
ATOM 1560 O O . LEU A 1 199 ? 6.398 -4.047 -1.809 1 98.88 199 LEU A O 1
ATOM 1564 N N . ILE A 1 200 ? 4.57 -4.074 -0.532 1 98.81 200 ILE A N 1
ATOM 1565 C CA . ILE A 1 200 ? 4.438 -2.621 -0.508 1 98.81 200 ILE A CA 1
ATOM 1566 C C . ILE A 1 200 ? 5.613 -2.008 0.254 1 98.81 200 ILE A C 1
ATOM 1568 O O . ILE A 1 200 ? 6.152 -0.977 -0.151 1 98.81 200 ILE A O 1
ATOM 1572 N N . LYS A 1 201 ? 5.98 -2.66 1.351 1 98.5 201 LYS A N 1
ATOM 1573 C CA . LYS A 1 201 ? 7.16 -2.213 2.088 1 98.5 201 LYS A CA 1
ATOM 1574 C C . LYS A 1 201 ? 8.406 -2.273 1.215 1 98.5 201 LYS A C 1
ATOM 1576 O O . LYS A 1 201 ? 9.227 -1.354 1.232 1 98.5 201 LYS A O 1
ATOM 1581 N N . ALA A 1 202 ? 8.57 -3.359 0.474 1 98.56 202 ALA A N 1
ATOM 1582 C CA . ALA A 1 202 ? 9.711 -3.48 -0.434 1 98.56 202 ALA A CA 1
ATOM 1583 C C . ALA A 1 202 ? 9.703 -2.361 -1.472 1 98.56 202 ALA A C 1
ATOM 1585 O O . ALA A 1 202 ? 10.758 -1.829 -1.824 1 98.56 202 ALA A O 1
ATOM 1586 N N . LEU A 1 203 ? 8.555 -2.023 -1.969 1 98.75 203 LEU A N 1
ATOM 1587 C CA . LEU A 1 203 ? 8.43 -0.917 -2.91 1 98.75 203 LEU A CA 1
ATOM 1588 C C . LEU A 1 203 ? 8.875 0.394 -2.27 1 98.75 203 LEU A C 1
ATOM 1590 O O . LEU A 1 203 ? 9.633 1.157 -2.869 1 98.75 203 LEU A O 1
ATOM 1594 N N . GLY A 1 204 ? 8.359 0.657 -1.041 1 98.44 204 GLY A N 1
ATOM 1595 C CA . GLY A 1 204 ? 8.789 1.843 -0.319 1 98.44 204 GLY A CA 1
ATOM 1596 C C . GLY A 1 204 ? 10.297 1.923 -0.154 1 98.44 204 GLY A C 1
ATOM 1597 O O . GLY A 1 204 ? 10.898 2.98 -0.364 1 98.44 204 GLY A O 1
ATOM 1598 N N . ASP A 1 205 ? 10.898 0.792 0.233 1 98.06 205 ASP A N 1
ATOM 1599 C CA . ASP A 1 205 ? 12.344 0.728 0.403 1 98.06 205 ASP A CA 1
ATOM 1600 C C . ASP A 1 205 ? 13.062 1.011 -0.913 1 98.06 205 ASP A C 1
ATOM 1602 O O . ASP A 1 205 ? 14.07 1.721 -0.935 1 98.06 205 ASP A O 1
ATOM 1606 N N . ALA A 1 206 ? 12.57 0.458 -1.971 1 98.38 206 ALA A N 1
ATOM 1607 C CA . ALA A 1 206 ? 13.18 0.646 -3.283 1 98.38 206 ALA A CA 1
ATOM 1608 C C . ALA A 1 206 ? 13.117 2.109 -3.713 1 98.38 206 ALA A C 1
ATOM 1610 O O . ALA A 1 206 ? 14.102 2.66 -4.207 1 98.38 206 ALA A O 1
ATOM 1611 N N . LEU A 1 207 ? 12.008 2.719 -3.51 1 97.5 207 LEU A N 1
ATOM 1612 C CA . LEU A 1 207 ? 11.805 4.109 -3.906 1 97.5 207 LEU A CA 1
ATOM 1613 C C . LEU A 1 207 ? 12.672 5.043 -3.066 1 97.5 207 LEU A C 1
ATOM 1615 O O . LEU A 1 207 ? 13.148 6.066 -3.562 1 97.5 207 LEU A O 1
ATOM 1619 N N . ARG A 1 208 ? 12.82 4.695 -1.802 1 96 208 ARG A N 1
ATOM 1620 C CA . ARG A 1 208 ? 13.672 5.48 -0.907 1 96 208 ARG A CA 1
ATOM 1621 C C . ARG A 1 208 ? 15.109 5.516 -1.41 1 96 208 ARG A C 1
ATOM 1623 O O . ARG A 1 208 ? 15.75 6.57 -1.404 1 96 208 ARG A O 1
ATOM 1630 N N . ILE A 1 209 ? 15.602 4.371 -1.905 1 93.88 209 ILE A N 1
ATOM 1631 C CA . ILE A 1 209 ? 16.969 4.262 -2.412 1 93.88 209 ILE A CA 1
ATOM 1632 C C . ILE A 1 209 ? 17.109 5.082 -3.693 1 93.88 209 ILE A C 1
ATOM 1634 O O . ILE A 1 209 ? 18.109 5.762 -3.896 1 93.88 209 ILE A O 1
ATOM 1638 N N . GLU A 1 210 ? 16.188 5.051 -4.574 1 80.88 210 GLU A N 1
ATOM 1639 C CA . GLU A 1 210 ? 16.203 5.762 -5.848 1 80.88 210 GLU A CA 1
ATOM 1640 C C . GLU A 1 210 ? 16.328 7.27 -5.641 1 80.88 210 GLU A C 1
ATOM 1642 O O . GLU A 1 210 ? 17.078 7.938 -6.352 1 80.88 210 GLU A O 1
ATOM 1647 N N . ASP A 1 211 ? 15.648 7.715 -4.699 1 79.81 211 ASP A N 1
ATOM 1648 C CA . ASP A 1 211 ? 15.664 9.148 -4.402 1 79.81 211 ASP A CA 1
ATOM 1649 C C . ASP A 1 211 ? 17.016 9.586 -3.865 1 79.81 211 ASP A C 1
ATOM 1651 O O . ASP A 1 211 ? 17.453 10.719 -4.094 1 79.81 211 ASP A O 1
ATOM 1655 N N . MET A 1 212 ? 17.656 8.695 -3.201 1 77.56 212 MET A N 1
ATOM 1656 C CA . MET A 1 212 ? 18.969 9 -2.627 1 77.56 212 MET A CA 1
ATOM 1657 C C . MET A 1 212 ? 20.031 9.086 -3.715 1 77.56 212 MET A C 1
ATOM 1659 O O . MET A 1 212 ? 20.938 9.906 -3.629 1 77.56 212 MET A O 1
ATOM 1663 N N . ILE A 1 213 ? 19.797 8.305 -4.699 1 70.56 213 ILE A N 1
ATOM 1664 C CA . ILE A 1 213 ? 20.781 8.234 -5.77 1 70.56 213 ILE A CA 1
ATOM 1665 C C . ILE A 1 213 ? 20.609 9.438 -6.703 1 70.56 213 ILE A C 1
ATOM 1667 O O . ILE A 1 213 ? 21.609 10.016 -7.16 1 70.56 213 ILE A O 1
ATOM 1671 N N . ASP A 1 214 ? 19.391 9.812 -7.008 1 60.09 214 ASP A N 1
ATOM 1672 C CA . ASP A 1 214 ? 19.125 10.93 -7.914 1 60.09 214 ASP A CA 1
ATOM 1673 C C . ASP A 1 214 ? 19.562 12.25 -7.293 1 60.09 214 ASP A C 1
ATOM 1675 O O . ASP A 1 214 ? 19.875 13.211 -8.008 1 60.09 214 ASP A O 1
ATOM 1679 N N . LYS A 1 215 ? 19.516 12.391 -5.938 1 56.59 215 LYS A N 1
ATOM 1680 C CA . LYS A 1 215 ? 19.859 13.648 -5.277 1 56.59 215 LYS A CA 1
ATOM 1681 C C . LYS A 1 215 ? 21.344 13.695 -4.93 1 56.59 215 LYS A C 1
ATOM 1683 O O . LYS A 1 215 ? 21.812 14.688 -4.371 1 56.59 215 LYS A O 1
ATOM 1688 N N . GLN A 1 216 ? 22.25 12.688 -5.148 1 46.78 216 GLN A N 1
ATOM 1689 C CA . GLN A 1 216 ? 23.703 12.789 -5.094 1 46.78 216 GLN A CA 1
ATOM 1690 C C . GLN A 1 216 ? 24.281 13.172 -6.453 1 46.78 216 GLN A C 1
ATOM 1692 O O . GLN A 1 216 ? 23.812 12.711 -7.492 1 46.78 216 GLN A O 1
ATOM 1697 N N . MET B 1 1 ? -22.609 25.328 5.219 1 37.09 1 MET B N 1
ATOM 1698 C CA . MET B 1 1 ? -21.734 25.828 4.168 1 37.09 1 MET B CA 1
ATOM 1699 C C . MET B 1 1 ? -20.562 24.875 3.939 1 37.09 1 MET B C 1
ATOM 1701 O O . MET B 1 1 ? -19.922 24.438 4.895 1 37.09 1 MET B O 1
ATOM 1705 N N . GLN B 1 2 ? -20.469 24.234 2.781 1 47.69 2 GLN B N 1
ATOM 1706 C CA . GLN B 1 2 ? -19.438 23.25 2.455 1 47.69 2 GLN B CA 1
ATOM 1707 C C . GLN B 1 2 ? -18.047 23.812 2.719 1 47.69 2 GLN B C 1
ATOM 1709 O O . GLN B 1 2 ? -17.703 24.906 2.254 1 47.69 2 GLN B O 1
ATOM 1714 N N . GLU B 1 3 ? -17.438 23.453 3.799 1 58.25 3 GLU B N 1
ATOM 1715 C CA . GLU B 1 3 ? -16.125 23.984 4.172 1 58.25 3 GLU B CA 1
ATOM 1716 C C . GLU B 1 3 ? -15.18 24 2.977 1 58.25 3 GLU B C 1
ATOM 1718 O O . GLU B 1 3 ? -15.164 23.078 2.17 1 58.25 3 GLU B O 1
ATOM 1723 N N . GLN B 1 4 ? -14.688 25.219 2.592 1 66.44 4 GLN B N 1
ATOM 1724 C CA . GLN B 1 4 ? -13.727 25.359 1.504 1 66.44 4 GLN B CA 1
ATOM 1725 C C . GLN B 1 4 ? -12.43 24.625 1.817 1 66.44 4 GLN B C 1
ATOM 1727 O O . GLN B 1 4 ? -11.789 24.891 2.836 1 66.44 4 GLN B O 1
ATOM 1732 N N . GLU B 1 5 ? -12.109 23.719 1.073 1 75.12 5 GLU B N 1
ATOM 1733 C CA . GLU B 1 5 ? -10.875 22.938 1.221 1 75.12 5 GLU B CA 1
ATOM 1734 C C . GLU B 1 5 ? -9.648 23.797 0.937 1 75.12 5 GLU B C 1
ATOM 1736 O O . GLU B 1 5 ? -9.695 24.703 0.098 1 75.12 5 GLU B O 1
ATOM 1741 N N . GLY B 1 6 ? -8.562 23.609 1.738 1 78.44 6 GLY B N 1
ATOM 1742 C CA . GLY B 1 6 ? -7.262 24.156 1.388 1 78.44 6 GLY B CA 1
ATOM 1743 C C . GLY B 1 6 ? -7.023 25.531 1.991 1 78.44 6 GLY B C 1
ATOM 1744 O O . GLY B 1 6 ? -6.059 26.219 1.638 1 78.44 6 GLY B O 1
ATOM 1745 N N . VAL B 1 7 ? -7.91 25.969 2.818 1 85.12 7 VAL B N 1
ATOM 1746 C CA . VAL B 1 7 ? -7.75 27.281 3.447 1 85.12 7 VAL B CA 1
ATOM 1747 C C . VAL B 1 7 ? -7.008 27.125 4.773 1 85.12 7 VAL B C 1
ATOM 1749 O O . VAL B 1 7 ? -7.387 26.312 5.613 1 85.12 7 VAL B O 1
ATOM 1752 N N . ILE B 1 8 ? -5.941 27.891 4.867 1 90.06 8 ILE B N 1
ATOM 1753 C CA . ILE B 1 8 ? -5.215 27.922 6.129 1 90.06 8 ILE B CA 1
ATOM 1754 C C . ILE B 1 8 ? -6.004 28.719 7.168 1 90.06 8 ILE B C 1
ATOM 1756 O O . ILE B 1 8 ? -6.363 29.875 6.93 1 90.06 8 ILE B O 1
ATOM 1760 N N . LYS B 1 9 ? -6.227 28.141 8.336 1 91.06 9 LYS B N 1
ATOM 1761 C CA . LYS B 1 9 ? -7.117 28.734 9.328 1 91.06 9 LYS B CA 1
ATOM 1762 C C . LYS B 1 9 ? -6.355 29.109 10.594 1 91.06 9 LYS B C 1
ATOM 1764 O O . LYS B 1 9 ? -6.934 29.656 11.531 1 91.06 9 LYS B O 1
ATOM 1769 N N . PHE B 1 10 ? -5.121 28.844 10.648 1 92.75 10 PHE B N 1
ATOM 1770 C CA . PHE B 1 10 ? -4.273 29.203 11.781 1 92.75 10 PHE B CA 1
ATOM 1771 C C . PHE B 1 10 ? -3.385 30.391 11.422 1 92.75 10 PHE B C 1
ATOM 1773 O O . PHE B 1 10 ? -3.217 30.719 10.25 1 92.75 10 PHE B O 1
ATOM 1780 N N . ARG B 1 11 ? -2.861 31.031 12.453 1 94.38 11 ARG B N 1
ATOM 1781 C CA . ARG B 1 11 ? -1.876 32.062 12.227 1 94.38 11 ARG B CA 1
ATOM 1782 C C . ARG B 1 11 ? -0.48 31.484 12.039 1 94.38 11 ARG B C 1
ATOM 1784 O O . ARG B 1 11 ? -0.12 30.516 12.703 1 94.38 11 ARG B O 1
ATOM 1791 N N . PHE B 1 12 ? 0.233 32.094 11.031 1 94.19 12 PHE B N 1
ATOM 1792 C CA . PHE B 1 12 ? 1.588 31.578 10.859 1 94.19 12 PHE B CA 1
ATOM 1793 C C . PHE B 1 12 ? 2.535 32.688 10.43 1 94.19 12 PHE B C 1
ATOM 1795 O O . PHE B 1 12 ? 2.104 33.688 9.852 1 94.19 12 PHE B O 1
ATOM 1802 N N . ASP B 1 13 ? 3.73 32.625 10.891 1 97.5 13 ASP B N 1
ATOM 1803 C CA . ASP B 1 13 ? 4.859 33.406 10.398 1 97.5 13 ASP B CA 1
ATOM 1804 C C . ASP B 1 13 ? 5.746 32.562 9.477 1 97.5 13 ASP B C 1
ATOM 1806 O O . ASP B 1 13 ? 6.43 31.641 9.938 1 97.5 13 ASP B O 1
ATOM 1810 N N . HIS B 1 14 ? 5.75 32.906 8.195 1 98 14 HIS B N 1
ATOM 1811 C CA . HIS B 1 14 ? 6.41 32.062 7.188 1 98 14 HIS B CA 1
ATOM 1812 C C . HIS B 1 14 ? 7.648 32.75 6.633 1 98 14 HIS B C 1
ATOM 1814 O O . HIS B 1 14 ? 7.598 33.938 6.262 1 98 14 HIS B O 1
ATOM 1820 N N . GLN B 1 15 ? 8.695 32.062 6.691 1 98.19 15 GLN B N 1
ATOM 1821 C CA . GLN B 1 15 ? 9.922 32.531 6.039 1 98.19 15 GLN B CA 1
ATOM 1822 C C . GLN B 1 15 ? 10.133 31.812 4.703 1 98.19 15 GLN B C 1
ATOM 1824 O O . GLN B 1 15 ? 10.312 30.594 4.668 1 98.19 15 GLN B O 1
ATOM 1829 N N . ASN B 1 16 ? 10.219 32.625 3.619 1 97.75 16 ASN B N 1
ATOM 1830 C CA . ASN B 1 16 ? 10.406 32.062 2.285 1 97.75 16 ASN B CA 1
ATOM 1831 C C . ASN B 1 16 ? 11.883 31.797 1.992 1 97.75 16 ASN B C 1
ATOM 1833 O O . ASN B 1 16 ? 12.555 32.625 1.375 1 97.75 16 ASN B O 1
ATOM 1837 N N . ARG B 1 17 ? 12.375 30.703 2.414 1 97.06 17 ARG B N 1
ATOM 1838 C CA . ARG B 1 17 ? 13.742 30.25 2.178 1 97.06 17 ARG B CA 1
ATOM 1839 C C . ARG B 1 17 ? 13.828 28.719 2.217 1 97.06 17 ARG B C 1
ATOM 1841 O O . ARG B 1 17 ? 12.992 28.062 2.842 1 97.06 17 ARG B O 1
ATOM 1848 N N . PRO B 1 18 ? 14.812 28.172 1.578 1 95.94 18 PRO B N 1
ATOM 1849 C CA . PRO B 1 18 ? 14.898 26.703 1.512 1 95.94 18 PRO B CA 1
ATOM 1850 C C . PRO B 1 18 ? 15.047 26.062 2.887 1 95.94 18 PRO B C 1
ATOM 1852 O O . PRO B 1 18 ? 15.68 26.625 3.777 1 95.94 18 PRO B O 1
ATOM 1855 N N . ILE B 1 19 ? 14.391 24.906 2.996 1 96.31 19 ILE B N 1
ATOM 1856 C CA . ILE B 1 19 ? 14.602 24.141 4.223 1 96.31 19 ILE B CA 1
ATOM 1857 C C . ILE B 1 19 ? 16.016 23.562 4.238 1 96.31 19 ILE B C 1
ATOM 1859 O O . ILE B 1 19 ? 16.688 23.547 3.211 1 96.31 19 ILE B O 1
ATOM 1863 N N . ASP B 1 20 ? 16.438 23.094 5.379 1 92.81 20 ASP B N 1
ATOM 1864 C CA . ASP B 1 20 ? 17.781 22.594 5.566 1 92.81 20 ASP B CA 1
ATOM 1865 C C . ASP B 1 20 ? 18.094 21.469 4.582 1 92.81 20 ASP B C 1
ATOM 1867 O O . ASP B 1 20 ? 17.359 20.469 4.523 1 92.81 20 ASP B O 1
ATOM 1871 N N . GLN B 1 21 ? 19.234 21.516 3.938 1 91.75 21 GLN B N 1
ATOM 1872 C CA . GLN B 1 21 ? 19.641 20.562 2.912 1 91.75 21 GLN B CA 1
ATOM 1873 C C . GLN B 1 21 ? 20.031 19.219 3.533 1 91.75 21 GLN B C 1
ATOM 1875 O O . GLN B 1 21 ? 20.062 18.203 2.848 1 91.75 21 GLN B O 1
ATOM 1880 N N . ALA B 1 22 ? 20.344 19.297 4.77 1 91.62 22 ALA B N 1
ATOM 1881 C CA . ALA B 1 22 ? 20.828 18.094 5.441 1 91.62 22 ALA B CA 1
ATOM 1882 C C . ALA B 1 22 ? 19.672 17.125 5.727 1 91.62 22 ALA B C 1
ATOM 1884 O O . ALA B 1 22 ? 19.906 15.953 6.023 1 91.62 22 ALA B O 1
ATOM 1885 N N . ILE B 1 23 ? 18.484 17.641 5.598 1 91.31 23 ILE B N 1
ATOM 1886 C CA . ILE B 1 23 ? 17.328 16.812 5.887 1 91.31 23 ILE B CA 1
ATOM 1887 C C . ILE B 1 23 ? 17.016 15.906 4.691 1 91.31 23 ILE B C 1
ATOM 1889 O O . ILE B 1 23 ? 16.766 16.406 3.586 1 91.31 23 ILE B O 1
ATOM 1893 N N . SER B 1 24 ? 17.078 14.562 4.953 1 93.81 24 SER B N 1
ATOM 1894 C CA . SER B 1 24 ? 16.703 13.641 3.881 1 93.81 24 SER B CA 1
ATOM 1895 C C . SER B 1 24 ? 15.195 13.562 3.709 1 93.81 24 SER B C 1
ATOM 1897 O O . SER B 1 24 ? 14.461 13.398 4.688 1 93.81 24 SER B O 1
ATOM 1899 N N . LEU B 1 25 ? 14.742 13.664 2.477 1 96.31 25 LEU B N 1
ATOM 1900 C CA . LEU B 1 25 ? 13.32 13.602 2.16 1 96.31 25 LEU B CA 1
ATOM 1901 C C . LEU B 1 25 ? 12.977 12.297 1.454 1 96.31 25 LEU B C 1
ATOM 1903 O O . LEU B 1 25 ? 11.852 12.125 0.971 1 96.31 25 LEU B O 1
ATOM 1907 N N . SER B 1 26 ? 13.953 11.367 1.453 1 96.38 26 SER B N 1
ATOM 1908 C CA . SER B 1 26 ? 13.812 10.164 0.638 1 96.38 26 SER B CA 1
ATOM 1909 C C . SER B 1 26 ? 12.641 9.305 1.111 1 96.38 26 SER B C 1
ATOM 1911 O O . SER B 1 26 ? 11.836 8.844 0.301 1 96.38 26 SER B O 1
ATOM 1913 N N . SER B 1 27 ? 12.516 9.133 2.408 1 96.62 27 SER B N 1
ATOM 1914 C CA . SER B 1 27 ? 11.43 8.32 2.938 1 96.62 27 SER B CA 1
ATOM 1915 C C . SER B 1 27 ? 10.078 9.008 2.752 1 96.62 27 SER B C 1
ATOM 1917 O O . SER B 1 27 ? 9.086 8.359 2.422 1 96.62 27 SER B O 1
ATOM 1919 N N . LEU B 1 28 ? 10.031 10.32 2.959 1 97.5 28 LEU B N 1
ATOM 1920 C CA . LEU B 1 28 ? 8.82 11.109 2.727 1 97.5 28 LEU B CA 1
ATOM 1921 C C . LEU B 1 28 ? 8.344 10.953 1.287 1 97.5 28 LEU B C 1
ATOM 1923 O O . LEU B 1 28 ? 7.172 10.648 1.046 1 97.5 28 LEU B O 1
ATOM 1927 N N . ASN B 1 29 ? 9.297 11.117 0.432 1 97.88 29 ASN B N 1
ATOM 1928 C CA . ASN B 1 29 ? 8.945 11.062 -0.984 1 97.88 29 ASN B CA 1
ATOM 1929 C C . ASN B 1 29 ? 8.508 9.672 -1.406 1 97.88 29 ASN B C 1
ATOM 1931 O O . ASN B 1 29 ? 7.562 9.523 -2.186 1 97.88 29 ASN B O 1
ATOM 1935 N N . ALA B 1 30 ? 9.172 8.688 -0.915 1 98.19 30 ALA B N 1
ATOM 1936 C CA . ALA B 1 30 ? 8.836 7.305 -1.265 1 98.19 30 ALA B CA 1
ATOM 1937 C C . ALA B 1 30 ? 7.406 6.969 -0.861 1 98.19 30 ALA B C 1
ATOM 1939 O O . ALA B 1 30 ? 6.609 6.523 -1.69 1 98.19 30 ALA B O 1
ATOM 1940 N N . TRP B 1 31 ? 7.047 7.211 0.339 1 98.62 31 TRP B N 1
ATOM 1941 C CA . TRP B 1 31 ? 5.738 6.812 0.838 1 98.62 31 TRP B CA 1
ATOM 1942 C C . TRP B 1 31 ? 4.652 7.766 0.343 1 98.62 31 TRP B C 1
ATOM 1944 O O . TRP B 1 31 ? 3.514 7.355 0.112 1 98.62 31 TRP B O 1
ATOM 1954 N N . ARG B 1 32 ? 4.992 9.023 0.143 1 98.62 32 ARG B N 1
ATOM 1955 C CA . ARG B 1 32 ? 4.047 9.93 -0.497 1 98.62 32 ARG B CA 1
ATOM 1956 C C . ARG B 1 32 ? 3.688 9.445 -1.899 1 98.62 32 ARG B C 1
ATOM 1958 O O . ARG B 1 32 ? 2.523 9.5 -2.303 1 98.62 32 ARG B O 1
ATOM 1965 N N . SER B 1 33 ? 4.703 8.977 -2.631 1 97.94 33 SER B N 1
ATOM 1966 C CA . SER B 1 33 ? 4.473 8.453 -3.973 1 97.94 33 SER B CA 1
ATOM 1967 C C . SER B 1 33 ? 3.531 7.254 -3.943 1 97.94 33 SER B C 1
ATOM 1969 O O . SER B 1 33 ? 2.648 7.129 -4.797 1 97.94 33 SER B O 1
ATOM 1971 N N . ILE B 1 34 ? 3.68 6.41 -3.021 1 98.75 34 ILE B N 1
ATOM 1972 C CA . ILE B 1 34 ? 2.836 5.227 -2.883 1 98.75 34 ILE B CA 1
ATOM 1973 C C . ILE B 1 34 ? 1.405 5.648 -2.559 1 98.75 34 ILE B C 1
ATOM 1975 O O . ILE B 1 34 ? 0.453 5.172 -3.18 1 98.75 34 ILE B O 1
ATOM 1979 N N . LEU B 1 35 ? 1.263 6.59 -1.629 1 98.88 35 LEU B N 1
ATOM 1980 C CA . LEU B 1 35 ? -0.065 7.055 -1.238 1 98.88 35 LEU B CA 1
ATOM 1981 C C . LEU B 1 35 ? -0.726 7.828 -2.373 1 98.88 35 LEU B C 1
ATOM 1983 O O . LEU B 1 35 ? -1.946 7.777 -2.537 1 98.88 35 LEU B O 1
ATOM 1987 N N . PHE B 1 36 ? 0.093 8.523 -3.178 1 98.81 36 PHE B N 1
ATOM 1988 C CA . PHE B 1 36 ? -0.404 9.219 -4.359 1 98.81 36 PHE B CA 1
ATOM 1989 C C . PHE B 1 36 ? -0.933 8.234 -5.391 1 98.81 36 PHE B C 1
ATOM 1991 O O . PHE B 1 36 ? -2.033 8.406 -5.918 1 98.81 36 PHE B O 1
ATOM 1998 N N . LYS B 1 37 ? -0.211 7.176 -5.641 1 98.25 37 LYS B N 1
ATOM 1999 C CA . LYS B 1 37 ? -0.618 6.152 -6.602 1 98.25 37 LYS B CA 1
ATOM 2000 C C . LYS B 1 37 ? -1.928 5.492 -6.18 1 98.25 37 LYS B C 1
ATOM 2002 O O . LYS B 1 37 ? -2.738 5.113 -7.027 1 98.25 37 LYS B O 1
ATOM 2007 N N . LEU B 1 38 ? -2.121 5.402 -4.895 1 98.69 38 LEU B N 1
ATOM 2008 C CA . LEU B 1 38 ? -3.328 4.77 -4.371 1 98.69 38 LEU B CA 1
ATOM 2009 C C . LEU B 1 38 ? -4.5 5.746 -4.379 1 98.69 38 LEU B C 1
ATOM 2011 O O . LEU B 1 38 ? -5.621 5.383 -4.016 1 98.69 38 LEU B O 1
ATOM 2015 N N . GLY B 1 39 ? -4.23 6.992 -4.691 1 98.06 39 GLY B N 1
ATOM 2016 C CA . GLY B 1 39 ? -5.273 8.008 -4.73 1 98.06 39 GLY B CA 1
ATOM 2017 C C . GLY B 1 39 ? -5.66 8.523 -3.357 1 98.06 39 GLY B C 1
ATOM 2018 O O . GLY B 1 39 ? -6.715 9.133 -3.193 1 98.06 39 GLY B O 1
ATOM 2019 N N . LEU B 1 40 ? -4.828 8.234 -2.391 1 98.75 40 LEU B N 1
ATOM 2020 C CA . LEU B 1 40 ? -5.109 8.648 -1.021 1 98.75 40 LEU B CA 1
ATOM 2021 C C . LEU B 1 40 ? -4.617 10.078 -0.775 1 98.75 40 LEU B C 1
ATOM 2023 O O . LEU B 1 40 ? -5.086 10.75 0.147 1 98.75 40 LEU B O 1
ATOM 2027 N N . ILE B 1 41 ? -3.594 10.5 -1.48 1 98.56 41 ILE B N 1
ATOM 2028 C CA . ILE B 1 41 ? -3.139 11.875 -1.647 1 98.56 41 ILE B CA 1
ATOM 2029 C C . ILE B 1 41 ? -3.221 12.266 -3.121 1 98.56 41 ILE B C 1
ATOM 2031 O O . ILE B 1 41 ? -2.9 11.469 -4.004 1 98.56 41 ILE B O 1
ATOM 2035 N N . GLY B 1 42 ? -3.73 13.438 -3.355 1 97.81 42 GLY B N 1
ATOM 2036 C CA . GLY B 1 42 ? -3.803 13.797 -4.762 1 97.81 42 GLY B CA 1
ATOM 2037 C C . GLY B 1 42 ? -4.734 14.961 -5.031 1 97.81 42 GLY B C 1
ATOM 2038 O O . GLY B 1 42 ? -4.859 15.867 -4.207 1 97.81 42 GLY B O 1
ATOM 2039 N N . LYS B 1 43 ? -5.207 14.922 -6.203 1 96.44 43 LYS B N 1
ATOM 2040 C CA . LYS B 1 43 ? -6.215 15.867 -6.688 1 96.44 43 LYS B CA 1
ATOM 2041 C C . LYS B 1 43 ? -7.203 15.18 -7.629 1 96.44 43 LYS B C 1
ATOM 2043 O O . LYS B 1 43 ? -6.805 14.383 -8.477 1 96.44 43 LYS B O 1
ATOM 2048 N N . ASP B 1 44 ? -8.359 15.391 -7.43 1 92.62 44 ASP B N 1
ATOM 2049 C CA . ASP B 1 44 ? -9.469 14.883 -8.227 1 92.62 44 ASP B CA 1
ATOM 2050 C C . ASP B 1 44 ? -10.43 16 -8.617 1 92.62 44 ASP B C 1
ATOM 2052 O O . ASP B 1 44 ? -11.062 16.609 -7.758 1 92.62 44 ASP B O 1
ATOM 2056 N N . PRO B 1 45 ? -10.547 16.297 -9.922 1 92.19 45 PRO B N 1
ATOM 2057 C CA . PRO B 1 45 ? -11.406 17.406 -10.352 1 92.19 45 PRO B CA 1
ATOM 2058 C C . PRO B 1 45 ? -12.852 17.234 -9.906 1 92.19 45 PRO B C 1
ATOM 2060 O O . PRO B 1 45 ? -13.578 18.219 -9.766 1 92.19 45 PRO B O 1
ATOM 2063 N N . ALA B 1 46 ? -13.242 16.016 -9.695 1 92.56 46 ALA B N 1
ATOM 2064 C CA . ALA B 1 46 ? -14.633 15.734 -9.344 1 92.56 46 ALA B CA 1
ATOM 2065 C C . ALA B 1 46 ? -14.844 15.812 -7.832 1 92.56 46 ALA B C 1
ATOM 2067 O O . ALA B 1 46 ? -15.977 15.758 -7.352 1 92.56 46 ALA B O 1
ATOM 2068 N N . ARG B 1 47 ? -13.703 15.945 -7.152 1 90.44 47 ARG B N 1
ATOM 2069 C CA . ARG B 1 47 ? -13.789 15.906 -5.695 1 90.44 47 ARG B CA 1
ATOM 2070 C C . ARG B 1 47 ? -13.188 17.156 -5.074 1 90.44 47 ARG B C 1
ATOM 2072 O O . ARG B 1 47 ? -12.18 17.688 -5.566 1 90.44 47 ARG B O 1
ATOM 2079 N N . TYR B 1 48 ? -13.805 17.594 -4.098 1 91.38 48 TYR B N 1
ATOM 2080 C CA . TYR B 1 48 ? -13.281 18.625 -3.217 1 91.38 48 TYR B CA 1
ATOM 2081 C C . TYR B 1 48 ? -13.055 19.922 -3.979 1 91.38 48 TYR B C 1
ATOM 2083 O O . TYR B 1 48 ? -12.031 20.594 -3.795 1 91.38 48 TYR B O 1
ATOM 2091 N N . GLY B 1 49 ? -13.914 20.266 -4.949 1 89.12 49 GLY B N 1
ATOM 2092 C CA . GLY B 1 49 ? -13.836 21.5 -5.715 1 89.12 49 GLY B CA 1
ATOM 2093 C C . GLY B 1 49 ? -12.625 21.578 -6.621 1 89.12 49 GLY B C 1
ATOM 2094 O O . GLY B 1 49 ? -12.172 22.656 -6.98 1 89.12 49 GLY B O 1
ATOM 2095 N N . GLY B 1 50 ? -11.977 20.375 -6.809 1 89.75 50 GLY B N 1
ATOM 2096 C CA . GLY B 1 50 ? -10.805 20.312 -7.672 1 89.75 50 GLY B CA 1
ATOM 2097 C C . GLY B 1 50 ? -9.516 20.656 -6.949 1 89.75 50 GLY B C 1
ATOM 2098 O O . GLY B 1 50 ? -8.461 20.781 -7.578 1 89.75 50 GLY B O 1
ATOM 2099 N N . LEU B 1 51 ? -9.562 20.766 -5.633 1 90.56 51 LEU B N 1
ATOM 2100 C CA . LEU B 1 51 ? -8.375 21.094 -4.844 1 90.56 51 LEU B CA 1
ATOM 2101 C C . LEU B 1 51 ? -7.613 19.828 -4.469 1 90.56 51 LEU B C 1
ATOM 2103 O O . LEU B 1 51 ? -8.195 18.734 -4.406 1 90.56 51 LEU B O 1
ATOM 2107 N N . GLY B 1 52 ? -6.316 20.062 -4.242 1 94.56 52 GLY B N 1
ATOM 2108 C CA . GLY B 1 52 ? -5.508 18.953 -3.771 1 94.56 52 GLY B CA 1
ATOM 2109 C C . GLY B 1 52 ? -5.836 18.531 -2.35 1 94.56 52 GLY B C 1
ATOM 2110 O O . GLY B 1 52 ? -6.371 19.328 -1.571 1 94.56 52 GLY B O 1
ATOM 2111 N N . TYR B 1 53 ? -5.57 17.266 -2.059 1 96.88 53 TYR B N 1
ATOM 2112 C CA . TYR B 1 53 ? -5.84 16.734 -0.723 1 96.88 53 TYR B CA 1
ATOM 2113 C C . TYR B 1 53 ? -4.699 15.852 -0.243 1 96.88 53 TYR B C 1
ATOM 2115 O O . TYR B 1 53 ? -3.949 15.297 -1.053 1 96.88 53 TYR B O 1
ATOM 2123 N N . GLY B 1 54 ? -4.645 15.781 1.082 1 97.88 54 GLY B N 1
ATOM 2124 C CA . GLY B 1 54 ? -3.656 14.93 1.724 1 97.88 54 GLY B CA 1
ATOM 2125 C C . GLY B 1 54 ? -2.346 15.641 2.008 1 97.88 54 GLY B C 1
ATOM 2126 O O . GLY B 1 54 ? -1.961 16.562 1.276 1 97.88 54 GLY B O 1
ATOM 2127 N N . ASN B 1 55 ? -1.744 15.289 3.072 1 98.56 55 ASN B N 1
ATOM 2128 C CA . ASN B 1 55 ? -0.432 15.797 3.465 1 98.56 55 ASN B CA 1
ATOM 2129 C C . ASN B 1 55 ? 0.321 14.789 4.328 1 98.56 55 ASN B C 1
ATOM 2131 O O . ASN B 1 55 ? -0.282 13.867 4.887 1 98.56 55 ASN B O 1
ATOM 2135 N N . ILE B 1 56 ? 1.591 14.914 4.32 1 98.88 56 ILE B N 1
ATOM 2136 C CA . ILE B 1 56 ? 2.49 13.961 4.965 1 98.88 56 ILE B CA 1
ATOM 2137 C C . ILE B 1 56 ? 3.635 14.711 5.645 1 98.88 56 ILE B C 1
ATOM 2139 O O . ILE B 1 56 ? 4.152 15.688 5.102 1 98.88 56 ILE B O 1
ATOM 2143 N N . SER B 1 57 ? 3.992 14.242 6.859 1 98.81 57 SER B N 1
ATOM 2144 C CA . SER B 1 57 ? 5.047 14.945 7.582 1 98.81 57 SER B CA 1
ATOM 2145 C C . SER B 1 57 ? 5.973 13.969 8.297 1 98.81 57 SER B C 1
ATOM 2147 O O . SER B 1 57 ? 5.625 12.797 8.492 1 98.81 57 SER B O 1
ATOM 2149 N N . LEU B 1 58 ? 7.113 14.422 8.594 1 98.31 58 LEU B N 1
ATOM 2150 C CA . LEU B 1 58 ? 8.18 13.672 9.25 1 98.31 58 LEU B CA 1
ATOM 2151 C C . LEU B 1 58 ? 8.906 14.539 10.273 1 98.31 58 LEU B C 1
ATOM 2153 O O . LEU B 1 58 ? 9.195 15.703 10.008 1 98.31 58 LEU B O 1
ATOM 2157 N N . LYS B 1 59 ? 9.008 14.039 11.406 1 97.19 59 LYS B N 1
ATOM 2158 C CA . LYS B 1 59 ? 9.844 14.641 12.445 1 97.19 59 LYS B CA 1
ATOM 2159 C C . LYS B 1 59 ? 11.242 14.039 12.43 1 97.19 59 LYS B C 1
ATOM 2161 O O . LYS B 1 59 ? 11.453 12.922 12.914 1 97.19 59 LYS B O 1
ATOM 2166 N N . PRO B 1 60 ? 12.234 14.758 11.898 1 92.88 60 PRO B N 1
ATOM 2167 C CA . PRO B 1 60 ? 13.57 14.188 11.703 1 92.88 60 PRO B CA 1
ATOM 2168 C C . PRO B 1 60 ? 14.312 13.953 13.016 1 92.88 60 PRO B C 1
ATOM 2170 O O . PRO B 1 60 ? 15.125 13.031 13.117 1 92.88 60 PRO B O 1
ATOM 2173 N N . ASP B 1 61 ? 14.062 14.797 14 1 91 61 ASP B N 1
ATOM 2174 C CA . ASP B 1 61 ? 14.766 14.742 15.281 1 91 61 ASP B CA 1
ATOM 2175 C C . ASP B 1 61 ? 13.773 14.641 16.438 1 91 61 ASP B C 1
ATOM 2177 O O . ASP B 1 61 ? 13.008 15.57 16.688 1 91 61 ASP B O 1
ATOM 2181 N N . LEU B 1 62 ? 13.891 13.57 17.188 1 89 62 LEU B N 1
ATOM 2182 C CA . LEU B 1 62 ? 12.953 13.312 18.266 1 89 62 LEU B CA 1
ATOM 2183 C C . LEU B 1 62 ? 13.078 14.383 19.359 1 89 62 LEU B C 1
ATOM 2185 O O . LEU B 1 62 ? 12.125 14.633 20.094 1 89 62 LEU B O 1
ATOM 2189 N N . ASN B 1 63 ? 14.195 14.977 19.406 1 88.75 63 ASN B N 1
ATOM 2190 C CA . ASN B 1 63 ? 14.453 15.945 20.469 1 88.75 63 ASN B CA 1
ATOM 2191 C C . ASN B 1 63 ? 14.047 17.359 20.047 1 88.75 63 ASN B C 1
ATOM 2193 O O . ASN B 1 63 ? 14.258 18.312 20.781 1 88.75 63 ASN B O 1
ATOM 2197 N N . SER B 1 64 ? 13.484 17.422 18.859 1 88.62 64 SER B N 1
ATOM 2198 C CA . SER B 1 64 ? 13.055 18.719 18.328 1 88.62 64 SER B CA 1
ATOM 2199 C C . SER B 1 64 ? 11.539 18.766 18.172 1 88.62 64 SER B C 1
ATOM 2201 O O . SER B 1 64 ? 10.875 17.734 18.109 1 88.62 64 SER B O 1
ATOM 2203 N N . ASN B 1 65 ? 11.031 19.969 18.312 1 89.31 65 ASN B N 1
ATOM 2204 C CA . ASN B 1 65 ? 9.609 20.156 18.047 1 89.31 65 ASN B CA 1
ATOM 2205 C C . ASN B 1 65 ? 9.344 20.516 16.594 1 89.31 65 ASN B C 1
ATOM 2207 O O . ASN B 1 65 ? 8.211 20.797 16.203 1 89.31 65 ASN B O 1
ATOM 2211 N N . LYS B 1 66 ? 10.391 20.422 15.805 1 95.81 66 LYS B N 1
ATOM 2212 C CA . LYS B 1 66 ? 10.266 20.766 14.391 1 95.81 66 LYS B CA 1
ATOM 2213 C C . LYS B 1 66 ? 9.891 19.531 13.562 1 95.81 66 LYS B C 1
ATOM 2215 O O . LYS B 1 66 ? 10.312 18.422 13.867 1 95.81 66 LYS B O 1
ATOM 2220 N N . PHE B 1 67 ? 9.078 19.781 12.57 1 98.25 67 PHE B N 1
ATOM 2221 C CA . PHE B 1 67 ? 8.812 18.703 11.625 1 98.25 67 PHE B CA 1
ATOM 2222 C C . PHE B 1 67 ? 8.703 19.25 10.203 1 98.25 67 PHE B C 1
ATOM 2224 O O . PHE B 1 67 ? 8.516 20.453 10.008 1 98.25 67 PHE B O 1
ATOM 2231 N N . ILE B 1 68 ? 8.969 18.375 9.266 1 98.56 68 ILE B N 1
ATOM 2232 C CA . ILE B 1 68 ? 8.836 18.672 7.84 1 98.56 68 ILE B CA 1
ATOM 2233 C C . ILE B 1 68 ? 7.473 18.188 7.344 1 98.56 68 ILE B C 1
ATOM 2235 O O . ILE B 1 68 ? 7.043 17.078 7.668 1 98.56 68 ILE B O 1
ATOM 2239 N N . ILE B 1 69 ? 6.762 19.062 6.57 1 98.75 69 ILE B N 1
ATOM 2240 C CA . ILE B 1 69 ? 5.441 18.688 6.066 1 98.75 69 ILE B CA 1
ATOM 2241 C C . ILE B 1 69 ? 5.312 19.109 4.605 1 98.75 69 ILE B C 1
ATOM 2243 O O . ILE B 1 69 ? 5.895 20.109 4.191 1 98.75 69 ILE B O 1
ATOM 2247 N N . SER B 1 70 ? 4.629 18.266 3.834 1 98.69 70 SER B N 1
ATOM 2248 C CA . SER B 1 70 ? 4.312 18.688 2.473 1 98.69 70 SER B CA 1
ATOM 2249 C C . SER B 1 70 ? 3.57 20.016 2.465 1 98.69 70 SER B C 1
ATOM 2251 O O . SER B 1 70 ? 2.727 20.266 3.326 1 98.69 70 SER B O 1
ATOM 2253 N N . GLY B 1 71 ? 3.896 20.859 1.553 1 97.69 71 GLY B N 1
ATOM 2254 C CA . GLY B 1 71 ? 3.371 22.219 1.505 1 97.69 71 GLY B CA 1
ATOM 2255 C C . GLY B 1 71 ? 1.947 22.281 0.987 1 97.69 71 GLY B C 1
ATOM 2256 O O . GLY B 1 71 ? 1.383 21.281 0.566 1 97.69 71 GLY B O 1
ATOM 2257 N N . THR B 1 72 ? 1.385 23.453 1.106 1 95.38 72 THR B N 1
ATOM 2258 C CA . THR B 1 72 ? 0.052 23.734 0.576 1 95.38 72 THR B CA 1
ATOM 2259 C C . THR B 1 72 ? 0.026 23.547 -0.939 1 95.38 72 THR B C 1
ATOM 2261 O O . THR B 1 72 ? 1.043 23.734 -1.609 1 95.38 72 THR B O 1
ATOM 2264 N N . GLN B 1 73 ? -1.016 23.016 -1.459 1 93.06 73 GLN B N 1
ATOM 2265 C CA . GLN B 1 73 ? -1.283 22.906 -2.889 1 93.06 73 GLN B CA 1
ATOM 2266 C C . GLN B 1 73 ? -0.233 22.031 -3.58 1 93.06 73 GLN B C 1
ATOM 2268 O O . GLN B 1 73 ? 0.258 22.391 -4.656 1 93.06 73 GLN B O 1
ATOM 2273 N N . THR B 1 74 ? 0.191 21.031 -2.904 1 97.06 74 THR B N 1
ATOM 2274 C CA . THR B 1 74 ? 1.14 20.109 -3.527 1 97.06 74 THR B CA 1
ATOM 2275 C C . THR B 1 74 ? 0.481 18.766 -3.818 1 97.06 74 THR B C 1
ATOM 2277 O O . THR B 1 74 ? 1.119 17.859 -4.355 1 97.06 74 THR B O 1
ATOM 2280 N N . GLY B 1 75 ? -0.773 18.625 -3.459 1 97 75 GLY B N 1
ATOM 2281 C CA . GLY B 1 75 ? -1.473 17.359 -3.6 1 97 75 GLY B CA 1
ATOM 2282 C C . GLY B 1 75 ? -1.49 16.844 -5.023 1 97 75 GLY B C 1
ATOM 2283 O O . GLY B 1 75 ? -1.495 15.633 -5.25 1 97 75 GLY B O 1
ATOM 2284 N N . HIS B 1 76 ? -1.451 17.766 -5.949 1 96.5 76 HIS B N 1
ATOM 2285 C CA . HIS B 1 76 ? -1.599 17.391 -7.352 1 96.5 76 HIS B CA 1
ATOM 2286 C C . HIS B 1 76 ? -0.261 16.969 -7.953 1 96.5 76 HIS B C 1
ATOM 2288 O O . HIS B 1 76 ? -0.217 16.422 -9.055 1 96.5 76 HIS B O 1
ATOM 2294 N N . ILE B 1 77 ? 0.84 17.281 -7.258 1 97.5 77 ILE B N 1
ATOM 2295 C CA . ILE B 1 77 ? 2.17 17 -7.785 1 97.5 77 ILE B CA 1
ATOM 2296 C C . ILE B 1 77 ? 2.547 15.555 -7.473 1 97.5 77 ILE B C 1
ATOM 2298 O O . ILE B 1 77 ? 2.639 15.172 -6.305 1 97.5 77 ILE B O 1
ATOM 2302 N N . GLU B 1 78 ? 2.777 14.758 -8.438 1 96.19 78 GLU B N 1
ATOM 2303 C CA . GLU B 1 78 ? 3.039 13.336 -8.266 1 96.19 78 GLU B CA 1
ATOM 2304 C C . GLU B 1 78 ? 4.336 13.102 -7.496 1 96.19 78 GLU B C 1
ATOM 2306 O O . GLU B 1 78 ? 4.355 12.352 -6.512 1 96.19 78 GLU B O 1
ATOM 2311 N N . GLU B 1 79 ? 5.355 13.773 -7.953 1 95.56 79 GLU B N 1
ATOM 2312 C CA . GLU B 1 79 ? 6.656 13.664 -7.301 1 95.56 79 GLU B CA 1
ATOM 2313 C C . GLU B 1 79 ? 7.074 14.992 -6.68 1 95.56 79 GLU B C 1
ATOM 2315 O O . GLU B 1 79 ? 7.277 15.977 -7.395 1 95.56 79 GLU B O 1
ATOM 2320 N N . LEU B 1 80 ? 7.273 14.992 -5.434 1 97.12 80 LEU B N 1
ATOM 2321 C CA . LEU B 1 80 ? 7.656 16.219 -4.754 1 97.12 80 LEU B CA 1
ATOM 2322 C C . LEU B 1 80 ? 9.172 16.375 -4.723 1 97.12 80 LEU B C 1
ATOM 2324 O O . LEU B 1 80 ? 9.906 15.391 -4.742 1 97.12 80 LEU B O 1
ATOM 2328 N N . SER B 1 81 ? 9.609 17.578 -4.738 1 95.81 81 SER B N 1
ATOM 2329 C CA . SER B 1 81 ? 10.984 17.969 -4.465 1 95.81 81 SER B CA 1
ATOM 2330 C C . SER B 1 81 ? 11.094 18.766 -3.172 1 95.81 81 SER B C 1
ATOM 2332 O O . SER B 1 81 ? 10.086 19.031 -2.514 1 95.81 81 SER B O 1
ATOM 2334 N N . ARG B 1 82 ? 12.281 19.078 -2.818 1 96.62 82 ARG B N 1
ATOM 2335 C CA . ARG B 1 82 ? 12.562 19.797 -1.572 1 96.62 82 ARG B CA 1
ATOM 2336 C C . ARG B 1 82 ? 11.773 21.094 -1.496 1 96.62 82 ARG B C 1
ATOM 2338 O O . ARG B 1 82 ? 11.352 21.516 -0.415 1 96.62 82 ARG B O 1
ATOM 2345 N N . GLU B 1 83 ? 11.523 21.703 -2.641 1 97.5 83 GLU B N 1
ATOM 2346 C CA . GLU B 1 83 ? 10.836 23 -2.678 1 97.5 83 GLU B CA 1
ATOM 2347 C C . GLU B 1 83 ? 9.359 22.844 -2.328 1 97.5 83 GLU B C 1
ATOM 2349 O O . GLU B 1 83 ? 8.664 23.844 -2.086 1 97.5 83 GLU B O 1
ATOM 2354 N N . HIS B 1 84 ? 8.891 21.609 -2.309 1 98.31 84 HIS B N 1
ATOM 2355 C CA . HIS B 1 84 ? 7.48 21.344 -2.055 1 98.31 84 HIS B CA 1
ATOM 2356 C C . HIS B 1 84 ? 7.238 20.984 -0.594 1 98.31 84 HIS B C 1
ATOM 2358 O O . HIS B 1 84 ? 6.148 20.547 -0.232 1 98.31 84 HIS B O 1
ATOM 2364 N N . TYR B 1 85 ? 8.266 21.109 0.209 1 98.38 85 TYR B N 1
ATOM 2365 C CA . TYR B 1 85 ? 8.156 20.844 1.639 1 98.38 85 TYR B CA 1
ATOM 2366 C C . TYR B 1 85 ? 8.43 22.094 2.451 1 98.38 85 TYR B C 1
ATOM 2368 O O . TYR B 1 85 ? 9.086 23.031 1.973 1 98.38 85 TYR B O 1
ATOM 2376 N N . CYS B 1 86 ? 7.883 22.078 3.635 1 97.56 86 CYS B N 1
ATOM 2377 C CA . CYS B 1 86 ? 7.98 23.172 4.598 1 97.56 86 CYS B CA 1
ATOM 2378 C C . CYS B 1 86 ? 8.391 22.656 5.969 1 97.56 86 CYS B C 1
ATOM 2380 O O . CYS B 1 86 ? 7.945 21.594 6.395 1 97.56 86 CYS B O 1
ATOM 2382 N N . GLU B 1 87 ? 9.266 23.375 6.594 1 98.25 87 GLU B N 1
ATOM 2383 C CA . GLU B 1 87 ? 9.617 23.078 7.98 1 98.25 87 GLU B CA 1
ATOM 2384 C C . GLU B 1 87 ? 8.766 23.891 8.953 1 98.25 87 GLU B C 1
ATOM 2386 O O . GLU B 1 87 ? 8.672 25.109 8.828 1 98.25 87 GLU B O 1
ATOM 2391 N N . VAL B 1 88 ? 8.172 23.266 9.867 1 98.25 88 VAL B N 1
ATOM 2392 C CA . VAL B 1 88 ? 7.34 23.906 10.875 1 98.25 88 VAL B CA 1
ATOM 2393 C C . VAL B 1 88 ? 8.07 23.922 12.219 1 98.25 88 VAL B C 1
ATOM 2395 O O . VAL B 1 88 ? 8.672 22.922 12.617 1 98.25 88 VAL B O 1
ATOM 2398 N N . SER B 1 89 ? 8.008 25.078 12.805 1 96.19 89 SER B N 1
ATOM 2399 C CA . SER B 1 89 ? 8.68 25.266 14.086 1 96.19 89 SER B CA 1
ATOM 2400 C C . SER B 1 89 ? 7.906 26.25 14.969 1 96.19 89 SER B C 1
ATOM 2402 O O . SER B 1 89 ? 6.906 26.828 14.547 1 96.19 89 SER B O 1
ATOM 2404 N N . ASN B 1 90 ? 8.367 26.406 16.234 1 93.44 90 ASN B N 1
ATOM 2405 C CA . ASN B 1 90 ? 7.809 27.359 17.203 1 93.44 90 ASN B CA 1
ATOM 2406 C C . ASN B 1 90 ? 6.289 27.266 17.25 1 93.44 90 ASN B C 1
ATOM 2408 O O . ASN B 1 90 ? 5.602 28.281 17.094 1 93.44 90 ASN B O 1
ATOM 2412 N N . ILE B 1 91 ? 5.738 26.188 17.562 1 93.62 91 ILE B N 1
ATOM 2413 C CA . ILE B 1 91 ? 4.316 25.859 17.531 1 93.62 91 ILE B CA 1
ATOM 2414 C C . ILE B 1 91 ? 3.674 26.266 18.859 1 93.62 91 ILE B C 1
ATOM 2416 O O . ILE B 1 91 ? 4.191 25.953 19.938 1 93.62 91 ILE B O 1
ATOM 2420 N N . ASP B 1 92 ? 2.682 27.016 18.781 1 94.56 92 ASP B N 1
ATOM 2421 C CA . ASP B 1 92 ? 1.823 27.359 19.922 1 94.56 92 ASP B CA 1
ATOM 2422 C C . ASP B 1 92 ? 0.38 26.922 19.656 1 94.56 92 ASP B C 1
ATOM 2424 O O . ASP B 1 92 ? -0.394 27.672 19.047 1 94.56 92 ASP B O 1
ATOM 2428 N N . ILE B 1 93 ? -0.002 25.797 20.141 1 91.06 93 ILE B N 1
ATOM 2429 C CA . ILE B 1 93 ? -1.308 25.219 19.859 1 91.06 93 ILE B CA 1
ATOM 2430 C C . ILE B 1 93 ? -2.402 26.062 20.516 1 91.06 93 ILE B C 1
ATOM 2432 O O . ILE B 1 93 ? -3.473 26.25 19.922 1 91.06 93 ILE B O 1
ATOM 2436 N N . GLU B 1 94 ? -2.117 26.609 21.672 1 90.06 94 GLU B N 1
ATOM 2437 C CA . GLU B 1 94 ? -3.09 27.422 22.391 1 90.06 94 GLU B CA 1
ATOM 2438 C C . GLU B 1 94 ? -3.414 28.703 21.625 1 90.06 94 GLU B C 1
ATOM 2440 O O . GLU B 1 94 ? -4.57 29.125 21.578 1 90.06 94 GLU B O 1
ATOM 2445 N N . ARG B 1 95 ? -2.418 29.281 21.047 1 92.69 95 ARG B N 1
ATOM 2446 C CA . ARG B 1 95 ? -2.613 30.516 20.297 1 92.69 95 ARG B CA 1
ATOM 2447 C C . ARG B 1 95 ? -2.916 30.234 18.828 1 92.69 95 ARG B C 1
ATOM 2449 O O . ARG B 1 95 ? -3.105 31.156 18.047 1 92.69 95 ARG B O 1
ATOM 2456 N N . TYR B 1 96 ? -2.912 28.906 18.562 1 93.19 96 TYR B N 1
ATOM 2457 C CA . TYR B 1 96 ? -3.197 28.5 17.188 1 93.19 96 TYR B CA 1
ATOM 2458 C C . TYR B 1 96 ? -2.26 29.188 16.203 1 93.19 96 TYR B C 1
ATOM 2460 O O . TYR B 1 96 ? -2.711 29.828 15.258 1 93.19 96 TYR B O 1
ATOM 2468 N N . PHE B 1 97 ? -0.915 29 16.5 1 95.06 97 PHE B N 1
ATOM 2469 C CA . PHE B 1 97 ? 0.144 29.719 15.797 1 95.06 97 PHE B CA 1
ATOM 2470 C C . PHE B 1 97 ? 1.341 28.797 15.555 1 95.06 97 PHE B C 1
ATOM 2472 O O . PHE B 1 97 ? 1.641 27.938 16.391 1 95.06 97 PHE B O 1
ATOM 2479 N N . LEU B 1 98 ? 1.95 28.938 14.375 1 96.88 98 LEU B N 1
ATOM 2480 C CA . LEU B 1 98 ? 3.221 28.25 14.141 1 96.88 98 LEU B CA 1
ATOM 2481 C C . LEU B 1 98 ? 4.121 29.094 13.234 1 96.88 98 LEU B C 1
ATOM 2483 O O . LEU B 1 98 ? 3.646 30 12.555 1 96.88 98 LEU B O 1
ATOM 2487 N N . GLN B 1 99 ? 5.383 28.891 13.352 1 98 99 GLN B N 1
ATOM 2488 C CA . GLN B 1 99 ? 6.336 29.406 12.375 1 98 99 GLN B CA 1
ATOM 2489 C C . GLN B 1 99 ? 6.715 28.344 11.352 1 98 99 GLN B C 1
ATOM 2491 O O . GLN B 1 99 ? 6.672 27.156 11.648 1 98 99 GLN B O 1
ATOM 2496 N N . SER B 1 100 ? 7.012 28.766 10.203 1 98.06 100 SER B N 1
ATOM 2497 C CA . SER B 1 100 ? 7.395 27.828 9.156 1 98.06 100 SER B CA 1
ATOM 2498 C C . SER B 1 100 ? 8.453 28.422 8.234 1 98.06 100 SER B C 1
ATOM 2500 O O . SER B 1 100 ? 8.625 29.656 8.195 1 98.06 100 SER B O 1
ATOM 2502 N N . LYS B 1 101 ? 9.203 27.562 7.656 1 98.06 101 LYS B N 1
ATOM 2503 C CA . LYS B 1 101 ? 10.203 27.922 6.656 1 98.06 101 LYS B CA 1
ATOM 2504 C C . LYS B 1 101 ? 10.172 26.969 5.465 1 98.06 101 LYS B C 1
ATOM 2506 O O . LYS B 1 101 ? 10.016 25.766 5.637 1 98.06 101 LYS B O 1
ATOM 2511 N N . GLY B 1 102 ? 10.242 27.484 4.285 1 98 102 GLY B N 1
ATOM 2512 C CA . GLY B 1 102 ? 10.234 26.734 3.037 1 98 102 GLY B CA 1
ATOM 2513 C C . GLY B 1 102 ? 9.891 27.578 1.832 1 98 102 GLY B C 1
ATOM 2514 O O . GLY B 1 102 ? 9.477 28.734 1.979 1 98 102 GLY B O 1
ATOM 2515 N N . LEU B 1 103 ? 10.055 27.109 0.649 1 98.12 103 LEU B N 1
ATOM 2516 C CA . LEU B 1 103 ? 9.703 27.812 -0.578 1 98.12 103 LEU B CA 1
ATOM 2517 C C . LEU B 1 103 ? 8.219 27.656 -0.885 1 98.12 103 LEU B C 1
ATOM 2519 O O . LEU B 1 103 ? 7.734 28.156 -1.903 1 98.12 103 LEU B O 1
ATOM 2523 N N . THR B 1 104 ? 7.539 26.938 -0.042 1 97.5 104 THR B N 1
ATOM 2524 C CA . THR B 1 104 ? 6.086 26.828 -0.038 1 97.5 104 THR B CA 1
ATOM 2525 C C . THR B 1 104 ? 5.531 26.984 1.375 1 97.5 104 THR B C 1
ATOM 2527 O O . THR B 1 104 ? 6.223 26.703 2.354 1 97.5 104 THR B O 1
ATOM 2530 N N . LYS B 1 105 ? 4.344 27.484 1.471 1 97.31 105 LYS B N 1
ATOM 2531 C CA . LYS B 1 105 ? 3.674 27.594 2.764 1 97.31 105 LYS B CA 1
ATOM 2532 C C . LYS B 1 105 ? 3.283 26.219 3.297 1 97.31 105 LYS B C 1
ATOM 2534 O O . LYS B 1 105 ? 3.172 25.25 2.531 1 97.31 105 LYS B O 1
ATOM 2539 N N . PRO B 1 106 ? 3.137 26.109 4.574 1 97.19 106 PRO B N 1
ATOM 2540 C CA . PRO B 1 106 ? 2.746 24.812 5.133 1 97.19 106 PRO B CA 1
ATOM 2541 C C . PRO B 1 106 ? 1.333 24.406 4.73 1 97.19 106 PRO B C 1
ATOM 2543 O O . PRO B 1 106 ? 0.527 25.25 4.332 1 97.19 106 PRO B O 1
ATOM 2546 N N . SER B 1 107 ? 1.087 23.141 4.777 1 96.56 107 SER B N 1
ATOM 2547 C CA . SER B 1 107 ? -0.265 22.609 4.605 1 96.56 107 SER B CA 1
ATOM 2548 C C . SER B 1 107 ? -1.242 23.281 5.57 1 96.56 107 SER B C 1
ATOM 2550 O O . SER B 1 107 ? -0.875 23.609 6.695 1 96.56 107 SER B O 1
ATOM 2552 N N . SER B 1 108 ? -2.51 23.391 5.148 1 94.75 108 SER B N 1
ATOM 2553 C CA . SER B 1 108 ? -3.578 23.891 6.004 1 94.75 108 SER B CA 1
ATOM 2554 C C . SER B 1 108 ? -3.795 22.984 7.211 1 94.75 108 SER B C 1
ATOM 2556 O O . SER B 1 108 ? -4.449 23.375 8.18 1 94.75 108 SER B O 1
ATOM 2558 N N . GLU B 1 109 ? -3.213 21.781 7.168 1 95.88 109 GLU B N 1
ATOM 2559 C CA . GLU B 1 109 ? -3.363 20.812 8.258 1 95.88 109 GLU B CA 1
ATOM 2560 C C . GLU B 1 109 ? -2.107 20.766 9.125 1 95.88 109 GLU B C 1
ATOM 2562 O O . GLU B 1 109 ? -1.953 19.844 9.945 1 95.88 109 GLU B O 1
ATOM 2567 N N . ALA B 1 110 ? -1.227 21.703 8.969 1 97.5 110 ALA B N 1
ATOM 2568 C CA . ALA B 1 110 ? 0.028 21.688 9.719 1 97.5 110 ALA B CA 1
ATOM 2569 C C . ALA B 1 110 ? -0.23 21.719 11.227 1 97.5 110 ALA B C 1
ATOM 2571 O O . ALA B 1 110 ? 0.458 21.031 11.984 1 97.5 110 ALA B O 1
ATOM 2572 N N . ILE B 1 111 ? -1.208 22.438 11.617 1 96 111 ILE B N 1
ATOM 2573 C CA . ILE B 1 111 ? -1.477 22.547 13.047 1 96 111 ILE B CA 1
ATOM 2574 C C . ILE B 1 111 ? -2.031 21.219 13.57 1 96 111 ILE B C 1
ATOM 2576 O O . ILE B 1 111 ? -1.762 20.828 14.711 1 96 111 ILE B O 1
ATOM 2580 N N . THR B 1 112 ? -2.846 20.5 12.797 1 96.69 112 THR B N 1
ATOM 2581 C CA . THR B 1 112 ? -3.311 19.172 13.18 1 96.69 112 THR B CA 1
ATOM 2582 C C . THR B 1 112 ? -2.133 18.234 13.398 1 96.69 112 THR B C 1
ATOM 2584 O O . THR B 1 112 ? -2.08 17.516 14.391 1 96.69 112 THR B O 1
ATOM 2587 N N . HIS B 1 113 ? -1.163 18.219 12.461 1 98.31 113 HIS B N 1
ATOM 2588 C CA . HIS B 1 113 ? 0.041 17.422 12.633 1 98.31 113 HIS B CA 1
ATOM 2589 C C . HIS B 1 113 ? 0.767 17.781 13.922 1 98.31 113 HIS B C 1
ATOM 2591 O O . HIS B 1 113 ? 1.174 16.906 14.68 1 98.31 113 HIS B O 1
ATOM 2597 N N . ALA B 1 114 ? 0.892 19.094 14.156 1 97.31 114 ALA B N 1
ATOM 2598 C CA . ALA B 1 114 ? 1.562 19.578 15.359 1 97.31 114 ALA B CA 1
ATOM 2599 C C . ALA B 1 114 ? 0.879 19.062 16.609 1 97.31 114 ALA B C 1
ATOM 2601 O O . ALA B 1 114 ? 1.549 18.641 17.562 1 97.31 114 ALA B O 1
ATOM 2602 N N . CYS B 1 115 ? -0.405 19.094 16.594 1 96.56 115 CYS B N 1
ATOM 2603 C CA . CYS B 1 115 ? -1.177 18.609 17.734 1 96.56 115 CYS B CA 1
ATOM 2604 C C . CYS B 1 115 ? -0.904 17.141 17.984 1 96.56 115 CYS B C 1
ATOM 2606 O O . CYS B 1 115 ? -0.695 16.719 19.125 1 96.56 115 CYS B O 1
ATOM 2608 N N . VAL B 1 116 ? -0.863 16.312 16.953 1 97.88 116 VAL B N 1
ATOM 2609 C CA . VAL B 1 116 ? -0.59 14.883 17.078 1 97.88 116 VAL B CA 1
ATOM 2610 C C . VAL B 1 116 ? 0.82 14.68 17.625 1 97.88 116 VAL B C 1
ATOM 2612 O O . VAL B 1 116 ? 1.014 13.93 18.594 1 97.88 116 VAL B O 1
ATOM 2615 N N . TYR B 1 117 ? 1.787 15.391 17.062 1 97.44 117 TYR B N 1
ATOM 2616 C CA . TYR B 1 117 ? 3.172 15.273 17.5 1 97.44 117 TYR B CA 1
ATOM 2617 C C . TYR B 1 117 ? 3.307 15.617 18.984 1 97.44 117 TYR B C 1
ATOM 2619 O O . TYR B 1 117 ? 4.125 15.031 19.688 1 97.44 117 TYR B O 1
ATOM 2627 N N . SER B 1 118 ? 2.52 16.531 19.453 1 95.69 118 SER B N 1
ATOM 2628 C CA . SER B 1 118 ? 2.645 17.031 20.812 1 95.69 118 SER B CA 1
ATOM 2629 C C . SER B 1 118 ? 2.127 16.016 21.828 1 95.69 118 SER B C 1
ATOM 2631 O O . SER B 1 118 ? 2.387 16.125 23.016 1 95.69 118 SER B O 1
ATOM 2633 N N . GLN B 1 119 ? 1.391 14.984 21.391 1 95.94 119 GLN B N 1
ATOM 2634 C CA . GLN B 1 119 ? 0.739 14.055 22.297 1 95.94 119 GLN B CA 1
ATOM 2635 C C . GLN B 1 119 ? 1.704 12.961 22.75 1 95.94 119 GLN B C 1
ATOM 2637 O O . GLN B 1 119 ? 1.525 12.367 23.812 1 95.94 119 GLN B O 1
ATOM 2642 N N . ASP B 1 120 ? 2.674 12.648 21.953 1 95.38 120 ASP B N 1
ATOM 2643 C CA . ASP B 1 120 ? 3.6 11.555 22.25 1 95.38 120 ASP B CA 1
ATOM 2644 C C . ASP B 1 120 ? 4.934 11.766 21.531 1 95.38 120 ASP B C 1
ATOM 2646 O O . ASP B 1 120 ? 4.988 11.828 20.297 1 95.38 120 ASP B O 1
ATOM 2650 N N . VAL B 1 121 ? 6.035 11.766 22.25 1 95.31 121 VAL B N 1
ATOM 2651 C CA . VAL B 1 121 ? 7.359 12.117 21.75 1 95.31 121 VAL B CA 1
ATOM 2652 C C . VAL B 1 121 ? 7.855 11.039 20.797 1 95.31 121 VAL B C 1
ATOM 2654 O O . VAL B 1 121 ? 8.719 11.297 19.953 1 95.31 121 VAL B O 1
ATOM 2657 N N . SER B 1 122 ? 7.273 9.852 20.875 1 96.06 122 SER B N 1
ATOM 2658 C CA . SER B 1 122 ? 7.742 8.75 20.047 1 96.06 122 SER B CA 1
ATOM 2659 C C . SER B 1 122 ? 7.211 8.859 18.625 1 96.06 122 SER B C 1
ATOM 2661 O O . SER B 1 122 ? 7.676 8.156 17.734 1 96.06 122 SER B O 1
ATOM 2663 N N . ILE B 1 123 ? 6.219 9.758 18.406 1 97.69 123 ILE B N 1
ATOM 2664 C CA . ILE B 1 123 ? 5.637 9.922 17.078 1 97.69 123 ILE B CA 1
ATOM 2665 C C . ILE B 1 123 ? 6.617 10.664 16.172 1 97.69 123 ILE B C 1
ATOM 2667 O O . ILE B 1 123 ? 7.074 11.758 16.516 1 97.69 123 ILE B O 1
ATOM 2671 N N . ARG B 1 124 ? 6.879 10.062 15 1 98 124 ARG B N 1
ATOM 2672 C CA . ARG B 1 124 ? 7.855 10.656 14.086 1 98 124 ARG B CA 1
ATOM 2673 C C . ARG B 1 124 ? 7.23 10.953 12.727 1 98 124 ARG B C 1
ATOM 2675 O O . ARG B 1 124 ? 7.859 11.57 11.867 1 98 124 ARG B O 1
ATOM 2682 N N . SER B 1 125 ? 6.086 10.438 12.547 1 98.69 125 SER B N 1
ATOM 2683 C CA . SER B 1 125 ? 5.395 10.727 11.297 1 98.69 125 SER B CA 1
ATOM 2684 C C . SER B 1 125 ? 3.889 10.828 11.5 1 98.69 125 SER B C 1
ATOM 2686 O O . SER B 1 125 ? 3.312 10.07 12.289 1 98.69 125 SER B O 1
ATOM 2688 N N . VAL B 1 126 ? 3.277 11.766 10.852 1 98.88 126 VAL B 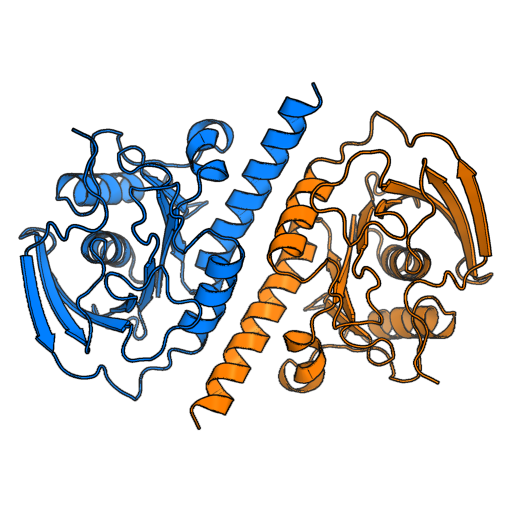N 1
ATOM 2689 C CA . VAL B 1 126 ? 1.833 11.953 10.758 1 98.88 126 VAL B CA 1
ATOM 2690 C C . VAL B 1 126 ? 1.424 12.102 9.289 1 98.88 126 VAL B C 1
ATOM 2692 O O . VAL B 1 126 ? 2.045 12.852 8.539 1 98.88 126 VAL B O 1
ATOM 2695 N N . ILE B 1 127 ? 0.429 11.336 8.883 1 98.94 127 ILE B N 1
ATOM 2696 C CA . ILE B 1 127 ? -0.074 11.383 7.512 1 98.94 127 ILE B CA 1
ATOM 2697 C C . ILE B 1 127 ? -1.583 11.617 7.523 1 98.94 127 ILE B C 1
ATOM 2699 O O . ILE B 1 127 ? -2.314 10.961 8.266 1 98.94 127 ILE B O 1
ATOM 2703 N N . HIS B 1 128 ? -1.989 12.578 6.801 1 98.81 128 HIS B N 1
ATOM 2704 C CA . HIS B 1 128 ? -3.396 12.859 6.535 1 98.81 128 HIS B CA 1
ATOM 2705 C C . HIS B 1 128 ? -3.754 12.547 5.086 1 98.81 128 HIS B C 1
ATOM 2707 O O . HIS B 1 128 ? -3.129 13.078 4.164 1 98.81 128 HIS B O 1
ATOM 2713 N N . ILE B 1 129 ? -4.746 11.672 4.902 1 98.81 129 ILE B N 1
ATOM 2714 C CA . ILE B 1 129 ? -5.191 11.305 3.561 1 98.81 129 ILE B CA 1
ATOM 2715 C C . ILE B 1 129 ? -6.688 11.57 3.426 1 98.81 129 ILE B C 1
ATOM 2717 O O . ILE B 1 129 ? -7.355 11.914 4.402 1 98.81 129 ILE B O 1
ATOM 2721 N N . HIS B 1 130 ? -7.152 11.547 2.205 1 98.5 130 HIS B N 1
ATOM 2722 C CA . HIS B 1 130 ? -8.578 11.461 1.92 1 98.5 130 HIS B CA 1
ATOM 2723 C C . HIS B 1 130 ? -8.945 10.094 1.336 1 98.5 130 HIS B C 1
ATOM 2725 O O . HIS B 1 130 ? -8.367 9.672 0.331 1 98.5 130 HIS B O 1
ATOM 2731 N N . SER B 1 131 ? -9.844 9.43 1.911 1 98.5 131 SER B N 1
ATOM 2732 C CA . SER B 1 131 ? -10.336 8.141 1.427 1 98.5 131 SER B CA 1
ATOM 2733 C C . SER B 1 131 ? -11.812 7.965 1.738 1 98.5 131 SER B C 1
ATOM 2735 O O . SER B 1 131 ? -12.18 7.633 2.867 1 98.5 131 SER B O 1
ATOM 2737 N N . PRO B 1 132 ? -12.656 8.172 0.73 1 98 132 PRO B N 1
ATOM 2738 C CA . PRO B 1 132 ? -14.078 7.891 0.97 1 98 132 PRO B CA 1
ATOM 2739 C C . PRO B 1 132 ? -14.32 6.461 1.445 1 98 132 PRO B C 1
ATOM 2741 O O . PRO B 1 132 ? -15.195 6.227 2.287 1 98 132 PRO B O 1
ATOM 2744 N N . GLU B 1 133 ? -13.555 5.473 0.923 1 98.06 133 GLU B N 1
ATOM 2745 C CA . GLU B 1 133 ? -13.711 4.062 1.276 1 98.06 133 GLU B CA 1
ATOM 2746 C C . GLU B 1 133 ? -13.57 3.852 2.781 1 98.06 133 GLU B C 1
ATOM 2748 O O . GLU B 1 133 ? -14.383 3.156 3.395 1 98.06 133 GLU B O 1
ATOM 2753 N N . ILE B 1 134 ? -12.539 4.426 3.367 1 98.75 134 ILE B N 1
ATOM 2754 C CA . ILE B 1 134 ? -12.281 4.254 4.793 1 98.75 134 ILE B CA 1
ATOM 2755 C C . ILE B 1 134 ? -13.266 5.09 5.602 1 98.75 134 ILE B C 1
ATOM 2757 O O . ILE B 1 134 ? -13.906 4.582 6.527 1 98.75 134 ILE B O 1
ATOM 2761 N N . TRP B 1 135 ? -13.406 6.344 5.219 1 98.69 135 TRP B N 1
ATOM 2762 C CA . TRP B 1 135 ? -14.172 7.328 5.977 1 98.69 135 TRP B CA 1
ATOM 2763 C C . TRP B 1 135 ? -15.633 6.898 6.098 1 98.69 135 TRP B C 1
ATOM 2765 O O . TRP B 1 135 ? -16.203 6.953 7.188 1 98.69 135 TRP B O 1
ATOM 2775 N N . GLN B 1 136 ? -16.203 6.41 5.004 1 98.06 136 GLN B N 1
ATOM 2776 C CA . GLN B 1 136 ? -17.609 5.988 5 1 98.06 136 GLN B CA 1
ATOM 2777 C C . GLN B 1 136 ? -17.797 4.738 5.855 1 98.06 136 GLN B C 1
ATOM 2779 O O . GLN B 1 136 ? -18.922 4.418 6.242 1 98.06 136 GLN B O 1
ATOM 2784 N N . LYS B 1 137 ? -16.75 4.027 6.152 1 98.19 137 LYS B N 1
ATOM 2785 C CA . LYS B 1 137 ? -16.844 2.791 6.926 1 98.19 137 LYS B CA 1
ATOM 2786 C C . LYS B 1 137 ? -16.234 2.967 8.312 1 98.19 137 LYS B C 1
ATOM 2788 O O . LYS B 1 137 ? -15.766 2 8.922 1 98.19 137 LYS B O 1
ATOM 2793 N N . THR B 1 138 ? -16.141 4.188 8.781 1 98.44 138 THR B N 1
ATOM 2794 C CA . THR B 1 138 ? -15.578 4.508 10.094 1 98.44 138 THR B CA 1
ATOM 2795 C C . THR B 1 138 ? -16.203 3.635 11.18 1 98.44 138 THR B C 1
ATOM 2797 O O . THR B 1 138 ? -15.484 3.045 11.992 1 98.44 138 THR B O 1
ATOM 2800 N N . ALA B 1 139 ? -17.484 3.48 11.188 1 97.75 139 ALA B N 1
ATOM 2801 C CA . ALA B 1 139 ? -18.188 2.701 12.203 1 97.75 139 ALA B CA 1
ATOM 2802 C C . ALA B 1 139 ? -17.891 1.211 12.055 1 97.75 139 ALA B C 1
ATOM 2804 O O . ALA B 1 139 ? -17.578 0.531 13.031 1 97.75 139 ALA B O 1
ATOM 2805 N N . GLU B 1 140 ? -18 0.669 10.805 1 97.38 140 GLU B N 1
ATOM 2806 C CA . GLU B 1 140 ? -17.781 -0.749 10.547 1 97.38 140 GLU B CA 1
ATOM 2807 C C . GLU B 1 140 ? -16.344 -1.152 10.898 1 97.38 140 GLU B C 1
ATOM 2809 O O . GLU B 1 140 ? -16.109 -2.281 11.328 1 97.38 140 GLU B O 1
ATOM 2814 N N . LEU B 1 141 ? -15.445 -0.202 10.789 1 97.56 141 LEU B N 1
ATOM 2815 C CA . LEU B 1 141 ? -14.039 -0.467 11.062 1 97.56 141 LEU B CA 1
ATOM 2816 C C . LEU B 1 141 ? -13.703 -0.161 12.523 1 97.56 141 LEU B C 1
ATOM 2818 O O . LEU B 1 141 ? -12.562 -0.347 12.953 1 97.56 141 LEU B O 1
ATOM 2822 N N . ALA B 1 142 ? -14.648 0.386 13.203 1 97.38 142 ALA B N 1
ATOM 2823 C CA . ALA B 1 142 ? -14.469 0.785 14.602 1 97.38 142 ALA B CA 1
ATOM 2824 C C . ALA B 1 142 ? -13.297 1.753 14.742 1 97.38 142 ALA B C 1
ATOM 2826 O O . ALA B 1 142 ? -12.492 1.63 15.672 1 97.38 142 ALA B O 1
ATOM 2827 N N . LEU B 1 143 ? -13.211 2.67 13.828 1 98.25 143 LEU B N 1
ATOM 2828 C CA . LEU B 1 143 ? -12.141 3.658 13.891 1 98.25 143 LEU B CA 1
ATOM 2829 C C . LEU B 1 143 ? -12.477 4.75 14.906 1 98.25 143 LEU B C 1
ATOM 2831 O O . LEU B 1 143 ? -13.578 5.293 14.898 1 98.25 143 LEU B O 1
ATOM 2835 N N . PRO B 1 144 ? -11.461 5.051 15.812 1 98.5 144 PRO B N 1
ATOM 2836 C CA . PRO B 1 144 ? -11.633 6.312 16.547 1 98.5 144 PRO B CA 1
ATOM 2837 C C . PRO B 1 144 ? -11.859 7.504 15.609 1 98.5 144 PRO B C 1
ATOM 2839 O O . PRO B 1 144 ? -11.43 7.48 14.453 1 98.5 144 PRO B O 1
ATOM 2842 N N . HIS B 1 145 ? -12.602 8.5 16.078 1 98.38 145 HIS B N 1
ATOM 2843 C CA . HIS B 1 145 ? -12.914 9.617 15.195 1 98.38 145 HIS B CA 1
ATOM 2844 C C . HIS B 1 145 ? -13.117 10.906 15.984 1 98.38 145 HIS B C 1
ATOM 2846 O O . HIS B 1 145 ? -13.477 10.867 17.156 1 98.38 145 HIS B O 1
ATOM 2852 N N . THR B 1 146 ? -12.812 12 15.391 1 98.19 146 THR B N 1
ATOM 2853 C CA . THR B 1 146 ? -13.156 13.312 15.93 1 98.19 146 THR B CA 1
ATOM 2854 C C . THR B 1 146 ? -14.625 13.633 15.68 1 98.19 146 THR B C 1
ATOM 2856 O O . THR B 1 146 ? -15.258 13.031 14.805 1 98.19 146 THR B O 1
ATOM 2859 N N . PRO B 1 147 ? -15.156 14.555 16.422 1 97.69 147 PRO B N 1
ATOM 2860 C CA . PRO B 1 147 ? -16.562 14.906 16.234 1 97.69 147 PRO B CA 1
ATOM 2861 C C . PRO B 1 147 ? -16.844 15.531 14.867 1 97.69 147 PRO B C 1
ATOM 2863 O O . PRO B 1 147 ? -15.945 16.141 14.273 1 97.69 147 PRO B O 1
ATOM 2866 N N . ALA B 1 148 ? -18.062 15.438 14.453 1 97.12 148 ALA B N 1
ATOM 2867 C CA . ALA B 1 148 ? -18.484 15.914 13.141 1 97.12 148 ALA B CA 1
ATOM 2868 C C . ALA B 1 148 ? -18.422 17.438 13.062 1 97.12 148 ALA B C 1
ATOM 2870 O O . ALA B 1 148 ? -18.344 18 11.969 1 97.12 148 ALA B O 1
ATOM 2871 N N . ASP B 1 149 ? -18.406 18.047 14.148 1 95.56 149 ASP B N 1
ATOM 2872 C CA . ASP B 1 149 ? -18.422 19.5 14.148 1 95.56 149 ASP B CA 1
ATOM 2873 C C . ASP B 1 149 ? -17.016 20.062 14.289 1 95.56 149 ASP B C 1
ATOM 2875 O O . ASP B 1 149 ? -16.828 21.281 14.305 1 95.56 149 ASP B O 1
ATOM 2879 N N . ALA B 1 150 ? -16.031 19.219 14.438 1 95.62 150 ALA B N 1
ATOM 2880 C CA . ALA B 1 150 ? -14.648 19.672 14.484 1 95.62 150 ALA B CA 1
ATOM 2881 C C . ALA B 1 150 ? -14.062 19.797 13.086 1 95.62 150 ALA B C 1
ATOM 2883 O O . ALA B 1 150 ? -13.633 18.812 12.484 1 95.62 150 ALA B O 1
ATOM 2884 N N . ALA B 1 151 ? -13.984 21.016 12.656 1 92.94 151 ALA B N 1
ATOM 2885 C CA . ALA B 1 151 ? -13.453 21.266 11.32 1 92.94 151 ALA B CA 1
ATOM 2886 C C . ALA B 1 151 ? -11.93 21.188 11.312 1 92.94 151 ALA B C 1
ATOM 2888 O O . ALA B 1 151 ? -11.281 21.484 12.32 1 92.94 151 ALA B O 1
ATOM 2889 N N . TYR B 1 152 ? -11.383 20.844 10.164 1 91.31 152 TYR B N 1
ATOM 2890 C CA . TYR B 1 152 ? -9.93 20.719 10.055 1 91.31 152 TYR B CA 1
ATOM 2891 C C . TYR B 1 152 ? -9.258 22.062 10.344 1 91.31 152 TYR B C 1
ATOM 2893 O O . TYR B 1 152 ? -9.836 23.125 10.109 1 91.31 152 TYR B O 1
ATOM 2901 N N . GLY B 1 153 ? -8.055 21.969 10.844 1 90 153 GLY B N 1
ATOM 2902 C CA . GLY B 1 153 ? -7.227 23.156 11.016 1 90 153 GLY B CA 1
ATOM 2903 C C . GLY B 1 153 ? -7.785 24.125 12.039 1 90 153 GLY B C 1
ATOM 2904 O O . GLY B 1 153 ? -7.465 25.328 12.008 1 90 153 GLY B O 1
ATOM 2905 N N . THR B 1 154 ? -8.664 23.703 12.969 1 91.88 154 THR B N 1
ATOM 2906 C CA . THR B 1 154 ? -9.297 24.578 13.953 1 91.88 154 THR B CA 1
ATOM 2907 C C . THR B 1 154 ? -8.875 24.188 15.367 1 91.88 154 THR B C 1
ATOM 2909 O O . THR B 1 154 ? -8.375 23.094 15.586 1 91.88 154 THR B O 1
ATOM 2912 N N . PRO B 1 155 ? -9.141 25.125 16.25 1 93.62 155 PRO B N 1
ATOM 2913 C CA . PRO B 1 155 ? -8.914 24.781 17.656 1 93.62 155 PRO B CA 1
ATOM 2914 C C . PRO B 1 155 ? -9.773 23.594 18.125 1 93.62 155 PRO B C 1
ATOM 2916 O O . PRO B 1 155 ? -9.328 22.797 18.953 1 93.62 155 PRO B O 1
ATOM 2919 N N . GLN B 1 156 ? -10.953 23.578 17.578 1 95 156 GLN B N 1
ATOM 2920 C CA . GLN B 1 156 ? -11.836 22.469 17.906 1 95 156 GLN B CA 1
ATOM 2921 C C . GLN B 1 156 ? -11.219 21.125 17.5 1 95 156 GLN B C 1
ATOM 2923 O O . GLN B 1 156 ? -11.312 20.141 18.234 1 95 156 GLN B O 1
ATOM 2928 N N . MET B 1 157 ? -10.625 21.047 16.375 1 94.44 157 MET B N 1
ATOM 2929 C CA . MET B 1 157 ? -9.945 19.844 15.922 1 94.44 157 MET B CA 1
ATOM 2930 C C . MET B 1 157 ? -8.781 19.5 16.844 1 94.44 157 MET B C 1
ATOM 2932 O O . MET B 1 157 ? -8.594 18.328 17.219 1 94.44 157 MET B O 1
ATOM 2936 N N . ALA B 1 158 ? -8.047 20.547 17.188 1 94.38 158 ALA B N 1
ATOM 2937 C CA . ALA B 1 158 ? -6.922 20.328 18.094 1 94.38 158 ALA B CA 1
ATOM 2938 C C . ALA B 1 158 ? -7.387 19.703 19.406 1 94.38 158 ALA B C 1
ATOM 2940 O O . ALA B 1 158 ? -6.785 18.734 19.891 1 94.38 158 ALA B O 1
ATOM 2941 N N . ARG B 1 159 ? -8.438 20.219 19.938 1 95.88 159 ARG B N 1
ATOM 2942 C CA . ARG B 1 159 ? -9 19.688 21.172 1 95.88 159 ARG B CA 1
ATOM 2943 C C . ARG B 1 159 ? -9.5 18.25 20.984 1 95.88 159 ARG B C 1
ATOM 2945 O O . ARG B 1 159 ? -9.289 17.391 21.844 1 95.88 159 ARG B O 1
ATOM 2952 N N . ALA B 1 160 ? -10.172 18.016 19.891 1 97.19 160 ALA B N 1
ATOM 2953 C CA . ALA B 1 160 ? -10.711 16.703 19.594 1 97.19 160 ALA B CA 1
ATOM 2954 C C . ALA B 1 160 ? -9.602 15.656 19.5 1 97.19 160 ALA B C 1
ATOM 2956 O O . ALA B 1 160 ? -9.742 14.539 20 1 97.19 160 ALA B O 1
ATOM 2957 N N . VAL B 1 161 ? -8.484 16 18.891 1 96.75 161 VAL B N 1
ATOM 2958 C CA . VAL B 1 161 ? -7.34 15.109 18.766 1 96.75 161 VAL B CA 1
ATOM 2959 C C . VAL B 1 161 ? -6.785 14.789 20.156 1 96.75 161 VAL B C 1
ATOM 2961 O O . VAL B 1 161 ? -6.555 13.617 20.469 1 96.75 161 VAL B O 1
ATOM 2964 N N . ALA B 1 162 ? -6.633 15.82 20.938 1 96.94 162 ALA B N 1
ATOM 2965 C CA . ALA B 1 162 ? -6.141 15.617 22.297 1 96.94 162 ALA B CA 1
ATOM 2966 C C . ALA B 1 162 ? -7.051 14.672 23.078 1 96.94 162 ALA B C 1
ATOM 2968 O O . ALA B 1 162 ? -6.574 13.781 23.781 1 96.94 162 ALA B O 1
ATOM 2969 N N . GLU B 1 163 ? -8.32 14.883 22.938 1 97.69 163 GLU B N 1
ATOM 2970 C CA . GLU B 1 163 ? -9.297 14.047 23.641 1 97.69 163 GLU B CA 1
ATOM 2971 C C . GLU B 1 163 ? -9.211 12.594 23.172 1 97.69 163 GLU B C 1
ATOM 2973 O O . GLU B 1 163 ? -9.344 11.672 23.984 1 97.69 163 GLU B O 1
ATOM 2978 N N . LEU B 1 164 ? -8.992 12.305 21.875 1 97.5 164 LEU B N 1
ATOM 2979 C CA . LEU B 1 164 ? -8.828 10.953 21.359 1 97.5 164 LEU B CA 1
ATOM 2980 C C . LEU B 1 164 ? -7.621 10.273 22 1 97.5 164 LEU B C 1
ATOM 2982 O O . LEU B 1 164 ? -7.695 9.102 22.375 1 97.5 164 LEU B O 1
ATOM 2986 N N . PHE B 1 165 ? -6.559 10.992 22.109 1 97.5 165 PHE B N 1
ATOM 2987 C CA . PHE B 1 165 ? -5.367 10.43 22.734 1 97.5 165 PHE B CA 1
ATOM 2988 C C . PHE B 1 165 ? -5.629 10.078 24.188 1 97.5 165 PHE B C 1
ATOM 2990 O O . PHE B 1 165 ? -5.238 9 24.656 1 97.5 165 PHE B O 1
ATOM 2997 N N . GLN B 1 166 ? -6.34 10.969 24.891 1 97.19 166 GLN B N 1
ATOM 2998 C CA . GLN B 1 166 ? -6.613 10.789 26.312 1 97.19 166 GLN B CA 1
ATOM 2999 C C . GLN B 1 166 ? -7.559 9.609 26.547 1 97.19 166 GLN B C 1
ATOM 3001 O O . GLN B 1 166 ? -7.492 8.953 27.578 1 97.19 166 GLN B O 1
ATOM 3006 N N . SER B 1 167 ? -8.367 9.312 25.609 1 96.81 167 SER B N 1
ATOM 3007 C CA . SER B 1 167 ? -9.375 8.258 25.734 1 96.81 167 SER B CA 1
ATOM 3008 C C . SER B 1 167 ? -8.734 6.875 25.672 1 96.81 167 SER B C 1
ATOM 3010 O O . SER B 1 167 ? -9.359 5.883 26.062 1 96.81 167 SER B O 1
ATOM 3012 N N . GLY B 1 168 ? -7.527 6.77 25.125 1 96 168 GLY B N 1
ATOM 3013 C CA . GLY B 1 168 ? -6.867 5.48 24.969 1 96 168 GLY B CA 1
ATOM 3014 C C . GLY B 1 168 ? -7.289 4.738 23.719 1 96 168 GLY B C 1
ATOM 3015 O O . GLY B 1 168 ? -6.762 3.664 23.422 1 96 168 GLY B O 1
ATOM 3016 N N . ARG B 1 169 ? -8.109 5.312 22.922 1 95.44 169 ARG B N 1
ATOM 3017 C CA . ARG B 1 169 ? -8.688 4.645 21.75 1 95.44 169 ARG B CA 1
ATOM 3018 C C . ARG B 1 169 ? -7.656 4.512 20.641 1 95.44 169 ARG B C 1
ATOM 3020 O O . ARG B 1 169 ? -7.859 3.75 19.688 1 95.44 169 ARG B O 1
ATOM 3027 N N . LEU B 1 170 ? -6.57 5.199 20.797 1 97.38 170 LEU B N 1
ATOM 3028 C CA . LEU B 1 170 ? -5.547 5.195 19.75 1 97.38 170 LEU B CA 1
ATOM 3029 C C . LEU B 1 170 ? -4.383 4.289 20.141 1 97.38 170 LEU B C 1
ATOM 3031 O O . LEU B 1 170 ? -3.42 4.152 19.375 1 97.38 170 LEU B O 1
ATOM 3035 N N . ASP B 1 171 ? -4.5 3.617 21.234 1 93.62 171 ASP B N 1
ATOM 3036 C CA . ASP B 1 171 ? -3.379 2.859 21.781 1 93.62 171 ASP B CA 1
ATOM 3037 C C . ASP B 1 171 ? -3.045 1.66 20.906 1 93.62 171 ASP B C 1
ATOM 3039 O O . ASP B 1 171 ? -1.873 1.351 20.688 1 93.62 171 ASP B O 1
ATOM 3043 N N . ASP B 1 172 ? -4.098 1.018 20.391 1 90.06 172 ASP B N 1
ATOM 3044 C CA . ASP B 1 172 ? -3.879 -0.199 19.609 1 90.06 172 ASP B CA 1
ATOM 3045 C C . ASP B 1 172 ? -3.783 0.11 18.109 1 90.06 172 ASP B C 1
ATOM 3047 O O . ASP B 1 172 ? -3.104 -0.6 17.375 1 90.06 172 ASP B O 1
ATOM 3051 N N . ARG B 1 173 ? -4.43 1.114 17.688 1 92.75 173 ARG B N 1
ATOM 3052 C CA . ARG B 1 173 ? -4.504 1.477 16.281 1 92.75 173 ARG B CA 1
ATOM 3053 C C . ARG B 1 173 ? -4.438 2.99 16.094 1 92.75 173 ARG B C 1
ATOM 3055 O O . ARG B 1 173 ? -5.453 3.678 16.219 1 92.75 173 ARG B O 1
ATOM 3062 N N . PRO B 1 174 ? -3.254 3.498 15.844 1 97.88 174 PRO B N 1
ATOM 3063 C CA . PRO B 1 174 ? -3.049 4.941 15.727 1 97.88 174 PRO B CA 1
ATOM 3064 C C . PRO B 1 174 ? -3.52 5.5 14.383 1 97.88 174 PRO B C 1
ATOM 3066 O O . PRO B 1 174 ? -2.717 6.039 13.617 1 97.88 174 PRO B O 1
ATOM 3069 N N . VAL B 1 175 ? -4.773 5.324 14.062 1 98.75 175 VAL B N 1
ATOM 3070 C CA . VAL B 1 175 ? -5.504 5.812 12.898 1 98.75 175 VAL B CA 1
ATOM 3071 C C . VAL B 1 175 ? -6.871 6.332 13.328 1 98.75 175 VAL B C 1
ATOM 3073 O O . VAL B 1 175 ? -7.559 5.703 14.133 1 98.75 175 VAL B O 1
ATOM 3076 N N . PHE B 1 176 ? -7.277 7.52 12.844 1 98.88 176 PHE B N 1
ATOM 3077 C CA . PHE B 1 176 ? -8.602 8.008 13.195 1 98.88 176 PHE B CA 1
ATOM 3078 C C . PHE B 1 176 ? -9.234 8.758 12.031 1 98.88 176 PHE B C 1
ATOM 3080 O O . PHE B 1 176 ? -8.531 9.242 11.141 1 98.88 176 PHE B O 1
ATOM 3087 N N . SER B 1 177 ? -10.562 8.781 12.047 1 98.75 177 SER B N 1
ATOM 3088 C CA . SER B 1 177 ? -11.344 9.516 11.062 1 98.75 177 SER B CA 1
ATOM 3089 C C . SER B 1 177 ? -11.648 10.93 11.531 1 98.75 177 SER B C 1
ATOM 3091 O O . SER B 1 177 ? -11.938 11.148 12.711 1 98.75 177 SER B O 1
ATOM 3093 N N . MET B 1 178 ? -11.531 11.828 10.602 1 98.5 178 MET B N 1
ATOM 3094 C CA . MET B 1 178 ? -11.969 13.195 10.859 1 98.5 178 MET B CA 1
ATOM 3095 C C . MET B 1 178 ? -13.391 13.422 10.352 1 98.5 178 MET B C 1
ATOM 3097 O O . MET B 1 178 ? -13.586 13.844 9.211 1 98.5 178 MET B O 1
ATOM 3101 N N . LEU B 1 179 ? -14.383 13.258 11.242 1 98 179 LEU B N 1
ATOM 3102 C CA . LEU B 1 179 ? -15.773 13.266 10.797 1 98 179 LEU B CA 1
ATOM 3103 C C . LEU B 1 179 ? -16.188 14.656 10.336 1 98 179 LEU B C 1
ATOM 3105 O O . LEU B 1 179 ? -17.078 14.789 9.484 1 98 179 LEU B O 1
ATOM 3109 N N . GLY B 1 180 ? -15.562 15.664 10.883 1 96.38 180 GLY B N 1
ATOM 3110 C CA . GLY B 1 180 ? -15.867 17.031 10.469 1 96.38 180 GLY B CA 1
ATOM 3111 C C . GLY B 1 180 ? -15.086 17.469 9.25 1 96.38 180 GLY B C 1
ATOM 3112 O O . GLY B 1 180 ? -15.133 18.641 8.867 1 96.38 180 GLY B O 1
ATOM 3113 N N . HIS B 1 181 ? -14.297 16.562 8.672 1 96.12 181 HIS B N 1
ATOM 3114 C CA . HIS B 1 181 ? -13.508 16.766 7.465 1 96.12 181 HIS B CA 1
ATOM 3115 C C . HIS B 1 181 ? -13.68 15.609 6.488 1 96.12 181 HIS B C 1
ATOM 3117 O O . HIS B 1 181 ? -12.977 14.602 6.578 1 96.12 181 HIS B O 1
ATOM 3123 N N . GLN B 1 182 ? -14.508 15.828 5.484 1 95.69 182 GLN B N 1
ATOM 3124 C CA . GLN B 1 182 ? -14.977 14.773 4.594 1 95.69 182 GLN B CA 1
ATOM 3125 C C . GLN B 1 182 ? -13.805 13.961 4.043 1 95.69 182 GLN B C 1
ATOM 3127 O O . GLN B 1 182 ? -12.836 14.523 3.539 1 95.69 182 GLN B O 1
ATOM 3132 N N . ASP B 1 183 ? -13.93 12.641 4.203 1 98.06 183 ASP B N 1
ATOM 3133 C CA . ASP B 1 183 ? -13.016 11.633 3.668 1 98.06 183 ASP B CA 1
ATOM 3134 C C . ASP B 1 183 ? -11.648 11.711 4.352 1 98.06 183 ASP B C 1
ATOM 3136 O O . ASP B 1 183 ? -10.688 11.094 3.895 1 98.06 183 ASP B O 1
ATOM 3140 N N . GLY B 1 184 ? -11.531 12.484 5.434 1 98.38 184 GLY B N 1
ATOM 3141 C CA . GLY B 1 184 ? -10.25 12.688 6.094 1 98.38 184 GLY B CA 1
ATOM 3142 C C . GLY B 1 184 ? -9.898 11.578 7.066 1 98.38 184 GLY B C 1
ATOM 3143 O O . GLY B 1 184 ? -10.703 11.234 7.938 1 98.38 184 GLY B O 1
ATOM 3144 N N . ILE B 1 185 ? -8.734 11.039 6.852 1 98.88 185 ILE B N 1
ATOM 3145 C CA . ILE B 1 185 ? -8.172 10.016 7.727 1 98.88 185 ILE B CA 1
ATOM 3146 C C . ILE B 1 185 ? -6.758 10.406 8.148 1 98.88 185 ILE B C 1
ATOM 3148 O O . ILE B 1 185 ? -5.969 10.883 7.328 1 98.88 185 ILE B O 1
ATOM 3152 N N . VAL B 1 186 ? -6.41 10.227 9.422 1 98.94 186 VAL B N 1
ATOM 3153 C CA . VAL B 1 186 ? -5.07 10.516 9.922 1 98.94 186 VAL B CA 1
ATOM 3154 C C . VAL B 1 186 ? -4.461 9.258 10.539 1 98.94 186 VAL B C 1
ATOM 3156 O O . VAL B 1 186 ? -5.137 8.516 11.25 1 98.94 186 VAL B O 1
ATOM 3159 N N . ALA B 1 187 ? -3.264 8.969 10.219 1 98.94 187 ALA B N 1
ATOM 3160 C CA . ALA B 1 187 ? -2.457 7.953 10.891 1 98.94 187 ALA B CA 1
ATOM 3161 C C . ALA B 1 187 ? -1.124 8.531 11.359 1 98.94 187 ALA B C 1
ATOM 3163 O O . ALA B 1 187 ? -0.65 9.531 10.812 1 98.94 187 ALA B O 1
ATOM 3164 N N . PHE B 1 188 ? -0.573 7.926 12.359 1 98.81 188 PHE B N 1
ATOM 3165 C CA . PHE B 1 188 ? 0.712 8.367 12.883 1 98.81 188 PHE B CA 1
ATOM 3166 C C . PHE B 1 188 ? 1.483 7.199 13.484 1 98.81 188 PHE B C 1
ATOM 3168 O O . PHE B 1 188 ? 0.913 6.137 13.734 1 98.81 188 PHE B O 1
ATOM 3175 N N . GLY B 1 189 ? 2.785 7.355 13.617 1 98.12 189 GLY B N 1
ATOM 3176 C CA . GLY B 1 189 ? 3.617 6.301 14.18 1 98.12 189 GLY B CA 1
ATOM 3177 C C . GLY B 1 189 ? 5.062 6.719 14.367 1 98.12 189 GLY B C 1
ATOM 3178 O O . GLY B 1 189 ? 5.406 7.891 14.18 1 98.12 189 GLY B O 1
ATOM 3179 N N . ASP B 1 190 ? 5.887 5.781 14.758 1 97.44 190 ASP B N 1
ATOM 3180 C CA . ASP B 1 190 ? 7.289 6.035 15.062 1 97.44 190 ASP B CA 1
ATOM 3181 C C . ASP B 1 190 ? 8.133 6.055 13.789 1 97.44 190 ASP B C 1
ATOM 3183 O O . ASP B 1 190 ? 9.344 6.285 13.844 1 97.44 190 ASP B O 1
ATOM 3187 N N . SER B 1 191 ? 7.488 5.848 12.672 1 97.69 191 SER B N 1
ATOM 3188 C CA . SER B 1 191 ? 8.117 5.953 11.359 1 97.69 191 SER B CA 1
ATOM 3189 C C . SER B 1 191 ? 7.086 6.238 10.273 1 97.69 191 SER B C 1
ATOM 3191 O O . SER B 1 191 ? 5.891 5.988 10.461 1 97.69 191 SER B O 1
ATOM 3193 N N . ILE B 1 192 ? 7.574 6.754 9.195 1 98.12 192 ILE B N 1
ATOM 3194 C CA . ILE B 1 192 ? 6.684 7.059 8.078 1 98.12 192 ILE B CA 1
ATOM 3195 C C . ILE B 1 192 ? 6.156 5.766 7.469 1 98.12 192 ILE B C 1
ATOM 3197 O O . ILE B 1 192 ? 4.996 5.695 7.051 1 98.12 192 ILE B O 1
ATOM 3201 N N . GLU B 1 193 ? 6.996 4.73 7.496 1 97.81 193 GLU B N 1
ATOM 3202 C CA . GLU B 1 193 ? 6.609 3.402 7.027 1 97.81 193 GLU B CA 1
ATOM 3203 C C . GLU B 1 193 ? 5.438 2.854 7.836 1 97.81 193 GLU B C 1
ATOM 3205 O O . GLU B 1 193 ? 4.465 2.357 7.266 1 97.81 193 GLU B O 1
ATOM 3210 N N . HIS B 1 194 ? 5.562 2.973 9.086 1 97.62 194 HIS B N 1
ATOM 3211 C CA . HIS B 1 194 ? 4.523 2.459 9.977 1 97.62 194 HIS B CA 1
ATOM 3212 C C . HIS B 1 194 ? 3.215 3.219 9.789 1 97.62 194 HIS B C 1
ATOM 3214 O O . HIS B 1 194 ? 2.15 2.607 9.664 1 97.62 194 HIS B O 1
ATOM 3220 N N . ALA B 1 195 ? 3.264 4.504 9.719 1 98.69 195 ALA B N 1
ATOM 3221 C CA . ALA B 1 195 ? 2.064 5.32 9.539 1 98.69 195 ALA B CA 1
ATOM 3222 C C . ALA B 1 195 ? 1.386 5.012 8.211 1 98.69 195 ALA B C 1
ATOM 3224 O O . ALA B 1 195 ? 0.163 4.871 8.148 1 98.69 195 ALA B O 1
ATOM 3225 N N . ALA B 1 196 ? 2.189 4.891 7.172 1 98.75 196 ALA B N 1
ATOM 3226 C CA . ALA B 1 196 ? 1.646 4.59 5.852 1 98.75 196 ALA B CA 1
ATOM 3227 C C . ALA B 1 196 ? 0.977 3.219 5.836 1 98.75 196 ALA B C 1
ATOM 3229 O O . ALA B 1 196 ? -0.103 3.055 5.262 1 98.75 196 ALA B O 1
ATOM 3230 N N . TRP B 1 197 ? 1.621 2.301 6.508 1 97.94 197 TRP B N 1
ATOM 3231 C CA . TRP B 1 197 ? 1.067 0.953 6.57 1 97.94 197 TRP B CA 1
ATOM 3232 C C . TRP B 1 197 ? -0.308 0.957 7.227 1 97.94 197 TRP B C 1
ATOM 3234 O O . TRP B 1 197 ? -1.218 0.253 6.785 1 97.94 197 TRP B O 1
ATOM 3244 N N . LEU B 1 198 ? -0.449 1.684 8.242 1 98.44 198 LEU B N 1
ATOM 3245 C CA . LEU B 1 198 ? -1.719 1.744 8.961 1 98.44 198 LEU B CA 1
ATOM 3246 C C . LEU B 1 198 ? -2.836 2.229 8.039 1 98.44 198 LEU B C 1
ATOM 3248 O O . LEU B 1 198 ? -3.955 1.713 8.094 1 98.44 198 LEU B O 1
ATOM 3252 N N . LEU B 1 199 ? -2.535 3.158 7.195 1 98.88 199 LEU B N 1
ATOM 3253 C CA . LEU B 1 199 ? -3.525 3.707 6.277 1 98.88 199 LEU B CA 1
ATOM 3254 C C . LEU B 1 199 ? -3.859 2.709 5.176 1 98.88 199 LEU B C 1
ATOM 3256 O O . LEU B 1 199 ? -5.027 2.523 4.832 1 98.88 199 LEU B O 1
ATOM 3260 N N . ILE B 1 200 ? -2.861 2.055 4.637 1 98.81 200 ILE B N 1
ATOM 3261 C CA . ILE B 1 200 ? -3.061 1.084 3.566 1 98.81 200 ILE B CA 1
ATOM 3262 C C . ILE B 1 200 ? -3.826 -0.124 4.102 1 98.81 200 ILE B C 1
ATOM 3264 O O . ILE B 1 200 ? -4.711 -0.656 3.424 1 98.81 200 ILE B O 1
ATOM 3268 N N . LYS B 1 201 ? -3.459 -0.54 5.316 1 98.5 201 LYS B N 1
ATOM 3269 C CA . LYS B 1 201 ? -4.203 -1.62 5.957 1 98.5 201 LYS B CA 1
ATOM 3270 C C . LYS B 1 201 ? -5.668 -1.241 6.145 1 98.5 201 LYS B C 1
ATOM 3272 O O . LYS B 1 201 ? -6.562 -2.057 5.906 1 98.5 201 LYS B O 1
ATOM 3277 N N . ALA B 1 202 ? -5.93 -0.017 6.594 1 98.56 202 ALA B N 1
ATOM 3278 C CA . ALA B 1 202 ? -7.305 0.451 6.754 1 98.56 202 ALA B CA 1
ATOM 3279 C C . ALA B 1 202 ? -8.047 0.424 5.422 1 98.56 202 ALA B C 1
ATOM 3281 O O . ALA B 1 202 ? -9.234 0.077 5.371 1 98.56 202 ALA B O 1
ATOM 3282 N N . LEU B 1 203 ? -7.387 0.803 4.371 1 98.75 203 LEU B N 1
ATOM 3283 C CA . LEU B 1 203 ? -7.984 0.743 3.041 1 98.75 203 LEU B CA 1
ATOM 3284 C C . LEU B 1 203 ? -8.344 -0.693 2.672 1 98.75 203 LEU B C 1
ATOM 3286 O O . LEU B 1 203 ? -9.445 -0.956 2.189 1 98.75 203 LEU B O 1
ATOM 3290 N N . GLY B 1 204 ? -7.367 -1.625 2.879 1 98.44 204 GLY B N 1
ATOM 3291 C CA . GLY B 1 204 ? -7.652 -3.029 2.633 1 98.44 204 GLY B CA 1
ATOM 3292 C C . GLY B 1 204 ? -8.867 -3.535 3.389 1 98.44 204 GLY B C 1
ATOM 3293 O O . GLY B 1 204 ? -9.711 -4.234 2.824 1 98.44 204 GLY B O 1
ATOM 3294 N N . ASP B 1 205 ? -8.938 -3.178 4.684 1 98.06 205 ASP B N 1
ATOM 3295 C CA . ASP B 1 205 ? -10.07 -3.574 5.516 1 98.06 205 ASP B CA 1
ATOM 3296 C C . ASP B 1 205 ? -11.375 -3.002 4.973 1 98.06 205 ASP B C 1
ATOM 3298 O O . ASP B 1 205 ? -12.398 -3.691 4.949 1 98.06 205 ASP B O 1
ATOM 3302 N N . ALA B 1 206 ? -11.344 -1.775 4.566 1 98.38 206 ALA B N 1
ATOM 3303 C CA . ALA B 1 206 ? -12.531 -1.115 4.043 1 98.38 206 ALA B CA 1
ATOM 3304 C C . ALA B 1 206 ? -13.016 -1.787 2.76 1 98.38 206 ALA B C 1
ATOM 3306 O O . ALA B 1 206 ? -14.211 -2.031 2.59 1 98.38 206 ALA B O 1
ATOM 3307 N N . LEU B 1 207 ? -12.109 -2.088 1.896 1 97.5 207 LEU B N 1
ATOM 3308 C CA . LEU B 1 207 ? -12.445 -2.705 0.616 1 97.5 207 LEU B CA 1
ATOM 3309 C C . LEU B 1 207 ? -12.984 -4.117 0.817 1 97.5 207 LEU B C 1
ATOM 3311 O O . LEU B 1 207 ? -13.852 -4.566 0.072 1 97.5 207 LEU B O 1
ATOM 3315 N N . ARG B 1 208 ? -12.414 -4.816 1.805 1 96.06 208 ARG B N 1
ATOM 3316 C CA . ARG B 1 208 ? -12.875 -6.16 2.133 1 96.06 208 ARG B CA 1
ATOM 3317 C C . ARG B 1 208 ? -14.352 -6.152 2.539 1 96.06 208 ARG B C 1
ATOM 3319 O O . ARG B 1 208 ? -15.117 -7.012 2.111 1 96.06 208 ARG B O 1
ATOM 3326 N N . ILE B 1 209 ? -14.75 -5.137 3.316 1 93.88 209 ILE B N 1
ATOM 3327 C CA . ILE B 1 209 ? -16.125 -5.012 3.785 1 93.88 209 ILE B CA 1
ATOM 3328 C C . ILE B 1 209 ? -17.047 -4.699 2.607 1 93.88 209 ILE B C 1
ATOM 3330 O O . ILE B 1 209 ? -18.156 -5.234 2.516 1 93.88 209 ILE B O 1
ATOM 3334 N N . GLU B 1 210 ? -16.688 -3.854 1.71 1 80.69 210 GLU B N 1
ATOM 3335 C CA . GLU B 1 210 ? -17.484 -3.445 0.555 1 80.69 210 GLU B CA 1
ATOM 3336 C C . GLU B 1 210 ? -17.812 -4.641 -0.333 1 80.69 210 GLU B C 1
ATOM 3338 O O . GLU B 1 210 ? -18.953 -4.766 -0.81 1 80.69 210 GLU B O 1
ATOM 3343 N N . ASP B 1 211 ? -16.891 -5.457 -0.483 1 79.69 211 ASP B N 1
ATOM 3344 C CA . ASP B 1 211 ? -17.078 -6.637 -1.322 1 79.69 211 ASP B CA 1
ATOM 3345 C C . ASP B 1 211 ? -18.062 -7.609 -0.689 1 79.69 211 ASP B C 1
ATOM 3347 O O . ASP B 1 211 ? -18.781 -8.312 -1.396 1 79.69 211 ASP B O 1
ATOM 3351 N N . MET B 1 212 ? -18.094 -7.605 0.589 1 77.56 212 MET B N 1
ATOM 3352 C CA . MET B 1 212 ? -18.984 -8.5 1.312 1 77.56 212 MET B CA 1
ATOM 3353 C C . MET B 1 212 ? -20.438 -8.031 1.204 1 77.56 212 MET B C 1
ATOM 3355 O O . MET B 1 212 ? -21.359 -8.844 1.128 1 77.56 212 MET B O 1
ATOM 3359 N N . ILE B 1 213 ? -20.531 -6.762 1.119 1 70.56 213 ILE B N 1
ATOM 3360 C CA . ILE B 1 213 ? -21.859 -6.184 1.088 1 70.56 213 ILE B CA 1
ATOM 3361 C C . ILE B 1 213 ? -22.438 -6.297 -0.321 1 70.56 213 ILE B C 1
ATOM 3363 O O . ILE B 1 213 ? -23.625 -6.59 -0.489 1 70.56 213 ILE B O 1
ATOM 3367 N N . ASP B 1 214 ? -21.641 -6.059 -1.346 1 59.28 214 ASP B N 1
ATOM 3368 C CA . ASP B 1 214 ? -22.109 -6.121 -2.727 1 59.28 214 ASP B CA 1
ATOM 3369 C C . ASP B 1 214 ? -22.484 -7.551 -3.117 1 59.28 214 ASP B C 1
ATOM 3371 O O . ASP B 1 214 ? -23.297 -7.762 -4.012 1 59.28 214 ASP B O 1
ATOM 3375 N N . LYS B 1 215 ? -21.844 -8.586 -2.51 1 56.47 215 LYS B N 1
ATOM 3376 C CA . LYS B 1 215 ? -22.094 -9.977 -2.885 1 56.47 215 LYS B CA 1
ATOM 3377 C C . LYS B 1 215 ? -23.188 -10.586 -2.018 1 56.47 215 LYS B C 1
ATOM 3379 O O . LYS B 1 215 ? -23.547 -11.758 -2.188 1 56.47 215 LYS B O 1
ATOM 3384 N N . GLN B 1 216 ? -23.828 -9.945 -0.974 1 46.41 216 GLN B N 1
ATOM 3385 C CA . GLN B 1 216 ? -25.062 -10.367 -0.305 1 46.41 216 GLN B CA 1
ATOM 3386 C C . GLN B 1 216 ? -26.297 -9.805 -1.004 1 46.41 216 GLN B C 1
ATOM 3388 O O . GLN B 1 216 ? -26.281 -8.656 -1.462 1 46.41 216 GLN B O 1
#

Secondary structure (DSSP, 8-state):
----TT---SEEEEE-SPPPTTS--HHHHHHHHHHHHTTSSEE-TTSGGG-EE-EEEE-S-TT-S-EEEEBTT-TT-SS--GGGEEEEEEEETTTTEEEEEESSPBPTTHHHHHHHHHH-TT--EEEEEE-HHHHTTTTTTT--EE-TT--TTSHHHHHHHHHHHHHTTTSS--EEEETTSTTEEEEEESSHHHHHHHHHHHHHHHHHHHHHHHT-/----TT---SEEEEE-SPPPTTS--HHHHHHHHHHHHTTSSEE-TTSGGG-EE-EEEE-S-TT-S-EEEEBTT-TT-SS--GGGEEEEEEEETTTTEEEEEESSPBPTTHHHHHHHHHH-TT--EEEEEE-HHHHTTTTTTT--EE-TT--TTSHHHHHHHHHHHHHTTTSS--EEEETTSTTEEEEEESSHHHHHHHHHHHHHHHHHHHHHHHT-

Radius of gyration: 23.04 Å; Cα contacts (8 Å, |Δi|>4): 963; chains: 2; bounding box: 49×68×53 Å

Solvent-accessible surface area (backbone atoms only — not comparable to full-atom values): 22265 Å² total; per-residue (Å²): 127,84,77,72,78,80,57,65,66,55,50,70,52,74,42,82,39,78,54,69,80,85,61,83,54,31,63,60,46,21,50,49,37,53,37,35,51,63,57,31,25,23,56,39,74,91,38,73,91,43,42,46,36,44,44,46,33,38,36,87,42,74,91,48,87,40,33,38,28,37,14,49,87,42,22,65,51,74,75,74,56,75,58,43,27,13,34,38,32,79,71,33,78,92,74,39,32,33,30,34,32,6,67,29,57,59,28,37,49,47,61,48,48,49,48,57,43,72,73,38,72,68,46,23,14,40,37,39,31,37,35,59,65,38,43,76,32,30,73,86,66,65,46,44,62,39,53,60,84,28,37,73,36,36,70,58,29,46,50,37,52,52,50,43,58,73,68,50,63,38,75,87,44,48,44,33,33,35,59,28,29,86,29,24,35,38,23,38,24,71,30,58,68,54,16,51,47,55,51,52,50,44,42,36,54,32,41,23,52,52,47,53,56,72,74,100,127,84,76,73,76,81,59,67,66,55,49,70,52,74,41,83,40,78,55,70,81,84,61,82,55,31,63,60,46,20,49,48,37,53,36,35,51,63,57,30,26,22,56,41,76,91,39,73,90,43,42,48,36,46,44,46,33,39,35,87,43,74,91,47,88,41,32,39,29,36,15,49,87,43,23,67,50,73,75,75,55,75,59,44,26,12,36,36,30,80,71,34,76,90,76,40,33,32,30,35,31,7,66,30,57,59,29,38,50,47,61,48,48,50,48,56,44,72,74,38,71,65,45,23,13,40,36,37,31,37,37,60,65,38,44,77,34,31,72,87,67,64,46,44,61,38,54,61,82,28,36,73,37,35,70,57,30,46,51,38,52,52,50,44,57,72,68,51,63,39,74,89,46,49,46,34,32,34,58,28,30,85,29,24,35,39,23,38,25,70,30,58,67,56,15,50,47,55,51,54,50,45,44,36,54,32,41,23,52,52,46,52,56,72,73,101

Sequence (432 aa):
MQEQEGVIKFRFDHQNRPIDQAISLSSLNAWRSILFKLGLIGKDPARYGGLGYGNISLKPDLNSNKFIISGTQTGHIEELSREHYCEVSNIDIERYFLQSKGLTKPSSEAITHACVYSQDVSIRSVIHIHSPEIWQKTAELALPHTPADAAYGTPQMARAVAELFQSGRLDDRPVFSMLGHQDGIVAFGDSIEHAAWLLIKALGDALRIEDMIDKQMQEQEGVIKFRFDHQNRPIDQAISLSSLNAWRSILFKLGLIGKDPARYGGLGYGNISLKPDLNSNKFIISGTQTGHIEELSREHYCEVSNIDIERYFLQSKGLTKPSSEAITHACVYSQDVSIRSVIHIHSPEIWQKTAELALPHTPADAAYGTPQMARAVAELFQSGRLDDRPVFSMLGHQDGIVAFGDSIEHAAWLLIKALGDALRIEDMIDKQ